Protein AF-B0ES56-F1 (afdb_monomer_lite)

Structure (mmCIF, N/CA/C/O backbone):
data_AF-B0ES56-F1
#
_entry.id   AF-B0ES56-F1
#
loop_
_atom_site.group_PDB
_atom_site.id
_atom_site.type_symbol
_atom_site.label_atom_id
_atom_site.label_alt_id
_atom_site.label_comp_id
_atom_site.label_asym_id
_atom_site.label_entity_id
_atom_site.label_seq_id
_atom_site.pdbx_PDB_ins_code
_atom_site.Cartn_x
_atom_site.Cartn_y
_atom_site.Cartn_z
_atom_site.occupancy
_atom_site.B_iso_or_equiv
_atom_site.auth_seq_id
_atom_site.auth_comp_id
_atom_site.auth_asym_id
_atom_site.auth_atom_id
_atom_site.pdbx_PDB_model_num
ATOM 1 N N . MET A 1 1 ? -18.866 -38.155 -6.550 1.00 31.25 1 MET A N 1
ATOM 2 C CA . MET A 1 1 ? -20.100 -38.170 -7.363 1.00 31.25 1 MET A CA 1
ATOM 3 C C . MET A 1 1 ? -20.345 -36.758 -7.858 1.00 31.25 1 MET A C 1
ATOM 5 O O . MET A 1 1 ? -20.584 -35.876 -7.046 1.00 31.25 1 MET A O 1
ATOM 9 N N . ASN A 1 2 ? -20.189 -36.552 -9.166 1.00 27.73 2 ASN A N 1
ATOM 10 C CA . ASN A 1 2 ? -20.429 -35.281 -9.843 1.00 27.73 2 ASN A CA 1
ATOM 11 C C . ASN A 1 2 ? -21.932 -34.999 -9.891 1.00 27.73 2 ASN A C 1
ATOM 13 O O . ASN A 1 2 ? -22.685 -35.814 -10.421 1.00 27.73 2 ASN A O 1
ATOM 17 N N . SER A 1 3 ? -22.361 -33.838 -9.403 1.00 24.39 3 SER A N 1
ATOM 18 C CA . SER A 1 3 ? -23.686 -33.298 -9.707 1.00 24.39 3 SER A CA 1
ATOM 19 C C . SER A 1 3 ? -23.543 -31.843 -10.131 1.00 24.39 3 SE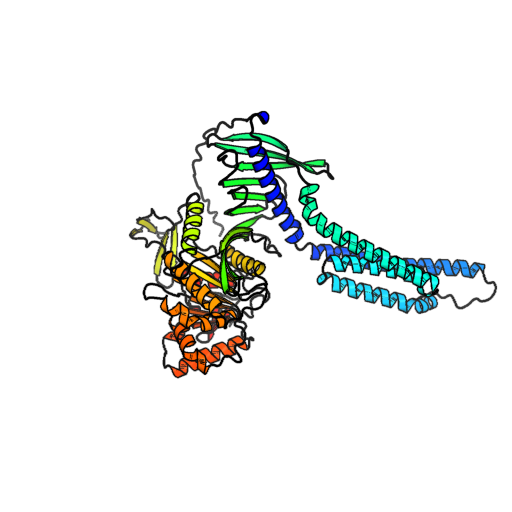R A C 1
ATOM 21 O O . SER A 1 3 ? -23.323 -30.958 -9.306 1.00 24.39 3 SER A O 1
ATOM 23 N N . ASN A 1 4 ? -23.654 -31.638 -11.442 1.00 23.59 4 ASN A N 1
ATOM 24 C CA . ASN A 1 4 ? -23.798 -30.348 -12.098 1.00 23.59 4 ASN A CA 1
ATOM 25 C C . ASN A 1 4 ? -24.984 -29.584 -11.496 1.00 23.59 4 ASN A C 1
ATOM 27 O O . ASN A 1 4 ? -26.138 -29.952 -11.713 1.00 23.59 4 ASN A O 1
ATOM 31 N N . LEU A 1 5 ? -24.700 -28.502 -10.776 1.00 22.72 5 LEU A N 1
ATOM 32 C CA . LEU A 1 5 ? -25.681 -27.472 -10.457 1.00 22.72 5 LEU A CA 1
ATOM 33 C C . LEU A 1 5 ? -25.784 -26.539 -11.667 1.00 22.72 5 LEU A C 1
ATOM 35 O O . LEU A 1 5 ? -24.967 -25.642 -11.853 1.00 22.72 5 LEU A O 1
ATOM 39 N N . LYS A 1 6 ? -26.790 -26.780 -12.514 1.00 21.67 6 LYS A N 1
ATOM 40 C CA . LYS A 1 6 ? -27.317 -25.757 -13.420 1.00 21.67 6 LYS A CA 1
ATOM 41 C C . LYS A 1 6 ? -28.049 -24.726 -12.558 1.00 21.67 6 LYS A C 1
ATOM 43 O O . LYS A 1 6 ? -29.160 -24.997 -12.111 1.00 21.67 6 LYS A O 1
ATOM 48 N N . LEU A 1 7 ? -27.439 -23.565 -12.330 1.00 22.64 7 LEU A N 1
ATOM 49 C CA . LEU A 1 7 ? -28.196 -22.361 -11.998 1.00 22.64 7 LEU A CA 1
ATOM 50 C C . LEU A 1 7 ? -28.772 -21.809 -13.304 1.00 22.64 7 LEU A C 1
ATOM 52 O O . LEU A 1 7 ? -28.050 -21.267 -14.135 1.00 22.64 7 LEU A O 1
ATOM 56 N N . SER A 1 8 ? -30.073 -21.988 -13.499 1.00 21.73 8 SER A N 1
ATOM 57 C CA . SER A 1 8 ? -30.851 -21.221 -14.465 1.00 21.73 8 SER A CA 1
ATOM 58 C C . SER A 1 8 ? -31.248 -19.897 -13.812 1.00 21.73 8 SER A C 1
ATOM 60 O O . SER A 1 8 ? -32.240 -19.841 -13.088 1.00 21.73 8 SER A O 1
ATOM 62 N N . SER A 1 9 ? -30.475 -18.838 -14.045 1.00 24.02 9 SER A N 1
ATOM 63 C CA . SER A 1 9 ? -30.959 -17.470 -13.864 1.00 24.02 9 SER A CA 1
ATOM 64 C C . SER A 1 9 ? -31.731 -17.083 -15.123 1.00 24.02 9 SER A C 1
ATOM 66 O O . SER A 1 9 ? -31.150 -16.649 -16.115 1.00 24.02 9 SER A O 1
ATOM 68 N N . SER A 1 10 ? -33.046 -17.290 -15.110 1.00 22.31 10 SER A N 1
ATOM 69 C CA . SER A 1 10 ? -33.944 -16.655 -16.072 1.00 22.31 10 SER A CA 1
ATOM 70 C C . SER A 1 10 ? -34.131 -15.195 -15.661 1.00 22.31 10 SER A C 1
ATOM 72 O O . SER A 1 10 ? -35.134 -14.831 -15.053 1.00 22.31 10 SER A O 1
ATOM 74 N N . THR A 1 11 ? -33.141 -14.359 -15.950 1.00 26.12 11 THR A N 1
ATOM 75 C CA . THR A 1 11 ? -33.414 -12.954 -16.239 1.00 26.12 11 THR A CA 1
ATOM 76 C C . THR A 1 11 ? -33.850 -12.928 -17.691 1.00 26.12 11 THR A C 1
ATOM 78 O O . THR A 1 11 ? -33.023 -13.078 -18.590 1.00 26.12 11 THR A O 1
ATOM 81 N N . THR A 1 12 ? -35.156 -12.835 -17.918 1.00 24.58 12 THR A N 1
ATOM 82 C CA . THR A 1 12 ? -35.694 -12.324 -19.176 1.00 24.58 12 THR A CA 1
ATOM 83 C C . THR A 1 12 ? -35.139 -10.912 -19.328 1.00 24.58 12 THR A C 1
ATOM 85 O O . THR A 1 12 ? -35.644 -9.968 -18.729 1.00 24.58 12 THR A O 1
ATOM 88 N N . LEU A 1 13 ? -34.005 -10.803 -20.018 1.00 28.92 13 LEU A N 1
ATOM 89 C CA . LEU A 1 13 ? -33.645 -9.579 -20.704 1.00 28.92 13 LEU A CA 1
ATOM 90 C C . LEU A 1 13 ? -34.709 -9.446 -21.784 1.00 28.92 13 LEU A C 1
ATOM 92 O O . LEU A 1 13 ? -34.751 -10.256 -22.707 1.00 28.92 13 LEU A O 1
ATOM 96 N N . ASP A 1 14 ? -35.626 -8.509 -21.582 1.00 28.27 14 ASP A N 1
ATOM 97 C CA . ASP A 1 14 ? -36.403 -7.978 -22.684 1.00 28.27 14 ASP A CA 1
ATOM 98 C C . ASP A 1 14 ? -35.385 -7.470 -23.712 1.00 28.27 14 ASP A C 1
ATOM 100 O O . ASP A 1 14 ? -34.629 -6.529 -23.450 1.00 28.27 14 ASP A O 1
ATOM 104 N N . ASP A 1 15 ? -35.308 -8.173 -24.842 1.00 31.95 15 ASP A N 1
ATOM 105 C CA . ASP A 1 15 ? -34.652 -7.727 -26.065 1.00 31.95 15 ASP A CA 1
ATOM 106 C C . ASP A 1 15 ? -35.466 -6.547 -26.627 1.00 31.95 15 ASP A C 1
ATOM 108 O O . ASP A 1 15 ? -36.140 -6.658 -27.649 1.00 31.95 15 ASP A O 1
ATOM 112 N N . ASP A 1 16 ? -35.444 -5.408 -25.933 1.00 35.34 16 ASP A N 1
ATOM 113 C CA . ASP A 1 16 ? -35.760 -4.133 -26.561 1.00 35.34 16 ASP A CA 1
ATOM 114 C C . ASP A 1 16 ? -34.568 -3.798 -27.458 1.00 35.34 16 ASP A C 1
ATOM 116 O O . ASP A 1 16 ? -33.464 -3.521 -26.976 1.00 35.34 16 ASP A O 1
ATOM 120 N N . GLU A 1 17 ? -34.787 -3.852 -28.773 1.00 39.59 17 GLU A N 1
ATOM 121 C CA . GLU A 1 17 ? -33.897 -3.294 -29.788 1.00 39.59 17 GLU A CA 1
ATOM 122 C C . GLU A 1 17 ? -33.623 -1.821 -29.445 1.00 39.59 17 GLU A C 1
ATOM 124 O O . GLU A 1 17 ? -34.347 -0.909 -29.844 1.00 39.59 17 GLU A O 1
ATOM 129 N N . SER A 1 18 ? -32.582 -1.568 -28.652 1.00 48.12 18 SER A N 1
ATOM 130 C CA . SER A 1 18 ? -32.136 -0.219 -28.348 1.00 48.12 18 SER A CA 1
ATOM 131 C C . SER A 1 18 ? -31.594 0.379 -29.641 1.00 48.12 18 SER A C 1
ATOM 133 O O . SER A 1 18 ? -30.497 0.018 -30.074 1.00 48.12 18 SER A O 1
ATOM 135 N N . SER A 1 19 ? -32.362 1.266 -30.269 1.00 51.84 19 SER A N 1
ATOM 136 C CA . SER A 1 19 ? -31.891 2.098 -31.372 1.00 51.84 19 SER A CA 1
ATOM 137 C C . SER A 1 19 ? -30.632 2.839 -30.914 1.00 51.84 19 SER A C 1
ATOM 139 O O . SER A 1 19 ? -30.680 3.629 -29.968 1.00 51.84 19 SER A O 1
ATOM 141 N N . VAL A 1 20 ? -29.495 2.514 -31.528 1.00 59.50 20 VAL A N 1
ATOM 142 C CA . VAL A 1 20 ? -28.226 3.209 -31.308 1.00 59.50 20 VAL A CA 1
ATOM 143 C C . VAL A 1 20 ? -28.116 4.279 -32.379 1.00 59.50 20 VAL A C 1
ATOM 145 O O . VAL A 1 20 ? -27.937 3.958 -33.555 1.00 59.50 20 VAL A O 1
ATOM 148 N N . ASP A 1 21 ? -28.218 5.538 -31.971 1.00 73.56 21 ASP A N 1
ATOM 149 C CA . ASP A 1 21 ? -28.043 6.662 -32.881 1.00 73.56 21 ASP A CA 1
ATOM 150 C C . ASP A 1 21 ? -26.547 6.984 -32.999 1.00 73.56 21 ASP A C 1
ATOM 152 O O . ASP A 1 21 ? -25.829 7.113 -32.002 1.00 73.56 21 ASP A O 1
ATOM 156 N N . ILE A 1 22 ? -26.054 7.077 -34.236 1.00 76.19 22 ILE A N 1
ATOM 157 C CA . ILE A 1 22 ? -24.670 7.472 -34.521 1.00 76.19 22 ILE A CA 1
ATOM 158 C C . ILE A 1 22 ? -24.630 8.997 -34.597 1.00 76.19 22 ILE A C 1
ATOM 160 O O . ILE A 1 22 ? -25.290 9.595 -35.445 1.00 76.19 22 ILE A O 1
ATOM 164 N N . ILE A 1 23 ? -23.841 9.620 -33.723 1.00 77.50 23 ILE A N 1
ATOM 165 C CA . ILE A 1 23 ? -23.675 11.074 -33.684 1.00 77.50 23 ILE A CA 1
ATOM 166 C C . ILE A 1 23 ? -22.527 11.487 -34.611 1.00 77.50 23 ILE A C 1
ATOM 168 O O . ILE A 1 23 ? -21.418 10.949 -34.528 1.00 77.50 23 ILE A O 1
ATOM 172 N N . ASP A 1 24 ? -22.766 12.505 -35.442 1.00 75.88 24 ASP A N 1
ATOM 173 C CA . ASP A 1 24 ? -21.716 13.149 -36.231 1.00 75.88 24 ASP A CA 1
ATOM 174 C C . ASP A 1 24 ? -20.684 13.826 -35.321 1.00 75.88 24 ASP A C 1
ATOM 176 O O . ASP A 1 24 ? -21.011 14.689 -34.504 1.00 75.88 24 ASP A O 1
ATOM 180 N N . ILE A 1 25 ? -19.407 13.474 -35.498 1.00 72.56 25 ILE A N 1
ATOM 181 C CA . ILE A 1 25 ? -18.285 13.945 -34.665 1.00 72.56 25 ILE A CA 1
ATOM 182 C C . ILE A 1 25 ? -18.180 15.477 -34.642 1.00 72.56 25 ILE A C 1
ATOM 184 O O . ILE A 1 25 ? -17.755 16.052 -33.641 1.00 72.56 25 ILE A O 1
ATOM 188 N N . GLU A 1 26 ? -18.590 16.144 -35.721 1.00 73.25 26 GLU A N 1
ATOM 189 C CA . GLU A 1 26 ? -18.567 17.608 -35.836 1.00 73.25 26 GLU A CA 1
ATOM 190 C C . GLU A 1 26 ? -19.565 18.319 -34.907 1.00 73.25 26 GLU A C 1
ATOM 192 O O . GLU A 1 26 ? -19.406 19.507 -34.638 1.00 73.25 26 GLU A O 1
ATOM 197 N N . SER A 1 27 ? -20.560 17.604 -34.374 1.00 75.44 27 SER A N 1
ATOM 198 C CA . SER A 1 27 ? -21.563 18.149 -33.450 1.00 75.44 27 SER A CA 1
ATOM 199 C C . SER A 1 27 ? -21.145 18.102 -31.971 1.00 75.44 27 SER A C 1
ATOM 201 O O . SER A 1 27 ? -21.843 18.632 -31.103 1.00 75.44 27 SER A O 1
ATOM 203 N N . ILE A 1 28 ? -20.004 17.474 -31.669 1.00 81.81 28 ILE A N 1
ATOM 204 C CA . ILE A 1 28 ? -19.501 17.283 -30.306 1.00 81.81 28 ILE A CA 1
ATOM 205 C C . ILE A 1 28 ? -18.852 18.576 -29.802 1.00 81.81 28 ILE A C 1
ATOM 207 O O . ILE A 1 28 ? -18.010 19.180 -30.469 1.00 81.81 28 ILE A O 1
ATOM 211 N N . THR A 1 29 ? -19.198 18.992 -28.582 1.00 83.69 29 THR A N 1
ATOM 212 C CA . THR A 1 29 ? -18.616 20.200 -27.979 1.00 83.69 29 THR A CA 1
ATOM 213 C C . THR A 1 29 ? -17.128 20.027 -27.651 1.00 83.69 29 THR A C 1
ATOM 215 O O . THR A 1 29 ? -16.668 18.951 -27.268 1.00 83.69 29 THR A O 1
ATOM 218 N N . GLN A 1 30 ? -16.355 21.113 -27.727 1.00 83.31 30 GLN A N 1
ATOM 219 C CA . GLN A 1 30 ? -14.924 21.092 -27.397 1.00 83.31 30 GLN A CA 1
ATOM 220 C C . GLN A 1 30 ? -14.653 20.620 -25.952 1.00 83.31 30 GLN A C 1
ATOM 222 O O . GLN A 1 30 ? -13.706 19.869 -25.718 1.00 83.31 30 GLN A O 1
ATOM 227 N N . ASN A 1 31 ? -15.516 20.996 -25.001 1.00 83.62 31 ASN A N 1
ATOM 228 C CA . ASN A 1 31 ? -15.420 20.579 -23.596 1.00 83.62 31 ASN A CA 1
ATOM 229 C C . ASN A 1 31 ? -15.573 19.060 -23.423 1.00 83.62 31 ASN A C 1
ATOM 231 O O . ASN A 1 31 ? -14.851 18.448 -22.634 1.00 83.62 31 ASN A O 1
ATOM 235 N N . GLU A 1 32 ? -16.473 18.443 -24.187 1.00 85.44 32 GLU A N 1
ATOM 236 C CA . GLU A 1 32 ? -16.700 16.998 -24.177 1.00 85.44 32 GLU A CA 1
ATOM 237 C C . GLU A 1 32 ? -15.479 16.256 -24.736 1.00 85.44 32 GLU A C 1
ATOM 239 O O . GLU A 1 32 ? -14.973 15.326 -24.105 1.00 85.44 32 GLU A O 1
ATOM 244 N N . ILE A 1 33 ? -14.919 16.737 -25.853 1.00 84.62 33 ILE A N 1
ATOM 245 C CA . ILE A 1 33 ? -13.684 16.196 -26.445 1.00 84.62 33 ILE A CA 1
ATOM 246 C C . ILE A 1 33 ? -12.514 16.273 -25.453 1.00 84.62 33 ILE A C 1
ATOM 248 O O . ILE A 1 33 ? -11.716 15.335 -25.350 1.00 84.62 33 ILE A O 1
ATOM 252 N N . GLU A 1 34 ? -12.377 17.389 -24.738 1.00 84.88 34 GLU A N 1
ATOM 253 C CA . GLU A 1 34 ? -11.338 17.569 -23.721 1.00 84.88 34 GLU A CA 1
ATOM 254 C C . GLU A 1 34 ? -11.543 16.637 -22.524 1.00 84.88 34 GLU A C 1
ATOM 256 O O . GLU A 1 34 ? -10.586 15.990 -22.095 1.00 84.88 34 GLU A O 1
ATOM 261 N N . SER A 1 35 ? -12.782 16.484 -22.050 1.00 85.19 35 SER A N 1
ATOM 262 C CA . SER A 1 35 ? -13.137 15.554 -20.972 1.00 85.19 35 SER A CA 1
ATOM 263 C C . SER A 1 35 ? -12.766 14.105 -21.329 1.00 85.19 35 SER A C 1
ATOM 265 O O . SER A 1 35 ? -12.031 13.447 -20.587 1.00 85.19 35 SER A O 1
ATOM 267 N N . VAL A 1 36 ? -13.142 13.638 -22.528 1.00 86.75 36 VAL A N 1
ATOM 268 C CA . VAL A 1 36 ? -12.778 12.307 -23.053 1.00 86.75 36 VAL A CA 1
ATOM 269 C C . VAL A 1 36 ? -11.256 12.112 -23.100 1.00 86.75 36 VAL A C 1
ATOM 271 O O . VAL A 1 36 ? -10.735 11.074 -22.679 1.00 86.75 36 VAL A O 1
ATOM 274 N N . LYS A 1 37 ? -10.512 13.110 -23.598 1.00 85.50 37 LYS A N 1
ATOM 275 C CA . LYS A 1 37 ? -9.043 13.058 -23.706 1.00 85.50 37 LYS A CA 1
ATOM 276 C C . LYS A 1 37 ? -8.356 13.009 -22.341 1.00 85.50 37 LYS A C 1
ATOM 278 O O . LYS A 1 37 ? -7.356 12.303 -22.190 1.00 85.50 37 LYS A O 1
ATOM 283 N N . GLU A 1 38 ? -8.863 13.739 -21.354 1.00 83.44 38 GLU A N 1
ATOM 284 C CA . GLU A 1 38 ? -8.309 13.745 -19.998 1.00 83.44 38 GLU A CA 1
ATOM 285 C C . GLU A 1 38 ? -8.574 12.432 -19.256 1.00 83.44 38 GLU A C 1
ATOM 287 O O . GLU A 1 38 ? -7.656 11.892 -18.627 1.00 83.44 38 GLU A O 1
ATOM 292 N N . ILE A 1 39 ? -9.771 11.855 -19.404 1.00 84.19 39 ILE A N 1
ATOM 293 C CA . ILE A 1 39 ? -10.090 10.519 -18.879 1.00 84.19 39 ILE A CA 1
ATOM 294 C C . ILE A 1 39 ? -9.167 9.473 -19.516 1.00 84.19 39 ILE A C 1
ATOM 296 O O . ILE A 1 39 ? -8.517 8.698 -18.808 1.00 84.19 39 ILE A O 1
ATOM 300 N N . PHE A 1 40 ? -9.012 9.508 -20.845 1.00 85.00 40 PHE A N 1
ATOM 301 C CA . PHE A 1 40 ? -8.099 8.628 -21.577 1.00 85.00 40 PHE A CA 1
ATOM 302 C C . PHE A 1 40 ? -6.656 8.716 -21.052 1.00 85.00 40 PHE A C 1
ATOM 304 O O . PHE A 1 40 ? -6.001 7.695 -20.808 1.00 85.00 40 PHE A O 1
ATOM 311 N N . LYS A 1 41 ? -6.151 9.941 -20.858 1.00 82.38 41 LYS A N 1
ATOM 312 C CA . LYS A 1 41 ? -4.805 10.203 -20.331 1.00 82.38 41 LYS A CA 1
ATOM 313 C C . LYS A 1 41 ? -4.641 9.636 -18.921 1.00 82.38 41 LYS A C 1
ATOM 315 O O . LYS A 1 41 ? -3.643 8.968 -18.651 1.00 82.38 41 LYS A O 1
ATOM 320 N N . THR A 1 42 ? -5.632 9.841 -18.057 1.00 80.44 42 THR A N 1
ATOM 321 C CA . THR A 1 42 ? -5.639 9.346 -16.673 1.00 80.44 42 THR A CA 1
ATOM 322 C C . THR A 1 42 ? -5.610 7.817 -16.623 1.00 80.44 42 THR A C 1
ATOM 324 O O . THR A 1 42 ? -4.782 7.231 -15.923 1.00 80.44 42 THR A O 1
ATOM 327 N N . MET A 1 43 ? -6.450 7.156 -17.423 1.00 79.38 43 MET A N 1
ATOM 328 C CA . MET A 1 43 ? -6.511 5.692 -17.511 1.00 79.38 43 MET A CA 1
ATOM 329 C C . MET A 1 43 ? -5.215 5.086 -18.050 1.00 79.38 43 MET A C 1
ATOM 331 O O . MET A 1 43 ? -4.669 4.126 -17.502 1.00 79.38 43 MET A O 1
ATOM 335 N N . THR A 1 44 ? -4.666 5.700 -19.094 1.00 77.88 44 THR A N 1
ATOM 336 C CA . THR A 1 44 ? -3.402 5.281 -19.696 1.00 77.88 44 THR A CA 1
ATOM 337 C C . THR A 1 44 ? -2.236 5.428 -18.716 1.00 77.88 44 THR A C 1
ATOM 339 O O . THR A 1 44 ? -1.421 4.510 -18.588 1.00 77.88 44 THR A O 1
ATOM 342 N N . GLN A 1 45 ? -2.167 6.547 -17.987 1.00 76.31 45 GLN A N 1
ATOM 343 C CA . GLN A 1 45 ? -1.144 6.780 -16.969 1.00 76.31 45 GLN A CA 1
ATOM 344 C C . GLN A 1 45 ? -1.196 5.714 -15.870 1.00 76.31 45 GLN A C 1
ATOM 346 O O . GLN A 1 45 ? -0.168 5.114 -15.567 1.00 76.31 45 GLN A O 1
ATOM 351 N N . ARG A 1 46 ? -2.381 5.421 -15.325 1.00 75.62 46 ARG A N 1
ATOM 352 C CA . ARG A 1 46 ? -2.560 4.411 -14.265 1.00 75.62 46 ARG A CA 1
ATOM 353 C C . ARG A 1 46 ? -2.118 3.020 -14.692 1.00 75.62 46 ARG A C 1
ATOM 355 O O . ARG A 1 46 ? -1.428 2.318 -13.950 1.00 75.62 46 ARG A O 1
ATOM 362 N N . ARG A 1 47 ? -2.448 2.628 -15.922 1.00 73.94 47 ARG A N 1
ATOM 363 C CA . ARG A 1 47 ? -1.984 1.358 -16.484 1.00 73.94 47 ARG A CA 1
ATOM 364 C C . ARG A 1 47 ? -0.461 1.310 -16.604 1.00 73.94 47 ARG A C 1
ATOM 366 O O . ARG A 1 47 ? 0.141 0.282 -16.294 1.00 73.94 47 ARG A O 1
ATOM 373 N N . TYR A 1 48 ? 0.173 2.391 -17.056 1.00 72.25 48 TYR A N 1
ATOM 374 C CA . TYR A 1 48 ? 1.632 2.444 -17.160 1.00 72.25 48 TYR A CA 1
ATOM 375 C C . TYR A 1 48 ? 2.317 2.451 -15.798 1.00 72.25 48 TYR A C 1
ATOM 377 O O . TYR A 1 48 ? 3.300 1.732 -15.636 1.00 72.25 48 TYR A O 1
ATOM 385 N N . GLU A 1 49 ? 1.788 3.191 -14.824 1.00 68.31 49 GLU A N 1
ATOM 386 C CA . GLU A 1 49 ? 2.271 3.161 -13.443 1.00 68.31 49 GLU A CA 1
ATOM 387 C C . GLU A 1 49 ? 2.245 1.713 -12.917 1.00 68.31 49 GLU A C 1
ATOM 389 O O . GLU A 1 49 ? 3.276 1.215 -12.477 1.00 68.31 49 GLU A O 1
ATOM 394 N N . ARG A 1 50 ? 1.152 0.958 -13.098 1.00 67.00 50 ARG A N 1
ATOM 395 C CA . ARG A 1 50 ? 1.107 -0.474 -12.730 1.00 67.00 50 ARG A CA 1
ATOM 396 C C . ARG A 1 50 ? 2.071 -1.349 -13.533 1.00 67.00 50 ARG A C 1
ATOM 398 O O . ARG A 1 50 ? 2.697 -2.243 -12.976 1.00 67.00 50 ARG A O 1
ATOM 405 N N . LYS A 1 51 ? 2.229 -1.114 -14.836 1.00 64.44 51 LYS A N 1
ATOM 406 C CA . LYS A 1 51 ? 3.105 -1.940 -15.681 1.00 64.44 51 LYS A CA 1
ATOM 407 C C . LYS A 1 51 ? 4.596 -1.718 -15.407 1.00 64.44 51 LYS A C 1
ATOM 409 O O . LYS A 1 51 ? 5.371 -2.660 -15.504 1.00 64.44 51 LYS A O 1
ATOM 414 N N . PHE A 1 52 ? 5.009 -0.486 -15.121 1.00 58.06 52 PHE A N 1
ATOM 415 C CA . PHE A 1 52 ? 6.423 -0.138 -14.942 1.00 58.06 52 PHE A CA 1
ATOM 416 C C . PHE A 1 52 ? 6.851 -0.071 -13.477 1.00 58.06 52 PHE A C 1
ATOM 418 O O . PHE A 1 52 ? 8.020 -0.306 -13.188 1.00 58.06 52 PHE A O 1
ATOM 425 N N . LEU A 1 53 ? 5.930 0.235 -12.560 1.00 54.53 53 LEU A N 1
ATOM 426 C CA . LEU A 1 53 ? 6.200 0.271 -11.121 1.00 54.53 53 LEU A CA 1
ATOM 427 C C . LEU A 1 53 ? 5.627 -0.954 -10.397 1.00 54.53 53 LEU A C 1
ATOM 429 O O . LEU A 1 53 ? 6.118 -1.281 -9.329 1.00 54.53 53 LEU A O 1
ATOM 433 N N . GLY A 1 54 ? 4.597 -1.618 -10.932 1.00 44.75 54 GLY A N 1
ATOM 434 C CA . GLY A 1 54 ? 3.825 -2.667 -10.244 1.00 44.75 54 GLY A CA 1
ATOM 435 C C . GLY A 1 54 ? 4.308 -4.106 -10.440 1.00 44.75 54 GLY A C 1
ATOM 436 O O . GLY A 1 54 ? 4.086 -4.950 -9.573 1.00 44.75 54 GLY A O 1
ATOM 437 N N . THR A 1 55 ? 4.959 -4.408 -11.565 1.00 41.91 55 THR A N 1
ATOM 438 C CA . THR A 1 55 ? 5.472 -5.755 -11.846 1.00 41.91 55 THR A CA 1
ATOM 439 C C . THR A 1 55 ? 6.952 -5.840 -11.557 1.00 41.91 55 THR A C 1
ATOM 441 O O . THR A 1 55 ? 7.709 -4.953 -11.950 1.00 41.91 55 THR A O 1
ATOM 444 N N . ASP A 1 56 ? 7.352 -6.948 -10.943 1.00 42.06 56 ASP A N 1
ATOM 445 C CA . ASP A 1 56 ? 8.728 -7.311 -10.646 1.00 42.06 56 ASP A CA 1
ATOM 446 C C . ASP A 1 56 ? 9.494 -7.627 -11.944 1.00 42.06 56 ASP A C 1
ATOM 448 O O . ASP A 1 56 ? 9.888 -8.755 -12.245 1.00 42.06 56 ASP A O 1
ATOM 452 N N . THR A 1 57 ? 9.683 -6.603 -12.782 1.00 44.00 57 THR A N 1
ATOM 453 C CA . THR A 1 57 ? 10.542 -6.681 -13.961 1.00 44.00 57 THR A CA 1
ATOM 454 C C . THR A 1 57 ? 11.964 -7.010 -13.542 1.00 44.00 57 THR A C 1
ATOM 456 O O . THR A 1 57 ? 12.701 -7.561 -14.355 1.00 44.00 57 THR A O 1
ATOM 459 N N . PHE A 1 58 ? 12.336 -6.733 -12.287 1.00 45.62 58 PHE A N 1
ATOM 460 C CA . PHE A 1 58 ? 13.663 -6.952 -11.731 1.00 45.62 58 PHE A CA 1
ATOM 461 C C . PHE A 1 58 ? 14.081 -8.415 -11.712 1.00 45.62 58 PHE A C 1
ATOM 463 O O . PHE A 1 58 ? 15.216 -8.670 -12.070 1.00 45.62 58 PHE A O 1
ATOM 470 N N . SER A 1 59 ? 13.217 -9.392 -11.418 1.00 50.34 59 SER A N 1
ATOM 471 C CA . SER A 1 59 ? 13.657 -10.802 -11.374 1.00 50.34 59 SER A CA 1
ATOM 472 C C . SER A 1 59 ? 14.001 -11.380 -12.756 1.00 50.34 59 SER A C 1
ATOM 474 O O . SER A 1 59 ? 14.906 -12.205 -12.897 1.00 50.34 59 SER A O 1
ATOM 476 N N . THR A 1 60 ? 13.311 -10.929 -13.808 1.00 53.34 60 THR A N 1
ATOM 477 C CA . THR A 1 60 ? 13.572 -11.372 -15.188 1.00 53.34 60 THR A CA 1
ATOM 478 C C . THR A 1 60 ? 14.620 -10.512 -15.890 1.00 53.34 60 THR A C 1
ATOM 480 O O . THR A 1 60 ? 15.417 -11.044 -16.664 1.00 53.34 60 THR A O 1
ATOM 483 N N . THR A 1 61 ? 14.670 -9.203 -15.615 1.00 59.84 61 THR A N 1
ATOM 484 C CA . THR A 1 61 ? 15.752 -8.335 -16.109 1.00 59.84 61 THR A CA 1
ATOM 485 C C . THR A 1 61 ? 17.064 -8.600 -15.390 1.00 59.84 61 THR A C 1
ATOM 487 O O . THR A 1 61 ? 18.072 -8.660 -16.079 1.00 59.84 61 THR A O 1
ATOM 490 N N . SER A 1 62 ? 17.082 -8.870 -14.080 1.00 63.88 62 SER A N 1
ATOM 491 C CA . SER A 1 62 ? 18.310 -9.240 -13.364 1.00 63.88 62 SER A CA 1
ATOM 492 C C . SER A 1 62 ? 18.905 -10.517 -13.937 1.00 63.88 62 SER A C 1
ATOM 494 O O . SER A 1 62 ? 20.084 -10.527 -14.249 1.00 63.88 62 SER A O 1
ATOM 496 N N . ARG A 1 63 ? 18.097 -11.550 -14.223 1.00 68.19 63 ARG A N 1
ATOM 497 C CA . ARG A 1 63 ? 18.575 -12.771 -14.900 1.00 68.19 63 ARG A CA 1
ATOM 498 C C . ARG A 1 63 ? 19.172 -12.488 -16.282 1.00 68.19 63 ARG A C 1
ATOM 500 O O . ARG A 1 63 ? 20.241 -13.003 -16.597 1.00 68.19 63 ARG A O 1
ATOM 507 N N . LYS A 1 64 ? 18.508 -11.662 -17.101 1.00 74.06 64 LYS A N 1
ATOM 508 C CA . LYS A 1 64 ? 19.013 -11.276 -18.435 1.00 74.06 64 LYS A CA 1
ATOM 509 C C . LYS A 1 64 ? 20.300 -10.448 -18.350 1.00 74.06 64 LYS A C 1
ATOM 511 O O . LYS A 1 64 ? 21.204 -10.649 -19.152 1.00 74.06 64 LYS A O 1
ATOM 516 N N . ILE A 1 65 ? 20.388 -9.546 -17.376 1.00 76.56 65 ILE A N 1
ATOM 517 C CA . ILE A 1 65 ? 21.552 -8.688 -17.139 1.00 76.56 65 ILE A CA 1
ATOM 518 C C . ILE A 1 65 ? 22.718 -9.511 -16.572 1.00 76.56 65 ILE A C 1
ATOM 520 O O . ILE A 1 65 ? 23.834 -9.388 -17.065 1.00 76.56 65 ILE A O 1
ATOM 524 N N . SER A 1 66 ? 22.475 -10.423 -15.628 1.00 78.44 66 SER A N 1
ATOM 525 C CA . SER A 1 66 ? 23.481 -11.372 -15.134 1.00 78.44 66 SER A CA 1
ATOM 526 C C . SER A 1 66 ? 24.058 -12.219 -16.268 1.00 78.44 66 SER A C 1
ATOM 528 O O . SER A 1 66 ? 25.268 -12.415 -16.333 1.00 78.44 66 SER A O 1
ATOM 530 N N . PHE A 1 67 ? 23.217 -12.667 -17.208 1.00 83.38 67 PHE A N 1
ATOM 531 C CA . PHE A 1 67 ? 23.685 -13.389 -18.392 1.00 83.38 67 PHE A CA 1
ATOM 532 C C . PHE A 1 67 ? 24.584 -12.523 -19.291 1.00 83.38 67 PHE A C 1
ATOM 534 O O . PHE A 1 67 ? 25.590 -13.017 -19.793 1.00 83.38 67 PHE A O 1
ATOM 541 N N . LEU A 1 68 ? 24.279 -11.228 -19.451 1.00 84.81 68 LEU A N 1
ATOM 542 C CA . LEU A 1 68 ? 25.143 -10.291 -20.181 1.00 84.81 68 LEU A CA 1
ATOM 543 C C . LEU A 1 68 ? 26.519 -10.136 -19.521 1.00 84.81 68 LEU A C 1
ATOM 545 O O . LEU A 1 68 ? 27.519 -10.130 -20.234 1.00 84.81 68 LEU A O 1
ATOM 549 N N . PHE A 1 69 ? 26.598 -10.056 -18.189 1.00 85.19 69 PHE A N 1
ATOM 550 C CA . PHE A 1 69 ? 27.882 -10.004 -17.477 1.00 85.19 69 PHE A CA 1
ATOM 551 C C . PHE A 1 69 ? 28.701 -11.286 -17.672 1.00 85.19 69 PHE A C 1
ATOM 553 O O . PHE A 1 69 ? 29.889 -11.212 -17.971 1.00 85.19 69 PHE A O 1
ATOM 560 N N . ILE A 1 70 ? 28.063 -12.459 -17.600 1.00 87.31 70 ILE A N 1
ATOM 561 C CA . ILE A 1 70 ? 28.725 -13.749 -17.859 1.00 87.31 70 ILE A CA 1
ATOM 562 C C . ILE A 1 70 ? 29.226 -13.831 -19.309 1.00 87.31 70 ILE A C 1
ATOM 564 O O . ILE A 1 70 ? 30.352 -14.261 -19.553 1.00 87.31 70 ILE A O 1
ATOM 568 N N . LEU A 1 71 ? 28.421 -13.386 -20.277 1.00 90.75 71 LEU A N 1
ATOM 569 C CA . LEU A 1 71 ? 28.816 -13.355 -21.686 1.00 90.75 71 LEU A CA 1
ATOM 570 C C . LEU A 1 71 ? 29.973 -12.374 -21.931 1.00 90.75 71 LEU A C 1
ATOM 572 O O . LEU A 1 71 ? 30.874 -12.671 -22.709 1.00 90.75 71 LEU A O 1
ATOM 576 N N . SER A 1 72 ? 29.984 -11.243 -21.223 1.00 89.62 72 SER A N 1
ATOM 577 C CA . SER A 1 72 ? 31.067 -10.253 -21.273 1.00 89.62 72 SER A CA 1
ATOM 578 C C . SER A 1 72 ? 32.369 -10.804 -20.677 1.00 89.62 72 SER A C 1
ATOM 580 O O . SER A 1 72 ? 33.428 -10.616 -21.271 1.00 89.62 72 SER A O 1
ATOM 582 N N . LEU A 1 73 ? 32.297 -11.564 -19.574 1.00 91.12 73 LEU A N 1
ATOM 583 C CA . LEU A 1 73 ? 33.441 -12.308 -19.030 1.00 91.12 73 LEU A CA 1
ATOM 584 C C . LEU A 1 73 ? 33.979 -13.324 -20.048 1.00 91.12 73 LEU A C 1
ATOM 586 O O . LEU A 1 73 ? 35.185 -13.401 -20.264 1.00 91.12 73 LEU A O 1
ATOM 590 N N . GLY A 1 74 ? 33.090 -14.073 -20.709 1.00 90.31 74 GLY A N 1
ATOM 591 C CA . GLY A 1 74 ? 33.465 -14.989 -21.789 1.00 90.31 74 GLY A CA 1
ATOM 592 C C . GLY A 1 74 ? 34.158 -14.272 -22.953 1.00 90.31 74 GLY A C 1
ATOM 593 O O . GLY A 1 74 ? 35.174 -14.750 -23.453 1.00 90.31 74 GLY A O 1
ATOM 594 N N . GLY A 1 75 ? 33.658 -13.093 -23.334 1.00 91.12 75 GLY A N 1
ATOM 595 C CA . GLY A 1 75 ? 34.286 -12.223 -24.329 1.00 91.12 75 GLY A CA 1
ATOM 596 C C . GLY A 1 75 ? 35.678 -11.736 -23.914 1.00 91.12 75 GLY A C 1
ATOM 597 O O . GLY A 1 75 ? 36.594 -11.771 -24.731 1.00 91.12 75 GLY A O 1
ATOM 598 N N . TYR A 1 76 ? 35.867 -11.352 -22.648 1.00 91.81 76 TYR A N 1
ATOM 599 C CA . TYR A 1 76 ? 37.179 -10.980 -22.104 1.00 91.81 76 TYR A CA 1
ATOM 600 C C . TYR A 1 76 ? 38.172 -12.151 -22.154 1.00 91.81 76 TYR A C 1
ATOM 602 O O . TYR A 1 76 ? 39.278 -11.992 -22.669 1.00 91.81 76 TYR A O 1
ATOM 610 N N . LEU A 1 77 ? 37.763 -13.345 -21.709 1.00 91.19 77 LEU A N 1
ATOM 611 C CA . LEU A 1 77 ? 38.600 -14.550 -21.776 1.00 91.19 77 LEU A CA 1
ATOM 612 C C . LEU A 1 77 ? 38.975 -14.903 -23.222 1.00 91.19 77 LEU A C 1
ATOM 614 O O . LEU A 1 77 ? 40.120 -15.255 -23.496 1.00 91.19 77 LEU A O 1
ATOM 618 N N . PHE A 1 78 ? 38.038 -14.763 -24.161 1.00 91.94 78 PHE A N 1
ATOM 619 C CA . PHE A 1 78 ? 38.320 -14.938 -25.584 1.00 91.94 78 PHE A CA 1
ATOM 620 C C . PHE A 1 78 ? 39.297 -13.877 -26.117 1.00 91.94 78 PHE A C 1
ATOM 622 O O . PHE A 1 78 ? 40.207 -14.203 -26.877 1.00 91.94 78 PHE A O 1
ATOM 629 N N . GLY A 1 79 ? 39.171 -12.627 -25.667 1.00 89.44 79 GLY A N 1
ATOM 630 C CA . GLY A 1 79 ? 40.120 -11.554 -25.962 1.00 89.44 79 GLY A CA 1
ATOM 631 C C . GLY A 1 79 ? 41.543 -11.868 -25.488 1.00 89.44 79 GLY A C 1
ATOM 632 O O . GLY A 1 79 ? 42.488 -11.649 -26.242 1.00 89.44 79 GLY A O 1
ATOM 633 N N . LEU A 1 80 ? 41.706 -12.460 -24.298 1.00 89.25 80 LEU A N 1
ATOM 634 C CA . LEU A 1 80 ? 43.014 -12.925 -23.811 1.00 89.25 80 LEU A CA 1
ATOM 635 C C . LEU A 1 80 ? 43.609 -14.033 -24.691 1.00 89.25 80 LEU A C 1
ATOM 637 O O . LEU A 1 80 ? 44.817 -14.050 -24.913 1.00 89.25 80 LEU A O 1
ATOM 641 N N . ILE A 1 81 ? 42.776 -14.933 -25.224 1.00 88.44 81 ILE A N 1
ATOM 642 C CA . ILE A 1 81 ? 43.223 -15.970 -26.165 1.00 88.44 81 ILE A CA 1
ATOM 643 C C . ILE A 1 81 ? 43.724 -15.330 -27.464 1.00 88.44 81 ILE A C 1
ATOM 645 O O . ILE A 1 81 ? 44.800 -15.685 -27.938 1.00 88.44 81 ILE A O 1
ATOM 649 N N . ILE A 1 82 ? 42.988 -14.363 -28.025 1.00 89.94 82 ILE A N 1
ATOM 650 C CA . ILE A 1 82 ? 43.439 -13.622 -29.215 1.00 89.94 82 ILE A CA 1
ATOM 651 C C . ILE A 1 82 ? 44.773 -12.928 -28.927 1.00 89.94 82 ILE A C 1
ATOM 653 O O . ILE A 1 82 ? 45.707 -13.063 -29.713 1.00 89.94 82 ILE A O 1
ATOM 657 N N . LYS A 1 83 ? 44.872 -12.245 -27.782 1.00 87.56 83 LYS A N 1
ATOM 658 C CA . LYS A 1 83 ? 46.077 -11.533 -27.343 1.00 87.56 83 LYS A CA 1
ATOM 659 C C . LYS A 1 83 ? 47.291 -12.458 -27.206 1.00 87.56 83 LYS A C 1
ATOM 661 O O . LYS A 1 83 ? 48.401 -12.092 -27.577 1.00 87.56 83 LYS A O 1
ATOM 666 N N . TYR A 1 84 ? 47.087 -13.678 -26.713 1.00 87.38 84 TYR A N 1
ATOM 667 C CA . TYR A 1 84 ? 48.138 -14.692 -26.671 1.00 87.38 84 TYR A CA 1
ATOM 668 C C . TYR A 1 84 ? 48.665 -15.018 -28.075 1.00 87.38 84 TYR A C 1
ATOM 670 O O . TYR A 1 84 ? 49.874 -14.999 -28.299 1.00 87.38 84 TYR A O 1
ATOM 678 N N . PHE A 1 85 ? 47.768 -15.264 -29.035 1.00 85.75 85 PHE A N 1
ATOM 679 C CA . PHE A 1 85 ? 48.166 -15.568 -30.410 1.00 85.75 85 PHE A CA 1
ATOM 680 C C . PHE A 1 85 ? 48.841 -14.386 -31.109 1.00 85.75 85 PHE A C 1
ATOM 682 O O . PHE A 1 85 ? 49.807 -14.600 -31.836 1.00 85.75 85 PHE A O 1
ATOM 689 N N . THR A 1 86 ? 48.392 -13.148 -30.878 1.00 85.25 86 THR A N 1
ATOM 690 C CA . THR A 1 86 ? 49.068 -11.966 -31.435 1.00 85.25 86 THR A CA 1
ATOM 691 C C . THR A 1 86 ? 50.473 -11.808 -30.869 1.00 85.25 86 THR A C 1
ATOM 693 O O . THR A 1 86 ? 51.400 -11.588 -31.641 1.00 85.25 86 THR A O 1
ATOM 696 N N . ASN A 1 87 ? 50.653 -12.014 -29.560 1.00 83.75 87 ASN A N 1
ATOM 697 C CA . ASN A 1 87 ? 51.968 -11.931 -28.924 1.00 83.75 87 ASN A CA 1
ATOM 698 C C . ASN A 1 87 ? 52.927 -13.022 -29.426 1.00 83.75 87 ASN A C 1
ATOM 700 O O . ASN A 1 87 ? 54.121 -12.768 -29.545 1.00 83.75 87 ASN A O 1
ATOM 704 N N . ILE A 1 88 ? 52.433 -14.228 -29.738 1.00 82.25 88 ILE A N 1
ATOM 705 C CA . ILE A 1 88 ? 53.258 -15.267 -30.378 1.00 82.25 88 ILE A CA 1
ATOM 706 C C . ILE A 1 88 ? 53.722 -14.806 -31.760 1.00 82.25 88 ILE A C 1
ATOM 708 O O . ILE A 1 88 ? 54.913 -14.852 -32.040 1.00 82.25 88 ILE A O 1
ATOM 712 N N . ILE A 1 89 ? 52.796 -14.332 -32.600 1.00 81.75 89 ILE A N 1
ATOM 713 C CA . ILE A 1 89 ? 53.106 -13.909 -33.975 1.00 81.75 89 ILE A C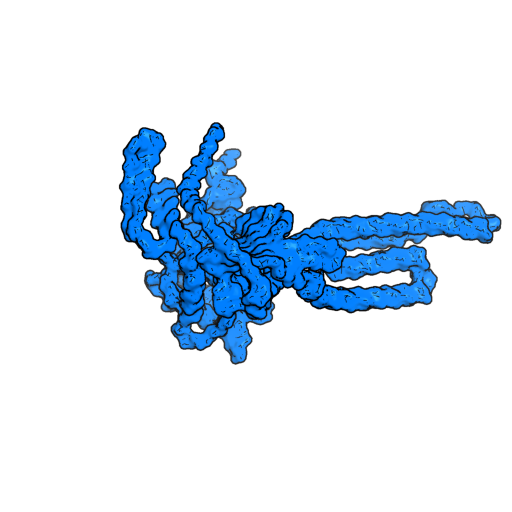A 1
ATOM 714 C C . ILE A 1 89 ? 54.115 -12.753 -33.986 1.00 81.75 89 ILE A C 1
ATOM 716 O O . ILE A 1 89 ? 54.995 -12.715 -34.842 1.00 81.75 89 ILE A O 1
ATOM 720 N N . GLU A 1 90 ? 53.990 -11.808 -33.054 1.00 80.12 90 GLU A N 1
ATOM 721 C CA . GLU A 1 90 ? 54.882 -10.651 -32.951 1.00 80.12 90 GLU A CA 1
ATOM 722 C C . GLU A 1 90 ? 56.280 -11.047 -32.447 1.00 80.12 90 GLU A C 1
ATOM 724 O O . GLU A 1 90 ? 57.285 -10.618 -33.015 1.00 80.12 90 GLU A O 1
ATOM 729 N N . ASN A 1 91 ? 56.357 -11.953 -31.465 1.00 74.12 91 ASN A N 1
ATOM 730 C CA . ASN A 1 91 ? 57.627 -12.493 -30.975 1.00 74.12 91 ASN A CA 1
ATOM 731 C C . ASN A 1 91 ? 58.349 -13.349 -32.031 1.00 74.12 91 ASN A C 1
ATOM 733 O O . ASN A 1 91 ? 59.567 -13.234 -32.171 1.00 74.12 91 ASN A O 1
ATOM 737 N N . ASP A 1 92 ? 57.616 -14.137 -32.829 1.00 71.12 92 ASP A N 1
ATOM 738 C CA . ASP A 1 92 ? 58.177 -14.929 -33.937 1.00 71.12 92 ASP A CA 1
ATOM 739 C C . ASP A 1 92 ? 58.816 -14.042 -35.028 1.00 71.12 92 ASP A C 1
ATOM 741 O O . ASP A 1 92 ? 59.695 -14.489 -35.765 1.00 71.12 92 ASP A O 1
ATOM 745 N N . GLN A 1 93 ? 58.412 -12.769 -35.132 1.00 69.50 93 GLN A N 1
ATOM 746 C CA . GLN A 1 93 ? 59.021 -11.798 -36.048 1.00 69.50 93 GLN A CA 1
ATOM 747 C C . GLN A 1 93 ? 60.278 -11.117 -35.477 1.00 69.50 93 GLN A C 1
ATOM 749 O O . GLN A 1 93 ? 61.030 -10.516 -36.247 1.00 69.50 93 GLN A O 1
ATOM 754 N N . GLN A 1 94 ? 60.522 -11.192 -34.163 1.00 62.56 94 GLN A N 1
ATOM 755 C CA . GLN A 1 94 ? 61.564 -10.416 -33.476 1.00 62.56 94 GLN A CA 1
ATOM 756 C C . GLN A 1 94 ? 62.759 -11.223 -32.947 1.00 62.56 94 GLN A C 1
ATOM 758 O O . GLN A 1 94 ? 63.789 -10.606 -32.668 1.00 62.56 94 GLN A O 1
ATOM 763 N N . SER A 1 95 ? 62.718 -12.559 -32.881 1.00 53.72 95 SER A N 1
ATOM 764 C CA . SER A 1 95 ? 63.896 -13.339 -32.467 1.00 53.72 95 SER A CA 1
ATOM 765 C C . SER A 1 95 ? 64.084 -14.674 -33.197 1.00 53.72 95 SER A C 1
ATOM 767 O O . SER A 1 95 ? 63.375 -15.655 -33.007 1.00 53.72 95 SER A O 1
ATOM 769 N N . SER A 1 96 ? 65.180 -14.750 -33.953 1.00 52.66 96 SER A N 1
ATOM 770 C CA . SER A 1 96 ? 66.016 -15.948 -33.981 1.00 52.66 96 SER A CA 1
ATOM 771 C C . SER A 1 96 ? 66.753 -16.038 -32.639 1.00 52.66 96 SER A C 1
ATOM 773 O O . SER A 1 96 ? 67.457 -15.088 -32.301 1.00 52.66 96 SER A O 1
ATOM 775 N N . ILE A 1 97 ? 66.673 -17.184 -31.954 1.00 53.19 97 ILE A N 1
ATOM 776 C CA . ILE A 1 97 ? 67.423 -17.541 -30.728 1.00 53.19 97 ILE A CA 1
ATOM 777 C C . ILE A 1 97 ? 66.755 -17.055 -29.425 1.00 53.19 97 ILE A C 1
ATOM 779 O O . ILE A 1 97 ? 67.176 -16.073 -28.833 1.00 53.19 97 ILE A O 1
ATOM 783 N N . ASP A 1 98 ? 65.692 -17.745 -29.001 1.00 50.66 98 ASP A N 1
ATOM 784 C CA . ASP A 1 98 ? 65.468 -18.181 -27.607 1.00 50.66 98 ASP A CA 1
ATOM 785 C C . ASP A 1 98 ? 64.201 -19.060 -27.573 1.00 50.66 98 ASP A C 1
ATOM 787 O O . ASP A 1 98 ? 63.116 -18.685 -27.127 1.00 50.66 98 ASP A O 1
ATOM 791 N N . GLU A 1 99 ? 64.330 -20.275 -28.110 1.00 55.44 99 GLU A N 1
ATOM 792 C CA . GLU A 1 99 ? 63.335 -21.330 -27.936 1.00 55.44 99 GLU A CA 1
ATOM 793 C C . GLU A 1 99 ? 63.395 -21.792 -26.475 1.00 55.44 99 GLU A C 1
ATOM 795 O O . GLU A 1 99 ? 64.371 -22.443 -26.116 1.00 55.44 99 GLU A O 1
ATOM 800 N N . THR A 1 100 ? 62.415 -21.458 -25.618 1.00 54.59 100 THR A N 1
ATOM 801 C CA . THR A 1 100 ? 61.856 -22.402 -24.604 1.00 54.59 100 THR A CA 1
ATOM 802 C C . THR A 1 100 ? 60.813 -21.867 -23.604 1.00 54.59 100 THR A C 1
ATOM 804 O O . THR A 1 100 ? 60.298 -22.681 -22.841 1.00 54.59 100 THR A O 1
ATOM 807 N N . THR A 1 101 ? 60.391 -20.595 -23.566 1.00 56.31 101 THR A N 1
ATOM 808 C CA . THR A 1 101 ? 59.528 -20.133 -22.438 1.00 56.31 101 THR A CA 1
ATOM 809 C C . THR A 1 101 ? 58.103 -19.664 -22.768 1.00 56.31 101 THR A C 1
ATOM 811 O O . THR A 1 101 ? 57.314 -19.474 -21.841 1.00 56.31 101 THR A O 1
ATOM 814 N N . ASN A 1 102 ? 57.684 -19.609 -24.038 1.00 62.50 102 ASN A N 1
ATOM 815 C CA . ASN A 1 102 ? 56.338 -19.144 -24.438 1.00 62.50 102 ASN A CA 1
ATOM 816 C C . ASN A 1 102 ? 55.226 -20.212 -24.327 1.00 62.50 102 ASN A C 1
ATOM 818 O O . ASN A 1 102 ? 54.367 -20.349 -25.202 1.00 62.50 102 ASN A O 1
ATOM 822 N N . SER A 1 103 ? 55.202 -20.985 -23.239 1.00 79.44 103 SER A N 1
ATOM 823 C CA . SER A 1 103 ? 54.063 -21.874 -22.984 1.00 79.44 103 SER A CA 1
ATOM 824 C C . SER A 1 103 ? 52.827 -21.060 -22.574 1.00 79.44 103 SER A C 1
ATOM 826 O O . SER A 1 103 ? 52.918 -20.132 -21.769 1.00 79.44 103 SER A O 1
ATOM 828 N N . PHE A 1 104 ? 51.650 -21.433 -23.086 1.00 79.62 104 PHE A N 1
ATOM 829 C CA . PHE A 1 104 ? 50.364 -20.817 -22.725 1.00 79.62 104 PHE A CA 1
ATOM 830 C C . PHE A 1 104 ? 50.143 -20.747 -21.202 1.00 79.62 104 PHE A C 1
ATOM 832 O O . PHE A 1 104 ? 49.560 -19.792 -20.695 1.00 79.62 104 PHE A O 1
ATOM 839 N N . GLY A 1 105 ? 50.674 -21.721 -20.452 1.00 80.12 105 GLY A N 1
ATOM 840 C CA . GLY A 1 105 ? 50.613 -21.739 -18.991 1.00 80.12 105 GLY A CA 1
ATOM 841 C C . GLY A 1 105 ? 51.328 -20.558 -18.326 1.00 80.12 105 GLY A C 1
ATOM 842 O O . GLY A 1 105 ? 50.798 -19.995 -17.374 1.00 80.12 105 GLY A O 1
ATOM 843 N N . VAL A 1 106 ? 52.485 -20.130 -18.841 1.00 81.81 106 VAL A N 1
ATOM 844 C CA . VAL A 1 106 ? 53.225 -18.974 -18.296 1.00 81.81 106 VAL A CA 1
ATOM 845 C C . VAL A 1 106 ? 52.477 -17.668 -18.578 1.00 81.81 106 VAL A C 1
ATOM 847 O O . VAL A 1 106 ? 52.358 -16.832 -17.684 1.00 81.81 106 VAL A O 1
ATOM 850 N N . PHE A 1 107 ? 51.888 -17.530 -19.770 1.00 85.25 107 PHE A N 1
ATOM 851 C CA . PHE A 1 107 ? 51.021 -16.396 -20.112 1.00 85.25 107 PHE A CA 1
ATOM 852 C C . PHE A 1 107 ? 49.791 -16.321 -19.192 1.00 85.25 107 PHE A C 1
ATOM 854 O O . PHE A 1 107 ? 49.469 -15.257 -18.665 1.00 85.25 107 PHE A O 1
ATOM 861 N N . LEU A 1 108 ? 49.137 -17.456 -18.923 1.00 82.69 108 LEU A N 1
ATOM 862 C CA . LEU A 1 108 ? 48.012 -17.503 -17.986 1.00 82.69 108 LEU A CA 1
ATOM 863 C C . LEU A 1 108 ? 48.416 -17.151 -16.551 1.00 82.69 108 LEU A C 1
ATOM 865 O O . LEU A 1 108 ? 47.645 -16.495 -15.859 1.00 82.69 108 LEU A O 1
ATOM 869 N N . ILE A 1 109 ? 49.609 -17.553 -16.100 1.00 84.06 109 ILE A N 1
ATOM 870 C CA . ILE A 1 109 ? 50.121 -17.184 -14.771 1.00 84.06 109 ILE A CA 1
ATOM 871 C C . ILE A 1 109 ? 50.350 -15.670 -14.681 1.00 84.06 109 ILE A C 1
ATOM 873 O O . ILE A 1 109 ? 50.003 -15.066 -13.667 1.00 84.06 109 ILE A O 1
ATOM 877 N N . GLN A 1 110 ? 50.869 -15.042 -15.740 1.00 84.00 110 GLN A N 1
ATOM 878 C CA . GLN A 1 110 ? 51.041 -13.585 -15.797 1.00 84.00 110 GLN A CA 1
ATOM 879 C C . GLN A 1 110 ? 49.696 -12.841 -15.740 1.00 84.00 110 GLN A C 1
ATOM 881 O O . GLN A 1 110 ? 49.599 -11.810 -15.081 1.00 84.00 110 GLN A O 1
ATOM 886 N N . GLN A 1 111 ? 48.652 -13.395 -16.363 1.00 88.62 111 GLN A N 1
ATOM 887 C CA . GLN A 1 111 ? 47.307 -12.806 -16.419 1.00 88.62 111 GLN A CA 1
ATOM 888 C C . GLN A 1 111 ? 46.368 -13.268 -15.287 1.00 88.62 111 GLN A C 1
ATOM 890 O O . GLN A 1 111 ? 45.212 -12.847 -15.210 1.00 88.62 111 GLN A O 1
ATOM 895 N N . LEU A 1 112 ? 46.848 -14.119 -14.372 1.00 87.94 112 LEU A N 1
ATOM 896 C CA . LEU A 1 112 ? 46.036 -14.758 -13.331 1.00 87.94 112 LEU A CA 1
ATOM 897 C C . LEU A 1 112 ? 45.317 -13.734 -12.442 1.00 87.94 112 LEU A C 1
ATOM 899 O O . LEU A 1 112 ? 44.144 -13.912 -12.112 1.00 87.94 112 LEU A O 1
ATOM 903 N N . ASN A 1 113 ? 46.013 -12.658 -12.067 1.00 83.81 113 ASN A N 1
ATOM 904 C CA . ASN A 1 113 ? 45.456 -11.618 -11.206 1.00 83.81 113 ASN A CA 1
ATOM 905 C C . ASN A 1 113 ? 44.303 -10.873 -11.890 1.00 83.81 113 ASN A C 1
ATOM 907 O O . ASN A 1 113 ? 43.288 -10.614 -11.246 1.00 83.81 113 ASN A O 1
ATOM 911 N N . GLU A 1 114 ? 44.417 -10.582 -13.189 1.00 89.69 114 GLU A N 1
ATOM 912 C CA . GLU A 1 114 ? 43.343 -9.933 -13.947 1.00 89.69 114 GLU A CA 1
ATOM 913 C C . GLU A 1 114 ? 42.118 -10.844 -14.059 1.00 89.69 114 GLU A C 1
ATOM 915 O O . GLU A 1 114 ? 40.994 -10.428 -13.771 1.00 89.69 114 GLU A O 1
ATOM 920 N N . ILE A 1 115 ? 42.344 -12.121 -14.388 1.00 88.88 115 ILE A N 1
ATOM 921 C CA . ILE A 1 115 ? 41.290 -13.136 -14.484 1.00 88.88 115 ILE A CA 1
ATOM 922 C C . ILE A 1 115 ? 40.561 -13.275 -13.141 1.00 88.88 115 ILE A C 1
ATOM 924 O O . ILE A 1 115 ? 39.328 -13.284 -13.106 1.00 88.88 115 ILE A O 1
ATOM 928 N N . LEU A 1 116 ? 41.298 -13.337 -12.027 1.00 88.25 116 LEU A N 1
ATOM 929 C CA . LEU A 1 116 ? 40.717 -13.453 -10.691 1.00 88.25 116 LEU A CA 1
ATOM 930 C C . LEU A 1 116 ? 39.874 -12.222 -10.331 1.00 88.25 116 LEU A C 1
ATOM 932 O O . LEU A 1 116 ? 38.745 -12.379 -9.863 1.00 88.25 116 LEU A O 1
ATOM 936 N N . ILE A 1 117 ? 40.384 -11.011 -10.583 1.00 87.94 117 ILE A N 1
ATOM 937 C CA . ILE A 1 117 ? 39.650 -9.759 -10.343 1.00 87.94 117 ILE A CA 1
ATOM 938 C C . ILE A 1 117 ? 38.352 -9.744 -11.156 1.00 87.94 117 ILE A C 1
ATOM 940 O O . ILE A 1 117 ? 37.286 -9.461 -10.605 1.00 87.94 117 ILE A O 1
ATOM 944 N N . MET A 1 118 ? 38.410 -10.112 -12.437 1.00 91.06 118 MET A N 1
ATOM 945 C CA . MET A 1 118 ? 37.236 -10.147 -13.309 1.00 91.06 118 MET A CA 1
ATOM 946 C C . MET A 1 118 ? 36.200 -11.183 -12.858 1.00 91.06 118 MET A C 1
ATOM 948 O O . MET A 1 118 ? 35.001 -10.887 -12.856 1.00 91.06 118 MET A O 1
ATOM 952 N N . ILE A 1 119 ? 36.624 -12.368 -12.410 1.00 89.56 119 ILE A N 1
ATOM 953 C CA . ILE A 1 119 ? 35.721 -13.392 -11.860 1.00 89.56 119 ILE A CA 1
ATOM 954 C C . ILE A 1 119 ? 35.056 -12.892 -10.573 1.00 89.56 119 ILE A C 1
ATOM 956 O O . ILE A 1 119 ? 33.829 -12.945 -10.459 1.00 89.56 119 ILE A O 1
ATOM 960 N N . VAL A 1 120 ? 35.835 -12.361 -9.625 1.00 88.50 120 VAL A N 1
ATOM 961 C CA . VAL A 1 120 ? 35.317 -11.855 -8.342 1.00 88.50 120 VAL A CA 1
ATOM 962 C C . VAL A 1 120 ? 34.344 -10.700 -8.563 1.00 88.50 120 VAL A C 1
ATOM 964 O O . VAL A 1 120 ? 33.265 -10.691 -7.969 1.00 88.50 120 VAL A O 1
ATOM 967 N N . MET A 1 121 ? 34.663 -9.762 -9.458 1.00 87.00 121 MET A N 1
ATOM 968 C CA . MET A 1 121 ? 33.746 -8.681 -9.821 1.00 87.00 121 MET A CA 1
ATOM 969 C C . MET A 1 121 ? 32.458 -9.207 -10.455 1.00 87.00 121 MET A C 1
ATOM 971 O O . MET A 1 121 ? 31.377 -8.754 -10.092 1.00 87.00 121 MET A O 1
ATOM 975 N N . THR A 1 122 ? 32.542 -10.199 -11.345 1.00 89.19 122 THR A N 1
ATOM 976 C CA . THR A 1 122 ? 31.356 -10.802 -11.975 1.00 89.19 122 THR A CA 1
ATOM 977 C C . THR A 1 122 ? 30.450 -11.463 -10.931 1.00 89.19 122 THR A C 1
ATOM 979 O O . THR A 1 122 ? 29.237 -11.249 -10.940 1.00 89.19 122 THR A O 1
ATOM 982 N N . ILE A 1 123 ? 31.019 -12.217 -9.985 1.00 86.12 123 ILE A N 1
ATOM 983 C CA . ILE A 1 123 ? 30.265 -12.844 -8.886 1.00 86.12 123 ILE A CA 1
ATOM 984 C C . ILE A 1 123 ? 29.647 -11.773 -7.976 1.00 86.12 123 ILE A C 1
ATOM 986 O O . ILE A 1 123 ? 28.458 -11.826 -7.671 1.00 86.12 123 ILE A O 1
ATOM 990 N N . SER A 1 124 ? 30.425 -10.763 -7.586 1.00 81.31 124 SER A N 1
ATOM 991 C CA . SER A 1 124 ? 29.957 -9.674 -6.723 1.00 81.31 124 SER A CA 1
ATOM 992 C C . SER A 1 124 ? 28.801 -8.895 -7.356 1.00 81.31 124 SER A C 1
ATOM 994 O O . SER A 1 124 ? 27.771 -8.673 -6.715 1.00 81.31 124 SER A O 1
ATOM 996 N N . ILE A 1 125 ? 28.918 -8.544 -8.641 1.00 84.31 125 ILE A N 1
ATOM 997 C CA . ILE A 1 125 ? 27.868 -7.838 -9.379 1.00 84.31 125 ILE A CA 1
ATOM 998 C C . ILE A 1 125 ? 26.633 -8.727 -9.503 1.00 84.31 125 ILE A C 1
ATOM 1000 O O . ILE A 1 125 ? 25.548 -8.291 -9.134 1.00 84.31 125 ILE A O 1
ATOM 1004 N N . THR A 1 126 ? 26.773 -9.980 -9.948 1.00 81.00 126 THR A N 1
ATOM 1005 C CA . THR A 1 126 ? 25.622 -10.886 -10.131 1.00 81.00 126 THR A CA 1
ATOM 1006 C C . THR A 1 126 ? 24.840 -11.137 -8.840 1.00 81.00 126 THR A C 1
ATOM 1008 O O . THR A 1 126 ? 23.610 -11.172 -8.888 1.00 81.00 126 THR A O 1
ATOM 1011 N N . LEU A 1 127 ? 25.513 -11.224 -7.689 1.00 77.31 127 LEU A N 1
ATOM 1012 C CA . LEU A 1 127 ? 24.860 -11.298 -6.377 1.00 77.31 127 LEU A CA 1
ATOM 1013 C C . LEU A 1 127 ? 24.193 -9.969 -5.988 1.00 77.31 127 LEU A C 1
ATOM 1015 O O . LEU A 1 127 ? 23.068 -9.955 -5.488 1.00 77.31 127 LEU A O 1
ATOM 1019 N N . SER A 1 128 ? 24.852 -8.843 -6.265 1.00 73.06 128 SER A N 1
ATOM 1020 C CA . SER A 1 128 ? 24.357 -7.509 -5.906 1.00 73.06 128 SER A CA 1
ATOM 1021 C C . SER A 1 128 ? 23.176 -7.042 -6.769 1.00 73.06 128 SER A C 1
ATOM 1023 O O . SER A 1 128 ? 22.353 -6.252 -6.307 1.00 73.06 128 SER A O 1
ATOM 1025 N N . LEU A 1 129 ? 23.027 -7.551 -7.999 1.00 70.88 129 LEU A N 1
ATOM 1026 C CA . LEU A 1 129 ? 21.929 -7.202 -8.917 1.00 70.88 129 LEU A CA 1
ATOM 1027 C C . LEU A 1 129 ? 20.531 -7.489 -8.347 1.00 70.88 129 LEU A C 1
ATOM 1029 O O . LEU A 1 129 ? 19.563 -6.873 -8.787 1.00 70.88 129 LEU A O 1
ATOM 1033 N N . HIS A 1 130 ? 20.412 -8.397 -7.375 1.00 61.81 130 HIS A N 1
ATOM 1034 C CA . HIS A 1 130 ? 19.142 -8.681 -6.703 1.00 61.81 130 HIS A CA 1
ATOM 1035 C C . HIS A 1 130 ? 18.735 -7.625 -5.669 1.00 61.81 130 HIS A C 1
ATOM 1037 O O . HIS A 1 130 ? 17.561 -7.539 -5.323 1.00 61.81 130 HIS A O 1
ATOM 1043 N N . ILE A 1 131 ? 19.687 -6.828 -5.184 1.00 59.88 131 ILE A N 1
ATOM 1044 C CA . ILE A 1 131 ? 19.491 -5.885 -4.074 1.00 59.88 131 ILE A CA 1
ATOM 1045 C C . ILE A 1 131 ? 19.526 -4.433 -4.578 1.00 59.88 131 ILE A C 1
ATOM 1047 O O . ILE A 1 131 ? 18.898 -3.541 -4.006 1.00 59.88 131 ILE A O 1
ATOM 1051 N N . LEU A 1 132 ? 20.267 -4.173 -5.656 1.00 62.94 132 LEU A N 1
ATOM 1052 C CA . LEU A 1 132 ? 20.575 -2.822 -6.112 1.00 62.94 132 LEU A CA 1
ATOM 1053 C C . LEU A 1 132 ? 19.468 -2.191 -6.971 1.00 62.94 132 LEU A C 1
ATOM 1055 O O . LEU A 1 132 ? 18.834 -2.825 -7.811 1.00 62.94 132 LEU A O 1
ATOM 1059 N N . ARG A 1 133 ? 19.285 -0.874 -6.804 1.00 62.97 133 ARG A N 1
ATOM 1060 C CA . ARG A 1 133 ? 18.384 -0.054 -7.635 1.00 62.97 133 ARG A CA 1
ATOM 1061 C C . ARG A 1 133 ? 18.866 -0.012 -9.100 1.00 62.97 133 ARG A C 1
ATOM 1063 O O . ARG A 1 133 ? 20.078 -0.001 -9.317 1.00 62.97 133 ARG A O 1
ATOM 1070 N N . PRO A 1 134 ? 17.971 0.150 -10.102 1.00 63.72 134 PRO A N 1
ATOM 1071 C CA . PRO A 1 134 ? 18.334 0.109 -11.528 1.00 63.72 134 PRO A CA 1
ATOM 1072 C C . PRO A 1 134 ? 19.455 1.066 -11.928 1.00 63.72 134 PRO A C 1
ATOM 1074 O O . PRO A 1 134 ? 20.271 0.750 -12.784 1.00 63.72 134 PRO A O 1
ATOM 1077 N N . PHE A 1 135 ? 19.506 2.241 -11.304 1.00 66.69 135 PHE A N 1
ATOM 1078 C CA . PHE A 1 135 ? 20.552 3.218 -11.576 1.00 66.69 135 PHE A CA 1
ATOM 1079 C C . PHE A 1 135 ? 21.949 2.692 -11.217 1.00 66.69 135 PHE A C 1
ATOM 1081 O O . PHE A 1 135 ? 22.891 2.841 -11.988 1.00 66.69 135 PHE A O 1
ATOM 1088 N N . ILE A 1 136 ? 22.064 2.023 -10.068 1.00 71.00 136 ILE A N 1
ATOM 1089 C CA . ILE A 1 136 ? 23.328 1.441 -9.615 1.00 71.00 136 ILE A CA 1
ATOM 1090 C C . ILE A 1 136 ? 23.724 0.292 -10.549 1.00 71.00 136 ILE A C 1
ATOM 1092 O O . ILE A 1 136 ? 24.898 0.138 -10.858 1.00 71.00 136 ILE A O 1
ATOM 1096 N N . VAL A 1 137 ? 22.749 -0.461 -11.065 1.00 73.19 137 VAL A N 1
ATOM 1097 C CA . VAL A 1 137 ? 22.986 -1.531 -12.047 1.00 73.19 137 VAL A CA 1
ATOM 1098 C C . VAL A 1 137 ? 23.629 -1.003 -13.334 1.00 73.19 137 VAL A C 1
ATOM 1100 O O . VAL A 1 137 ? 24.586 -1.604 -13.814 1.00 73.19 137 VAL A O 1
ATOM 1103 N N . VAL A 1 138 ? 23.151 0.123 -13.876 1.00 77.38 138 VAL A N 1
ATOM 1104 C CA . VAL A 1 138 ? 23.741 0.740 -15.082 1.00 77.38 138 VAL A CA 1
ATOM 1105 C C . VAL A 1 138 ? 25.175 1.203 -14.816 1.00 77.38 138 VAL A C 1
ATOM 1107 O O . VAL A 1 138 ? 26.072 0.901 -15.596 1.00 77.38 138 VAL A O 1
ATOM 1110 N N . LEU A 1 139 ? 25.413 1.855 -13.676 1.00 79.75 139 LEU A N 1
ATOM 1111 C CA . LEU A 1 139 ? 26.748 2.329 -13.303 1.00 79.75 139 LEU A CA 1
ATOM 1112 C C . LEU A 1 139 ? 27.734 1.167 -13.078 1.00 79.75 139 LEU A C 1
ATOM 1114 O O . LEU A 1 139 ? 28.886 1.238 -13.501 1.00 79.75 139 LEU A O 1
ATOM 1118 N N . MET A 1 140 ? 27.276 0.067 -12.473 1.00 81.94 140 MET A N 1
ATOM 1119 C CA . MET A 1 140 ? 28.061 -1.167 -12.348 1.00 81.94 140 MET A CA 1
ATOM 1120 C C . MET A 1 140 ? 28.381 -1.781 -13.716 1.00 81.94 140 MET A C 1
ATOM 1122 O O . MET A 1 140 ? 29.489 -2.268 -13.917 1.00 81.94 140 MET A O 1
ATOM 1126 N N . PHE A 1 141 ? 27.441 -1.743 -14.666 1.00 84.00 141 PHE A N 1
ATOM 1127 C CA . PHE A 1 141 ? 27.664 -2.237 -16.027 1.00 84.00 141 PHE A CA 1
ATOM 1128 C C . PHE A 1 141 ? 28.739 -1.430 -16.764 1.00 84.00 141 PHE A C 1
ATOM 1130 O O . PHE A 1 141 ? 29.633 -2.014 -17.372 1.00 84.00 141 PHE A O 1
ATOM 1137 N N . GLU A 1 142 ? 28.700 -0.104 -16.665 1.00 82.50 142 GLU A N 1
ATOM 1138 C CA . GLU A 1 142 ? 29.695 0.776 -17.289 1.00 82.50 142 GLU A CA 1
ATOM 1139 C C . GLU A 1 142 ? 31.087 0.601 -16.690 1.00 82.50 142 GLU A C 1
ATOM 1141 O O . GLU A 1 142 ? 32.056 0.453 -17.434 1.00 82.50 142 GLU A O 1
ATOM 1146 N N . LEU A 1 143 ? 31.184 0.546 -15.357 1.00 85.62 143 LEU A N 1
ATOM 1147 C CA . LEU A 1 143 ? 32.447 0.268 -14.673 1.00 85.62 143 LEU A CA 1
ATOM 1148 C C . LEU A 1 143 ? 33.019 -1.088 -15.085 1.00 85.62 143 LEU A C 1
ATOM 1150 O O . LEU A 1 143 ? 34.215 -1.200 -15.332 1.00 85.62 143 LEU A O 1
ATOM 1154 N N . TYR A 1 144 ? 32.169 -2.106 -15.208 1.00 89.19 144 TYR A N 1
ATOM 1155 C CA . TYR A 1 144 ? 32.592 -3.447 -15.590 1.00 89.19 144 TYR A CA 1
ATOM 1156 C C . TYR A 1 144 ? 33.141 -3.509 -17.025 1.00 89.19 144 TYR A C 1
ATOM 1158 O O . TYR A 1 144 ? 34.210 -4.072 -17.266 1.00 89.19 144 TYR A O 1
ATOM 1166 N N . TRP A 1 145 ? 32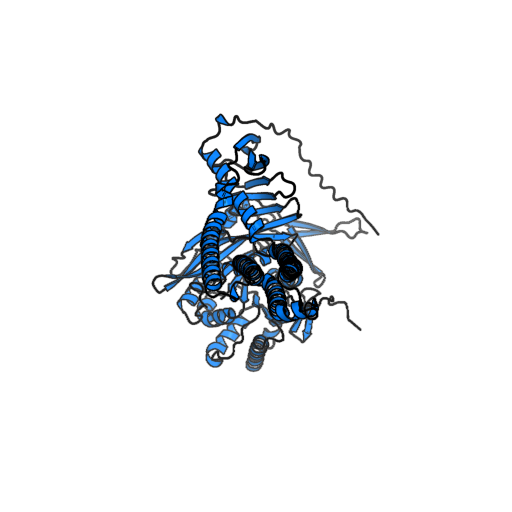.461 -2.882 -17.988 1.00 87.12 145 TRP A N 1
ATOM 1167 C CA . TRP A 1 145 ? 32.961 -2.797 -19.364 1.00 87.12 145 TRP A CA 1
ATOM 1168 C C . TRP A 1 145 ? 34.223 -1.946 -19.475 1.00 87.12 145 TRP A C 1
ATOM 1170 O O . TRP A 1 145 ? 35.138 -2.297 -20.221 1.00 87.12 145 TRP A O 1
ATOM 1180 N N . PHE A 1 146 ? 34.307 -0.870 -18.691 1.00 88.19 146 PHE A N 1
ATOM 1181 C CA . PHE A 1 146 ? 35.531 -0.096 -18.571 1.00 88.19 146 PHE A CA 1
ATOM 1182 C C . PHE A 1 146 ? 36.689 -0.964 -18.069 1.00 88.19 146 PHE A C 1
ATOM 1184 O O . PHE A 1 146 ? 37.752 -0.943 -18.679 1.00 88.19 146 PHE A O 1
ATOM 1191 N N . THR A 1 147 ? 36.488 -1.778 -17.026 1.00 86.75 147 THR A N 1
ATOM 1192 C CA . THR A 1 147 ? 37.550 -2.663 -16.519 1.00 86.75 147 THR A CA 1
ATOM 1193 C C . THR A 1 147 ? 37.991 -3.717 -17.530 1.00 86.75 147 THR A C 1
ATOM 1195 O O . THR A 1 147 ? 39.185 -3.979 -17.633 1.00 86.75 147 THR A O 1
ATOM 1198 N N . ILE A 1 148 ? 37.068 -4.256 -18.338 1.00 87.94 148 ILE A N 1
ATOM 1199 C CA . ILE A 1 148 ? 37.412 -5.176 -19.435 1.00 87.94 148 ILE A CA 1
ATOM 1200 C C . ILE A 1 148 ? 38.353 -4.493 -20.431 1.00 87.94 148 ILE A C 1
ATOM 1202 O O . ILE A 1 148 ? 39.398 -5.043 -20.774 1.00 87.94 148 ILE A O 1
ATOM 1206 N N . LEU A 1 149 ? 37.997 -3.289 -20.887 1.00 86.75 149 LEU A N 1
ATOM 1207 C CA . LEU A 1 149 ? 38.807 -2.535 -21.846 1.00 86.75 149 LEU A CA 1
ATOM 1208 C C . LEU A 1 149 ? 40.145 -2.092 -21.244 1.00 86.75 149 LEU A C 1
ATOM 1210 O O . LEU A 1 149 ? 41.168 -2.162 -21.919 1.00 86.75 149 LEU A O 1
ATOM 1214 N N . PHE A 1 150 ? 40.144 -1.676 -19.977 1.00 87.69 150 PHE A N 1
ATOM 1215 C CA . PHE A 1 150 ? 41.332 -1.234 -19.251 1.00 87.69 150 PHE A CA 1
ATOM 1216 C C . PHE A 1 150 ? 42.395 -2.338 -19.155 1.00 87.69 150 PHE A C 1
ATOM 1218 O O . PHE A 1 150 ? 43.573 -2.070 -19.399 1.00 87.69 150 PHE A O 1
ATOM 1225 N N . PHE A 1 151 ? 41.977 -3.573 -18.858 1.00 87.81 151 PHE A N 1
ATOM 1226 C CA . PHE A 1 151 ? 42.867 -4.735 -18.812 1.00 87.81 151 PHE A CA 1
ATOM 1227 C C . PHE A 1 151 ? 43.282 -5.218 -20.208 1.00 87.81 151 PHE A C 1
ATOM 1229 O O . PHE A 1 151 ? 44.467 -5.439 -20.453 1.00 87.81 151 PHE A O 1
ATOM 1236 N N . LEU A 1 152 ? 42.352 -5.298 -21.171 1.00 85.75 152 LEU A N 1
ATOM 1237 C CA . LEU A 1 152 ? 42.688 -5.721 -22.540 1.00 85.75 152 LEU A CA 1
ATOM 1238 C C . LEU A 1 152 ? 43.732 -4.813 -23.202 1.00 85.75 152 LEU A C 1
ATOM 1240 O O . LEU A 1 152 ? 44.629 -5.320 -23.875 1.00 85.75 152 LEU A O 1
ATOM 1244 N N . LEU A 1 153 ? 43.634 -3.499 -22.987 1.00 85.94 153 LEU A N 1
ATOM 1245 C CA . LEU A 1 153 ? 44.555 -2.501 -23.540 1.00 85.94 153 LEU A CA 1
ATOM 1246 C C . LEU A 1 153 ? 45.833 -2.309 -22.711 1.00 85.94 153 LEU A C 1
ATOM 1248 O O . LEU A 1 153 ? 46.641 -1.452 -23.060 1.00 85.94 153 LEU A O 1
ATOM 1252 N N . GLU A 1 154 ? 46.000 -3.046 -21.607 1.00 85.50 154 GLU A N 1
ATOM 1253 C CA . GLU A 1 154 ? 47.117 -2.884 -20.664 1.00 85.50 154 GLU A CA 1
ATOM 1254 C C . GLU A 1 154 ? 47.342 -1.428 -20.239 1.00 85.50 154 GLU A C 1
ATOM 1256 O O . GLU A 1 154 ? 48.471 -0.966 -20.053 1.00 85.50 154 GLU A O 1
ATOM 1261 N N . ALA A 1 155 ? 46.261 -0.662 -20.082 1.00 83.38 155 ALA A N 1
ATOM 1262 C CA . ALA A 1 155 ? 46.364 0.773 -19.842 1.00 83.38 155 ALA A CA 1
ATOM 1263 C C . ALA A 1 155 ? 47.119 1.100 -18.538 1.00 83.38 155 ALA A C 1
ATOM 1265 O O . ALA A 1 155 ? 47.683 2.189 -18.420 1.00 83.38 155 ALA A O 1
ATOM 1266 N N . TYR A 1 156 ? 47.186 0.146 -17.600 1.00 83.69 156 TYR A N 1
ATOM 1267 C CA . TYR A 1 156 ? 47.945 0.223 -16.349 1.00 83.69 156 TYR A CA 1
ATOM 1268 C C . TYR A 1 156 ? 49.474 0.203 -16.532 1.00 83.69 156 TYR A C 1
ATOM 1270 O O . TYR A 1 156 ? 50.191 0.641 -15.634 1.00 83.69 156 TYR A O 1
ATOM 1278 N N . ASN A 1 157 ? 49.987 -0.257 -17.680 1.00 84.12 157 ASN A N 1
ATOM 1279 C CA . ASN A 1 157 ? 51.428 -0.315 -17.953 1.00 84.12 157 ASN A CA 1
ATOM 1280 C C . ASN A 1 157 ? 52.032 1.058 -18.283 1.00 84.12 157 ASN A C 1
ATOM 1282 O O . ASN A 1 157 ? 53.244 1.238 -18.177 1.00 84.12 157 ASN A O 1
ATOM 1286 N N . SER A 1 158 ? 51.213 2.052 -18.649 1.00 88.38 158 SER A N 1
ATOM 1287 C CA . SER A 1 158 ? 51.696 3.419 -18.856 1.00 88.38 158 SER A CA 1
ATOM 1288 C C . SER A 1 158 ? 50.859 4.442 -18.099 1.00 88.38 158 SER A C 1
ATOM 1290 O O . SER A 1 158 ? 49.628 4.453 -18.151 1.00 88.38 158 SER A O 1
ATOM 1292 N N . PHE A 1 159 ? 51.549 5.366 -17.434 1.00 81.38 159 PHE A N 1
ATOM 1293 C CA . PHE A 1 159 ? 50.916 6.457 -16.698 1.00 81.38 159 PHE A CA 1
ATOM 1294 C C . PHE A 1 159 ? 49.997 7.301 -17.599 1.00 81.38 159 PHE A C 1
ATOM 1296 O O . PHE A 1 159 ? 48.889 7.661 -17.204 1.00 81.38 159 PHE A O 1
ATOM 1303 N N . SER A 1 160 ? 50.421 7.547 -18.842 1.00 83.50 160 SER A N 1
ATOM 1304 C CA . SER A 1 160 ? 49.673 8.311 -19.843 1.00 83.50 160 SER A CA 1
ATOM 1305 C C . SER A 1 160 ? 48.347 7.640 -20.221 1.00 83.50 160 SER A C 1
ATOM 1307 O O . SER A 1 160 ? 47.305 8.298 -20.207 1.00 83.50 160 SER A O 1
ATOM 1309 N N . LEU A 1 161 ? 48.360 6.331 -20.518 1.00 81.00 161 LEU A N 1
ATOM 1310 C CA . LEU A 1 161 ? 47.137 5.578 -20.831 1.00 81.00 161 LEU A CA 1
ATOM 1311 C C . LEU A 1 161 ? 46.252 5.406 -19.595 1.00 81.00 161 LEU A C 1
ATOM 1313 O O . LEU A 1 161 ? 45.029 5.447 -19.724 1.00 81.00 161 LEU A O 1
ATOM 1317 N N . THR A 1 162 ? 46.841 5.284 -18.402 1.00 81.50 162 THR A N 1
ATOM 1318 C CA . THR A 1 162 ? 46.088 5.211 -17.143 1.00 81.50 162 THR A CA 1
ATOM 1319 C C . THR A 1 162 ? 45.300 6.500 -16.903 1.00 81.50 162 THR A C 1
ATOM 1321 O O . THR A 1 162 ? 44.089 6.443 -16.691 1.00 81.50 162 THR A O 1
ATOM 1324 N N . ILE A 1 163 ? 45.945 7.671 -17.005 1.00 83.75 163 ILE A N 1
ATOM 1325 C CA . ILE A 1 163 ? 45.268 8.970 -16.850 1.00 83.75 163 ILE A CA 1
ATOM 1326 C C . ILE A 1 163 ? 44.184 9.157 -17.913 1.00 83.75 163 ILE A C 1
ATOM 1328 O O . ILE A 1 163 ? 43.070 9.561 -17.577 1.00 83.75 163 ILE A O 1
ATOM 1332 N N . LEU A 1 164 ? 44.483 8.844 -19.178 1.00 85.44 164 LEU A N 1
ATOM 1333 C CA . LEU A 1 164 ? 43.514 8.964 -20.269 1.00 85.44 164 LEU A CA 1
ATOM 1334 C C . LEU A 1 164 ? 42.288 8.070 -20.032 1.00 85.44 164 LEU A C 1
ATOM 1336 O O . LEU A 1 164 ? 41.156 8.517 -20.203 1.00 85.44 164 LEU A O 1
ATOM 1340 N N . SER A 1 165 ? 42.504 6.834 -19.583 1.00 80.62 165 SER A N 1
ATOM 1341 C CA . SER A 1 165 ? 41.428 5.884 -19.285 1.00 80.62 165 SER A CA 1
ATOM 1342 C C . SER A 1 165 ? 40.565 6.359 -18.115 1.00 80.62 165 SER A C 1
ATOM 1344 O O . SER A 1 165 ? 39.340 6.335 -18.210 1.00 80.62 165 SER A O 1
ATOM 1346 N N . ILE A 1 166 ? 41.178 6.862 -17.038 1.00 83.94 166 ILE A N 1
ATOM 1347 C CA . ILE A 1 166 ? 40.442 7.427 -15.897 1.00 83.94 166 ILE A CA 1
ATOM 1348 C C . ILE A 1 166 ? 39.610 8.639 -16.336 1.00 83.94 166 ILE A C 1
ATOM 1350 O O . ILE A 1 166 ? 38.447 8.752 -15.952 1.00 83.94 166 ILE A O 1
ATOM 1354 N N . LEU A 1 167 ? 40.161 9.523 -17.175 1.00 85.94 167 LEU A N 1
ATOM 1355 C CA . LEU A 1 167 ? 39.430 10.677 -17.702 1.00 85.94 167 LEU A CA 1
ATOM 1356 C C . LEU A 1 167 ? 38.214 10.243 -18.537 1.00 85.94 167 LEU A C 1
ATOM 1358 O O . LEU A 1 167 ? 37.124 10.787 -18.356 1.00 85.94 167 LEU A O 1
ATOM 1362 N N . ILE A 1 168 ? 38.378 9.239 -19.406 1.00 84.38 168 ILE A N 1
ATOM 1363 C CA . ILE A 1 168 ? 37.281 8.663 -20.199 1.00 84.38 168 ILE A CA 1
ATOM 1364 C C . ILE A 1 168 ? 36.205 8.071 -19.282 1.00 84.38 168 ILE A C 1
ATOM 1366 O O . ILE A 1 168 ? 35.024 8.339 -19.495 1.00 84.38 168 ILE A O 1
ATOM 1370 N N . LEU A 1 169 ? 36.589 7.333 -18.235 1.00 84.56 169 LEU A N 1
ATOM 1371 C CA . LEU A 1 169 ? 35.637 6.786 -17.267 1.00 84.56 169 LEU A CA 1
ATOM 1372 C C . LEU A 1 169 ? 34.838 7.894 -16.572 1.00 84.56 169 LEU A C 1
ATOM 1374 O O . LEU A 1 169 ? 33.618 7.799 -16.483 1.00 84.56 169 LEU A O 1
ATOM 1378 N N . VAL A 1 170 ? 35.505 8.953 -16.104 1.00 84.50 170 VAL A N 1
ATOM 1379 C CA . VAL A 1 170 ? 34.838 10.088 -15.445 1.00 84.50 170 VAL A CA 1
ATOM 1380 C C . VAL A 1 170 ? 33.840 10.757 -16.391 1.00 84.50 170 VAL A C 1
ATOM 1382 O O . VAL A 1 170 ? 32.721 11.060 -15.978 1.00 84.50 170 VAL A O 1
ATOM 1385 N N . ILE A 1 171 ? 34.204 10.943 -17.664 1.00 85.94 171 ILE A N 1
ATOM 1386 C CA . ILE A 1 171 ? 33.307 11.506 -18.681 1.00 85.94 171 ILE A CA 1
ATOM 1387 C C . ILE A 1 171 ? 32.099 10.592 -18.907 1.00 85.94 171 ILE A C 1
ATOM 1389 O O . ILE A 1 171 ? 30.973 11.086 -18.912 1.00 85.94 171 ILE A O 1
ATOM 1393 N N . ILE A 1 172 ? 32.308 9.280 -19.050 1.00 83.38 172 ILE A N 1
ATOM 1394 C CA . ILE A 1 172 ? 31.219 8.308 -19.223 1.00 83.38 172 ILE A CA 1
ATOM 1395 C C . ILE A 1 172 ? 30.280 8.359 -18.016 1.00 83.38 172 ILE A C 1
ATOM 1397 O O . ILE A 1 172 ? 29.094 8.600 -18.198 1.00 83.38 172 ILE A O 1
ATOM 1401 N N . VAL A 1 173 ? 30.802 8.262 -16.790 1.00 83.00 173 VAL A N 1
ATOM 1402 C CA . VAL A 1 173 ? 29.990 8.301 -15.562 1.00 83.00 173 VAL A CA 1
ATOM 1403 C C . VAL A 1 173 ? 29.202 9.611 -15.444 1.00 83.00 173 VAL A C 1
ATOM 1405 O O . VAL A 1 173 ? 28.031 9.591 -15.064 1.00 83.00 173 VAL A O 1
ATOM 1408 N N . LEU A 1 174 ? 29.801 10.757 -15.793 1.00 82.50 174 LEU A N 1
ATOM 1409 C CA . LEU A 1 174 ? 29.108 12.051 -15.811 1.00 82.50 174 LEU A CA 1
ATOM 1410 C C . LEU A 1 174 ? 27.998 12.097 -16.865 1.00 82.50 174 LEU A C 1
ATOM 1412 O O . LEU A 1 174 ? 26.899 12.571 -16.569 1.00 82.50 174 LEU A O 1
ATOM 1416 N N . ILE A 1 175 ? 28.251 11.584 -18.072 1.00 82.38 175 ILE A N 1
ATOM 1417 C CA . ILE A 1 175 ? 27.238 11.473 -19.128 1.00 82.38 175 ILE A CA 1
ATOM 1418 C C . ILE A 1 175 ? 26.099 10.570 -18.662 1.00 82.38 175 ILE A C 1
ATOM 1420 O O . ILE A 1 175 ? 24.940 10.929 -18.838 1.00 82.38 175 ILE A O 1
ATOM 1424 N N . THR A 1 176 ? 26.393 9.452 -18.007 1.00 80.25 176 THR A N 1
ATOM 1425 C CA . THR A 1 176 ? 25.387 8.526 -17.480 1.00 80.25 176 THR A CA 1
ATOM 1426 C C . THR A 1 176 ? 24.586 9.140 -16.347 1.00 80.25 176 THR A C 1
ATOM 1428 O O . THR A 1 176 ? 23.372 8.960 -16.289 1.00 80.25 176 THR A O 1
ATOM 1431 N N . LEU A 1 177 ? 25.216 9.916 -15.462 1.00 77.06 177 LEU A N 1
ATOM 1432 C CA . LEU A 1 177 ? 24.521 10.680 -14.425 1.00 77.06 177 LEU A CA 1
ATOM 1433 C C . LEU A 1 177 ? 23.569 11.712 -15.039 1.00 77.06 177 LEU A C 1
ATOM 1435 O O . LEU A 1 177 ? 22.398 11.781 -14.653 1.00 77.06 177 LEU A O 1
ATOM 1439 N N . LEU A 1 178 ? 24.035 12.474 -16.029 1.00 78.25 178 LEU A N 1
ATOM 1440 C CA . LEU A 1 178 ? 23.216 13.449 -16.751 1.00 78.25 178 LEU A CA 1
ATOM 1441 C C . LEU A 1 178 ? 22.085 12.767 -17.524 1.00 78.25 178 LEU A C 1
ATOM 1443 O O . LEU A 1 178 ? 20.936 13.184 -17.429 1.00 78.25 178 LEU A O 1
ATOM 1447 N N . PHE A 1 179 ? 22.374 11.678 -18.233 1.00 75.94 179 PHE A N 1
ATOM 1448 C CA . PHE A 1 179 ? 21.380 10.950 -19.009 1.00 75.94 179 PHE A CA 1
ATOM 1449 C C . PHE A 1 179 ? 20.382 10.234 -18.103 1.00 75.94 179 PHE A C 1
ATOM 1451 O O . PHE A 1 179 ? 19.201 10.240 -18.401 1.00 75.94 179 PHE A O 1
ATOM 1458 N N . SER A 1 180 ? 20.799 9.682 -16.965 1.00 66.81 180 SER A N 1
ATOM 1459 C CA . SER A 1 180 ? 19.911 9.047 -15.986 1.00 66.81 180 SER A CA 1
ATOM 1460 C C . SER A 1 180 ? 18.988 10.056 -15.308 1.00 66.81 180 SER A C 1
ATOM 1462 O O . SER A 1 180 ? 17.789 9.815 -15.186 1.00 66.81 180 SER A O 1
ATOM 1464 N N . THR A 1 181 ? 19.509 11.213 -14.895 1.00 68.06 181 THR A N 1
ATOM 1465 C CA . THR A 1 181 ? 18.685 12.279 -14.302 1.00 68.06 181 THR A CA 1
ATOM 1466 C C . THR A 1 181 ? 17.714 12.860 -15.328 1.00 68.06 181 THR A C 1
ATOM 1468 O O . THR A 1 181 ? 16.520 12.995 -15.042 1.00 68.06 181 THR A O 1
ATOM 1471 N N . PHE A 1 182 ? 18.183 13.099 -16.553 1.00 70.38 182 PHE A N 1
ATOM 1472 C CA . PHE A 1 182 ? 17.364 13.516 -17.687 1.00 70.38 182 PHE A CA 1
ATOM 1473 C C . PHE A 1 182 ? 16.300 12.468 -18.030 1.00 70.38 182 PHE A C 1
ATOM 1475 O O . PHE A 1 182 ? 15.119 12.793 -18.095 1.00 70.38 182 PHE A O 1
ATOM 1482 N N . PHE A 1 183 ? 16.677 11.196 -18.157 1.00 63.69 183 PHE A N 1
ATOM 1483 C CA . PHE A 1 183 ? 15.795 10.088 -18.516 1.00 63.69 183 PHE A CA 1
ATOM 1484 C C . PHE A 1 183 ? 14.830 9.727 -17.391 1.00 63.69 183 PHE A C 1
ATOM 1486 O O . PHE A 1 183 ? 13.704 9.378 -17.687 1.00 63.69 183 PHE A O 1
ATOM 1493 N N . SER A 1 184 ? 15.190 9.864 -16.114 1.00 59.94 184 SER A N 1
ATOM 1494 C CA . SER A 1 184 ? 14.268 9.702 -14.977 1.00 59.94 184 SER A CA 1
ATOM 1495 C C . SER A 1 184 ? 13.214 10.810 -14.951 1.00 59.94 184 SER A C 1
ATOM 1497 O O . SER A 1 184 ? 12.024 10.549 -14.754 1.00 59.94 184 SER A O 1
ATOM 1499 N N . THR A 1 185 ? 13.632 12.049 -15.221 1.00 63.16 185 THR A N 1
ATOM 1500 C CA . THR A 1 185 ? 12.722 13.195 -15.334 1.00 63.16 185 THR A CA 1
ATOM 1501 C C . THR A 1 185 ? 11.812 13.032 -16.548 1.00 63.16 185 THR A C 1
ATOM 1503 O O . THR A 1 185 ? 10.602 13.207 -16.455 1.00 63.16 185 THR A O 1
ATOM 1506 N N . ILE A 1 186 ? 12.372 12.608 -17.679 1.00 61.50 186 ILE A N 1
ATOM 1507 C CA . ILE A 1 186 ? 11.647 12.487 -18.936 1.00 61.50 186 ILE A CA 1
ATOM 1508 C C . ILE A 1 186 ? 10.798 11.225 -18.987 1.00 61.50 186 ILE A C 1
ATOM 1510 O O . ILE A 1 186 ? 9.664 11.340 -19.408 1.00 61.50 186 ILE A O 1
ATOM 1514 N N . LEU A 1 187 ? 11.226 10.060 -18.494 1.00 57.84 187 LEU A N 1
ATOM 1515 C CA . LEU A 1 187 ? 10.415 8.831 -18.419 1.00 57.84 187 LEU A CA 1
ATOM 1516 C C . LEU A 1 187 ? 9.128 9.020 -17.632 1.00 57.84 187 LEU A C 1
ATOM 1518 O O . LEU A 1 187 ? 8.108 8.454 -18.015 1.00 57.84 187 LEU A O 1
ATOM 1522 N N . LYS A 1 188 ? 9.147 9.827 -16.565 1.00 55.09 188 LYS A N 1
ATOM 1523 C CA . LYS A 1 188 ? 7.919 10.192 -15.843 1.00 55.09 188 LYS A CA 1
ATOM 1524 C C . LYS A 1 188 ? 6.914 10.910 -16.748 1.00 55.09 188 LYS A C 1
ATOM 1526 O O . LYS A 1 188 ? 5.712 10.828 -16.517 1.00 55.09 188 LYS A O 1
ATOM 1531 N N . HIS A 1 189 ? 7.398 11.569 -17.797 1.00 55.22 189 HIS A N 1
ATOM 1532 C CA . HIS A 1 189 ? 6.602 12.333 -18.748 1.00 55.22 189 HIS A CA 1
ATOM 1533 C C . HIS A 1 189 ? 6.548 11.717 -20.168 1.00 55.22 189 HIS A C 1
ATOM 1535 O O . HIS A 1 189 ? 5.698 12.106 -20.959 1.00 55.22 189 HIS A O 1
ATOM 1541 N N . ILE A 1 190 ? 7.363 10.713 -20.512 1.00 57.44 190 ILE A N 1
ATOM 1542 C CA . ILE A 1 190 ? 7.396 10.042 -21.827 1.00 57.44 190 ILE A CA 1
ATOM 1543 C C . ILE A 1 190 ? 6.041 9.427 -22.183 1.00 57.44 190 ILE A C 1
ATOM 1545 O O . ILE A 1 190 ? 5.608 9.614 -23.321 1.00 57.44 190 ILE A O 1
ATOM 1549 N N . PRO A 1 191 ? 5.335 8.732 -21.266 1.00 53.53 191 PRO A N 1
ATOM 1550 C CA . PRO A 1 191 ? 4.008 8.211 -21.561 1.00 53.53 191 PRO A CA 1
ATOM 1551 C C . PRO A 1 191 ? 3.024 9.313 -21.967 1.00 53.53 191 PRO A C 1
ATOM 1553 O O . PRO A 1 191 ? 2.121 9.042 -22.747 1.00 53.53 191 PRO A O 1
ATOM 1556 N N . LEU A 1 192 ? 3.229 10.547 -21.486 1.00 55.59 192 LEU A N 1
ATOM 1557 C CA . LEU A 1 192 ? 2.407 11.716 -21.807 1.00 55.59 192 LEU A CA 1
ATOM 1558 C C . LEU A 1 192 ? 2.795 12.376 -23.137 1.00 55.59 192 LEU A C 1
ATOM 1560 O O . LEU A 1 192 ? 1.924 12.915 -23.815 1.00 55.59 192 LEU A O 1
ATOM 1564 N N . PHE A 1 193 ? 4.078 12.346 -23.511 1.00 53.69 193 PHE A N 1
ATOM 1565 C CA . PHE A 1 193 ? 4.581 13.006 -24.723 1.00 53.69 193 PHE A CA 1
ATOM 1566 C C . PHE A 1 193 ? 4.601 12.105 -25.965 1.00 53.69 193 PHE A C 1
ATOM 1568 O O . PHE A 1 193 ? 4.373 12.592 -27.070 1.00 53.69 193 PHE A O 1
ATOM 1575 N N . ILE A 1 194 ? 4.879 10.807 -25.810 1.00 51.81 194 ILE A N 1
ATOM 1576 C CA . ILE A 1 194 ? 5.169 9.897 -26.935 1.00 51.81 194 ILE A CA 1
ATOM 1577 C C . ILE A 1 194 ? 3.968 9.011 -27.287 1.00 51.81 194 ILE A C 1
ATOM 1579 O O . ILE A 1 194 ? 3.834 8.559 -28.426 1.00 51.81 194 ILE A O 1
ATOM 1583 N N . PHE A 1 195 ? 3.065 8.764 -26.337 1.00 52.41 195 PHE A N 1
ATOM 1584 C CA . PHE A 1 195 ? 2.009 7.780 -26.510 1.00 52.41 195 PHE A CA 1
ATOM 1585 C C . PHE A 1 195 ? 0.622 8.403 -26.354 1.00 52.41 195 PHE A C 1
ATOM 1587 O O . PHE A 1 195 ? 0.162 8.667 -25.253 1.00 52.41 195 PHE A O 1
ATOM 1594 N N . LEU A 1 196 ? -0.072 8.454 -27.500 1.00 59.12 196 LEU A N 1
ATOM 1595 C CA . LEU A 1 196 ? -1.530 8.419 -27.631 1.00 59.12 196 LEU A CA 1
ATOM 1596 C C . LEU A 1 196 ? -2.202 9.797 -27.463 1.00 59.12 196 LEU A C 1
ATOM 1598 O O . LEU A 1 196 ? -2.802 10.096 -26.437 1.00 59.12 196 LEU A O 1
ATOM 1602 N N . ARG A 1 197 ? -2.185 10.620 -28.523 1.00 67.19 197 ARG A N 1
ATOM 1603 C CA . ARG A 1 197 ? -3.316 11.534 -28.753 1.00 67.19 197 ARG A CA 1
ATOM 1604 C C . ARG A 1 197 ? -4.471 10.663 -29.253 1.00 67.19 197 ARG A C 1
ATOM 1606 O O . ARG A 1 197 ? -4.346 10.141 -30.363 1.00 67.19 197 ARG A O 1
ATOM 1613 N N . PRO A 1 198 ? -5.531 10.429 -28.464 1.00 79.50 198 PRO A N 1
ATOM 1614 C CA . PRO A 1 198 ? -6.659 9.660 -28.954 1.00 79.50 198 PRO A CA 1
ATOM 1615 C C . PRO A 1 198 ? -7.403 10.486 -30.003 1.00 79.50 198 PRO A C 1
ATOM 1617 O O . PRO A 1 198 ? -7.629 11.687 -29.829 1.00 79.50 198 PRO A O 1
ATOM 1620 N N . THR A 1 199 ? -7.768 9.833 -31.098 1.00 82.44 199 THR A N 1
ATOM 1621 C CA . THR A 1 199 ? -8.722 10.348 -32.078 1.00 82.44 199 THR A CA 1
ATOM 1622 C C . THR A 1 199 ? -10.056 9.658 -31.842 1.00 82.44 199 THR A C 1
ATOM 1624 O O . THR A 1 199 ? -10.101 8.428 -31.765 1.00 82.44 199 THR A O 1
ATOM 1627 N N . ILE A 1 200 ? -11.126 10.438 -31.711 1.00 84.19 200 ILE A N 1
ATOM 1628 C CA . ILE A 1 200 ? -12.493 9.915 -31.626 1.00 84.19 200 ILE A CA 1
ATOM 1629 C C . ILE A 1 200 ? -12.879 9.447 -33.033 1.00 84.19 200 ILE A C 1
ATOM 1631 O O . ILE A 1 200 ? -12.791 10.227 -33.976 1.00 84.19 200 ILE A O 1
ATOM 1635 N N . VAL A 1 201 ? -13.216 8.165 -33.179 1.00 84.81 201 VAL A N 1
ATOM 1636 C CA . VAL A 1 201 ? -13.555 7.532 -34.468 1.00 84.81 201 VAL A CA 1
ATOM 1637 C C . VAL A 1 201 ? -15.059 7.479 -34.685 1.00 84.81 201 VAL A C 1
ATOM 1639 O O . VAL A 1 201 ? -15.513 7.634 -35.813 1.00 84.81 201 VAL A O 1
ATOM 1642 N N . SER A 1 202 ? -15.822 7.256 -33.620 1.00 85.88 202 SER A N 1
ATOM 1643 C CA . SER A 1 202 ? -17.281 7.290 -33.641 1.00 85.88 202 SER A CA 1
ATOM 1644 C C . SER A 1 202 ? -17.826 7.563 -32.243 1.00 85.88 202 SER A C 1
ATOM 1646 O O . SER A 1 202 ? -17.151 7.292 -31.239 1.00 85.88 202 SER A O 1
ATOM 1648 N N . VAL A 1 203 ? -19.046 8.098 -32.203 1.00 85.31 203 VAL A N 1
ATOM 1649 C CA . VAL A 1 203 ? -19.840 8.261 -30.987 1.00 85.31 203 VAL A CA 1
ATOM 1650 C C . VAL A 1 203 ? -21.214 7.652 -31.222 1.00 85.31 203 VAL A C 1
ATOM 1652 O O . VAL A 1 203 ? -21.888 7.970 -32.197 1.00 85.31 203 VAL A O 1
ATOM 1655 N N . GLU A 1 204 ? -21.588 6.746 -30.332 1.00 84.75 204 GLU A N 1
ATOM 1656 C CA . GLU A 1 204 ? -22.872 6.052 -30.306 1.00 84.75 204 GLU A CA 1
ATOM 1657 C C . GLU A 1 204 ? -23.649 6.537 -29.080 1.00 84.75 204 GLU A C 1
ATOM 1659 O O . GLU A 1 204 ? -23.094 6.580 -27.980 1.00 84.75 204 GLU A O 1
ATOM 1664 N N . GLU A 1 205 ? -24.917 6.905 -29.239 1.00 82.50 205 GLU A N 1
ATOM 1665 C CA . GLU A 1 205 ? -25.790 7.282 -28.125 1.00 82.50 205 GLU A CA 1
ATOM 1666 C C . GLU A 1 205 ? -26.869 6.221 -27.918 1.00 82.50 205 GLU A C 1
ATOM 1668 O O . GLU A 1 205 ? -27.517 5.755 -28.854 1.00 82.50 205 GLU A O 1
ATOM 1673 N N . SER A 1 206 ? -27.022 5.798 -26.666 1.00 75.88 206 SER A N 1
ATOM 1674 C CA . SER A 1 206 ? -28.095 4.895 -26.259 1.00 75.88 206 SER A CA 1
ATOM 1675 C C . SER A 1 206 ? -29.359 5.681 -25.925 1.00 75.88 206 SER A C 1
ATOM 1677 O O . SER A 1 206 ? -29.297 6.809 -25.430 1.00 75.88 206 SER A O 1
ATOM 1679 N N . SER A 1 207 ? -30.513 5.026 -26.047 1.00 59.94 207 SER A N 1
ATOM 1680 C CA . SER A 1 207 ? -31.823 5.564 -25.650 1.00 59.94 207 SER A CA 1
ATOM 1681 C C . SER A 1 207 ? -31.907 6.034 -24.186 1.00 59.94 207 SER A C 1
ATOM 1683 O O . SER A 1 207 ? -32.799 6.801 -23.831 1.00 59.94 207 SER A O 1
ATOM 1685 N N . LYS A 1 208 ? -30.966 5.616 -23.326 1.00 67.00 208 LYS A N 1
ATOM 1686 C CA . LYS A 1 208 ? -30.866 6.014 -21.910 1.00 67.00 208 LYS A CA 1
ATOM 1687 C C . LYS A 1 208 ? -29.946 7.225 -21.670 1.00 67.00 208 LYS A C 1
ATOM 1689 O O . LYS A 1 208 ? -29.675 7.555 -20.515 1.00 67.00 208 LYS A O 1
ATOM 1694 N N . GLY A 1 209 ? -29.452 7.879 -22.726 1.00 71.31 209 GLY A N 1
ATOM 1695 C CA . GLY A 1 209 ? -28.577 9.056 -22.635 1.00 71.31 209 GLY A CA 1
ATOM 1696 C C . GLY A 1 209 ? -27.127 8.744 -22.245 1.00 71.31 209 GLY A C 1
ATOM 1697 O O . GLY A 1 209 ? -26.397 9.634 -21.806 1.00 71.31 209 GLY A O 1
ATOM 1698 N N . PHE A 1 210 ? -26.701 7.482 -22.367 1.00 79.38 210 PHE A N 1
ATOM 1699 C CA . PHE A 1 210 ? -25.284 7.116 -22.296 1.00 79.38 210 PHE A CA 1
ATOM 1700 C C . PHE A 1 210 ? -24.652 7.257 -23.672 1.00 79.38 210 PHE A C 1
ATOM 1702 O O . PHE A 1 210 ? -25.203 6.753 -24.653 1.00 79.38 210 PHE A O 1
ATOM 1709 N N . ARG A 1 211 ? -23.476 7.887 -23.718 1.00 85.12 211 ARG A N 1
ATOM 1710 C CA . ARG A 1 211 ? -22.658 8.016 -24.923 1.00 85.12 211 ARG A CA 1
ATOM 1711 C C . ARG A 1 211 ? -21.474 7.070 -24.857 1.00 85.12 211 ARG A C 1
ATOM 1713 O O . ARG A 1 211 ? -20.755 7.040 -23.857 1.00 85.12 211 ARG A O 1
ATOM 1720 N N . ARG A 1 212 ? -21.249 6.341 -25.944 1.00 85.12 212 ARG A N 1
ATOM 1721 C CA . ARG A 1 212 ? -20.116 5.447 -26.162 1.00 85.12 212 ARG A CA 1
ATOM 1722 C C . ARG A 1 212 ? -19.190 6.043 -27.219 1.00 85.12 212 ARG A C 1
ATOM 1724 O O . ARG A 1 212 ? -19.560 6.196 -28.375 1.00 85.12 212 ARG A O 1
ATOM 1731 N N . TYR A 1 213 ? -17.959 6.330 -26.825 1.00 87.50 213 TYR A N 1
ATOM 1732 C CA . TYR A 1 213 ? -16.891 6.863 -27.661 1.00 87.50 213 TYR A CA 1
ATOM 1733 C C . TYR A 1 213 ? -15.933 5.738 -28.033 1.00 87.50 213 TYR A C 1
ATOM 1735 O O . TYR A 1 213 ? -15.347 5.086 -27.162 1.00 87.50 213 TYR A O 1
ATOM 1743 N N . ILE A 1 214 ? -15.715 5.550 -29.331 1.00 86.94 214 ILE A N 1
ATOM 1744 C CA . ILE A 1 214 ? -14.683 4.648 -29.837 1.00 86.94 214 ILE A CA 1
ATOM 1745 C C . ILE A 1 214 ? -13.438 5.478 -30.133 1.00 86.94 214 ILE A C 1
ATOM 1747 O O . ILE A 1 214 ? -13.416 6.306 -31.044 1.00 86.94 214 ILE A O 1
ATOM 1751 N N . LEU A 1 215 ? -12.385 5.262 -29.349 1.00 87.56 215 LEU A N 1
ATOM 1752 C CA . LEU A 1 215 ? -11.115 5.967 -29.476 1.00 87.56 215 LEU A CA 1
ATOM 1753 C C . LEU A 1 215 ? -10.106 5.090 -30.204 1.00 87.56 215 LEU A C 1
ATOM 1755 O O . LEU A 1 215 ? -9.882 3.933 -29.844 1.00 87.56 215 LEU A O 1
ATOM 1759 N N . GLU A 1 216 ? -9.435 5.661 -31.195 1.00 86.00 216 GLU A N 1
ATOM 1760 C CA . GLU A 1 216 ? -8.286 5.037 -31.833 1.00 86.00 216 GLU A CA 1
ATOM 1761 C C . GLU A 1 216 ? -7.023 5.818 -31.506 1.00 86.00 216 GLU A C 1
ATOM 1763 O O . GLU A 1 216 ? -7.003 7.040 -31.366 1.00 86.00 216 GLU A O 1
ATOM 1768 N N . THR A 1 217 ? -5.938 5.079 -31.357 1.00 83.44 217 THR A N 1
ATOM 1769 C CA . THR A 1 217 ? -4.621 5.657 -31.169 1.00 83.44 217 THR A CA 1
ATOM 1770 C C . THR A 1 217 ? -3.625 4.928 -32.047 1.00 83.44 217 THR A C 1
ATOM 1772 O O . THR A 1 217 ? -3.718 3.718 -32.275 1.00 83.44 217 THR A O 1
ATOM 1775 N N . THR A 1 218 ? -2.631 5.664 -32.517 1.00 76.06 218 THR A N 1
ATOM 1776 C CA . THR A 1 218 ? -1.530 5.113 -33.296 1.00 76.06 218 THR A CA 1
ATOM 1777 C C . THR A 1 218 ? -0.269 5.153 -32.458 1.00 76.06 218 THR A C 1
ATOM 1779 O O . THR A 1 218 ? 0.169 6.217 -32.018 1.00 76.06 218 THR A O 1
ATOM 1782 N N . ASN A 1 219 ? 0.340 3.993 -32.234 1.00 68.12 219 ASN A N 1
ATOM 1783 C CA . ASN A 1 219 ? 1.661 3.944 -31.628 1.00 68.12 219 ASN A CA 1
ATOM 1784 C C . ASN A 1 219 ? 2.687 4.528 -32.613 1.00 68.12 219 ASN A C 1
ATOM 1786 O O . ASN A 1 219 ? 2.832 4.002 -33.715 1.00 68.12 219 ASN A O 1
ATOM 1790 N N . PHE A 1 220 ? 3.408 5.579 -32.214 1.00 66.44 220 PHE A N 1
ATOM 1791 C CA . PHE A 1 220 ? 4.379 6.250 -33.082 1.00 66.44 220 PHE A CA 1
ATOM 1792 C C . PHE A 1 220 ? 5.504 5.311 -33.559 1.00 66.44 220 PHE A C 1
ATOM 1794 O O . PHE A 1 220 ? 5.859 5.332 -34.734 1.00 66.44 220 PHE A O 1
ATOM 1801 N N . LEU A 1 221 ? 6.013 4.433 -32.683 1.00 63.53 221 LEU A N 1
ATOM 1802 C CA . LEU A 1 221 ? 7.091 3.492 -33.019 1.00 63.53 221 LEU A CA 1
ATOM 1803 C C . LEU A 1 221 ? 6.611 2.304 -33.858 1.00 63.53 221 LEU A C 1
ATOM 1805 O O . LEU A 1 221 ? 7.246 1.939 -34.839 1.00 63.53 221 LEU A O 1
ATOM 1809 N N . THR A 1 222 ? 5.520 1.652 -33.450 1.00 69.00 222 THR A N 1
ATOM 1810 C CA . THR A 1 222 ? 5.098 0.387 -34.087 1.00 69.00 222 THR A CA 1
ATOM 1811 C C . THR A 1 222 ? 4.086 0.582 -35.210 1.00 69.00 222 THR A C 1
ATOM 1813 O O . THR A 1 222 ? 3.747 -0.388 -35.884 1.00 69.00 222 THR A O 1
ATOM 1816 N N . ARG A 1 223 ? 3.552 1.802 -35.375 1.00 72.44 223 ARG A N 1
ATOM 1817 C CA . ARG A 1 223 ? 2.427 2.156 -36.262 1.00 72.44 223 ARG A CA 1
ATOM 1818 C C . ARG A 1 223 ? 1.162 1.311 -36.065 1.00 72.44 223 ARG A C 1
ATOM 1820 O O . ARG A 1 223 ? 0.203 1.450 -36.818 1.00 72.44 223 ARG A O 1
ATOM 1827 N N . LYS A 1 224 ? 1.118 0.454 -35.039 1.00 76.62 224 LYS A N 1
ATOM 1828 C CA . LYS A 1 224 ? -0.050 -0.364 -34.722 1.00 76.62 224 LYS A CA 1
ATOM 1829 C C . LYS A 1 224 ? -1.149 0.528 -34.157 1.00 76.62 224 LYS A C 1
ATOM 1831 O O . LYS A 1 224 ? -0.924 1.268 -33.194 1.00 76.62 224 LYS A O 1
ATOM 1836 N N . LYS A 1 225 ? -2.326 0.423 -34.769 1.00 80.31 225 LYS A N 1
ATOM 1837 C CA . LYS A 1 225 ? -3.569 1.029 -34.302 1.00 80.31 225 LYS A CA 1
ATOM 1838 C C . LYS A 1 225 ? -4.102 0.255 -33.101 1.00 80.31 225 LYS A C 1
ATOM 1840 O O . LYS A 1 225 ? -4.072 -0.976 -33.084 1.00 80.31 225 LYS A O 1
ATOM 1845 N N . LYS A 1 226 ? -4.552 0.982 -32.087 1.00 82.00 226 LYS A N 1
ATOM 1846 C CA . LYS A 1 226 ? -5.132 0.444 -30.855 1.00 82.00 226 LYS A CA 1
ATOM 1847 C C . LYS A 1 226 ? -6.478 1.108 -30.625 1.00 82.00 226 LYS A C 1
ATOM 1849 O O . LYS A 1 226 ? -6.546 2.337 -30.646 1.00 82.00 226 LYS A O 1
ATOM 1854 N N . LYS A 1 227 ? -7.507 0.287 -30.415 1.00 84.62 227 LYS A N 1
ATOM 1855 C CA . LYS A 1 227 ? -8.884 0.723 -30.184 1.00 84.62 227 LYS A CA 1
ATOM 1856 C C . LYS A 1 227 ? -9.237 0.633 -28.707 1.00 84.62 227 LYS A C 1
ATOM 1858 O O . LYS A 1 227 ? -8.881 -0.344 -28.048 1.00 84.62 227 LYS A O 1
ATOM 1863 N N . TYR A 1 228 ? -9.980 1.621 -28.244 1.00 87.06 228 TYR A N 1
ATOM 1864 C CA . TYR A 1 228 ? -10.495 1.726 -26.891 1.00 87.06 228 TYR A CA 1
ATOM 1865 C C . TYR A 1 228 ? -11.953 2.160 -26.938 1.00 87.06 228 TYR A C 1
ATOM 1867 O O . TYR A 1 228 ? -12.352 2.876 -27.857 1.00 87.06 228 TYR A O 1
ATOM 1875 N N . THR A 1 229 ? -12.718 1.757 -25.937 1.00 86.56 229 THR A N 1
ATOM 1876 C CA . THR A 1 229 ? -14.119 2.137 -25.785 1.00 86.56 229 THR A CA 1
ATOM 1877 C C . THR A 1 229 ? -14.279 2.871 -24.461 1.00 86.56 229 THR A C 1
ATOM 1879 O O . THR A 1 229 ? -13.797 2.401 -23.433 1.00 86.56 229 THR A O 1
ATOM 1882 N N . LEU A 1 230 ? -14.927 4.030 -24.484 1.00 87.50 230 LEU A N 1
ATOM 1883 C CA . LEU A 1 230 ? -15.300 4.797 -23.299 1.00 87.50 230 LEU A CA 1
ATOM 1884 C C . LEU A 1 230 ? -16.812 4.989 -23.329 1.00 87.50 230 LEU A C 1
ATOM 1886 O O . LEU A 1 230 ? -17.326 5.464 -24.329 1.00 87.50 230 LEU A O 1
ATOM 1890 N N . GLU A 1 231 ? -17.523 4.645 -22.271 1.00 86.00 231 GLU A N 1
ATOM 1891 C CA . GLU A 1 231 ? -18.975 4.789 -22.185 1.00 86.00 231 GLU A CA 1
ATOM 1892 C C . GLU A 1 231 ? -19.341 5.498 -20.886 1.00 86.00 231 GLU A C 1
ATOM 1894 O O . GLU A 1 231 ? -18.802 5.166 -19.835 1.00 86.00 231 GLU A O 1
ATOM 1899 N N . GLY A 1 232 ? -20.222 6.492 -20.942 1.00 85.94 232 GLY A N 1
ATOM 1900 C CA . GLY A 1 232 ? -20.629 7.237 -19.755 1.00 85.94 232 GLY A CA 1
ATOM 1901 C C . GLY A 1 232 ? -21.756 8.223 -20.029 1.00 85.94 232 GLY A C 1
ATOM 1902 O O . GLY A 1 232 ? -22.118 8.483 -21.180 1.00 85.94 232 GLY A O 1
ATOM 1903 N N . LYS A 1 233 ? -22.318 8.772 -18.953 1.00 84.25 233 LYS A N 1
ATOM 1904 C CA . LYS A 1 233 ? -23.367 9.789 -19.028 1.00 84.25 233 LYS A CA 1
ATOM 1905 C C . LYS A 1 233 ? -22.751 11.179 -19.190 1.00 84.25 233 LYS A C 1
ATOM 1907 O O . LYS A 1 233 ? -21.751 11.509 -18.551 1.00 84.25 233 LYS A O 1
ATOM 1912 N N . LEU A 1 234 ? -23.353 11.998 -20.047 1.00 81.19 234 LEU A N 1
ATOM 1913 C CA . LEU A 1 234 ? -22.942 13.385 -20.233 1.00 81.19 234 LEU A CA 1
ATOM 1914 C C . LEU A 1 234 ? -23.714 14.287 -19.257 1.00 81.19 234 LEU A C 1
ATOM 1916 O O . LEU A 1 234 ? -24.930 14.423 -19.371 1.00 81.19 234 LEU A O 1
ATOM 1920 N N . ASN A 1 235 ? -23.009 14.932 -18.328 1.00 78.75 235 ASN A N 1
ATOM 1921 C CA . ASN A 1 235 ? -23.556 15.971 -17.457 1.00 78.75 235 ASN A CA 1
ATOM 1922 C C . ASN A 1 235 ? -22.884 17.303 -17.805 1.00 78.75 235 ASN A C 1
ATOM 1924 O O . ASN A 1 235 ? -21.664 17.424 -17.737 1.00 78.75 235 ASN A O 1
ATOM 1928 N N . ASN A 1 236 ? -23.664 18.322 -18.179 1.00 76.62 236 ASN A N 1
ATOM 1929 C CA . ASN A 1 236 ? -23.157 19.674 -18.454 1.00 76.62 236 ASN A CA 1
ATOM 1930 C C . ASN A 1 236 ? -21.924 19.708 -19.385 1.00 76.62 236 ASN A C 1
ATOM 1932 O O . ASN A 1 236 ? -20.947 20.394 -19.091 1.00 76.62 236 ASN A O 1
ATOM 1936 N N . SER A 1 237 ? -21.946 18.972 -20.505 1.00 76.81 237 SER A N 1
ATOM 1937 C CA . SER A 1 237 ? -20.832 18.847 -21.477 1.00 76.81 237 SER A CA 1
ATOM 1938 C C . SER A 1 237 ? -19.549 18.163 -20.970 1.00 76.81 237 SER A C 1
ATOM 1940 O O . SER A 1 237 ? -18.531 18.181 -21.658 1.00 76.81 237 SER A O 1
ATOM 1942 N N . SER A 1 238 ? -19.583 17.519 -19.801 1.00 81.62 238 SER A N 1
ATOM 1943 C CA . SER A 1 238 ? -18.505 16.664 -19.296 1.00 81.62 238 SER A CA 1
ATOM 1944 C C . SER A 1 238 ? -19.013 15.247 -19.040 1.00 81.62 238 SER A C 1
ATOM 1946 O O . SER A 1 238 ? -20.159 15.039 -18.648 1.00 81.62 238 SER A O 1
ATOM 1948 N N . LEU A 1 239 ? -18.147 14.257 -19.248 1.00 81.12 239 LEU A N 1
ATOM 1949 C CA . LEU A 1 239 ? -18.398 12.886 -18.816 1.00 81.12 239 LEU A CA 1
ATOM 1950 C C . LEU A 1 239 ? -18.221 12.785 -17.302 1.00 81.12 239 LEU A C 1
ATOM 1952 O O . LEU A 1 239 ? -17.121 12.994 -16.786 1.00 81.12 239 LEU A O 1
ATOM 1956 N N . GLU A 1 240 ? -19.307 12.469 -16.605 1.00 81.88 240 GLU A N 1
ATOM 1957 C CA . GLU A 1 240 ? -19.345 12.323 -15.149 1.00 81.88 240 GLU A CA 1
ATOM 1958 C C . GLU A 1 240 ? -20.287 11.185 -14.737 1.00 81.88 240 GLU A C 1
ATOM 1960 O O . GLU A 1 240 ? -21.100 10.703 -15.526 1.00 81.88 240 GLU A O 1
ATOM 1965 N N . GLY A 1 241 ? -20.182 10.754 -13.482 1.00 77.81 241 GLY A N 1
ATOM 1966 C CA . GLY A 1 241 ? -20.924 9.613 -12.958 1.00 77.81 241 GLY A CA 1
ATOM 1967 C C . GLY A 1 241 ? -20.262 8.291 -13.337 1.00 77.81 241 GLY A C 1
ATOM 1968 O O . GLY A 1 241 ? -19.036 8.196 -13.414 1.00 77.81 241 GLY A O 1
ATOM 1969 N N . THR A 1 242 ? -21.058 7.246 -13.538 1.00 81.69 242 THR A N 1
ATOM 1970 C CA . THR A 1 242 ? -20.543 5.915 -13.874 1.00 81.69 242 THR A CA 1
ATOM 1971 C C . THR A 1 242 ? -19.999 5.893 -15.299 1.00 81.69 242 THR A C 1
ATOM 1973 O O . THR A 1 242 ? -20.730 6.129 -16.261 1.00 81.69 242 THR A O 1
ATOM 1976 N N . ILE A 1 243 ? -18.710 5.583 -15.425 1.00 84.44 243 ILE A N 1
ATOM 1977 C CA . ILE A 1 243 ? -18.017 5.455 -16.705 1.00 84.44 243 ILE A CA 1
ATOM 1978 C C . ILE A 1 243 ? -17.431 4.051 -16.816 1.00 84.44 243 ILE A C 1
ATOM 1980 O O . ILE A 1 243 ? -16.804 3.547 -15.879 1.00 84.44 243 ILE A O 1
ATOM 1984 N N . VAL A 1 244 ? -17.600 3.454 -17.992 1.00 84.69 244 VAL A N 1
ATOM 1985 C CA . VAL A 1 244 ? -16.985 2.195 -18.401 1.00 84.69 244 VAL A CA 1
ATOM 1986 C C . VAL A 1 244 ? -15.873 2.495 -19.402 1.00 84.69 244 VAL A C 1
ATOM 1988 O O . VAL A 1 244 ? -16.071 3.154 -20.418 1.00 84.69 244 VAL A O 1
ATOM 1991 N N . TRP A 1 245 ? -14.680 2.002 -19.121 1.00 85.38 245 TRP A N 1
ATOM 1992 C CA . TRP A 1 245 ? -13.504 2.093 -19.969 1.00 85.38 245 TRP A CA 1
ATOM 1993 C C . TRP A 1 245 ? -13.065 0.694 -20.374 1.00 85.38 245 TRP A C 1
ATOM 1995 O O . TRP A 1 245 ? -12.843 -0.145 -19.510 1.00 85.38 245 TRP A O 1
ATOM 2005 N N . VAL A 1 246 ? -12.862 0.449 -21.665 1.00 84.44 246 VAL A N 1
ATOM 2006 C CA . VAL A 1 246 ? -12.409 -0.846 -22.178 1.00 84.44 246 VAL A CA 1
ATOM 2007 C C . VAL A 1 246 ? -11.232 -0.653 -23.126 1.00 84.44 246 VAL A C 1
ATOM 2009 O O . VAL A 1 246 ? -11.341 -0.024 -24.178 1.00 84.44 246 VAL A O 1
ATOM 2012 N N . ASP A 1 247 ? -10.085 -1.235 -22.778 1.00 82.44 247 ASP A N 1
ATOM 2013 C CA . ASP A 1 247 ? -9.000 -1.470 -23.729 1.00 82.44 247 ASP A CA 1
ATOM 2014 C C . ASP A 1 247 ? -9.205 -2.822 -24.416 1.00 82.44 247 ASP A C 1
ATOM 2016 O O . ASP A 1 247 ? -9.010 -3.873 -23.809 1.00 82.44 247 ASP A O 1
ATOM 2020 N N . ASN A 1 248 ? -9.524 -2.794 -25.709 1.00 75.25 248 ASN A N 1
ATOM 2021 C CA . ASN A 1 248 ? -9.871 -3.976 -26.506 1.00 75.25 248 ASN A CA 1
ATOM 2022 C C . ASN A 1 248 ? -8.653 -4.847 -26.903 1.00 75.25 248 ASN A C 1
ATOM 2024 O O . ASN A 1 248 ? -8.702 -5.615 -27.863 1.00 75.25 248 ASN A O 1
ATOM 2028 N N . GLN A 1 249 ? -7.520 -4.717 -26.211 1.00 73.38 249 GLN A N 1
ATOM 2029 C CA . GLN A 1 249 ? -6.309 -5.516 -26.435 1.00 73.38 249 GLN A CA 1
ATOM 2030 C C . GLN A 1 249 ? -6.334 -6.842 -25.654 1.00 73.38 249 GLN A C 1
ATOM 2032 O O . GLN A 1 249 ? -6.935 -6.937 -24.591 1.00 73.38 249 GLN A O 1
ATOM 2037 N N . MET A 1 250 ? -5.573 -7.852 -26.110 1.00 62.38 250 MET A N 1
ATOM 2038 C CA . MET A 1 250 ? -5.445 -9.153 -25.412 1.00 62.38 250 MET A CA 1
ATOM 2039 C C . MET A 1 250 ? -4.950 -9.051 -23.955 1.00 62.38 250 MET A C 1
ATOM 2041 O O . MET A 1 250 ? -5.263 -9.906 -23.136 1.00 62.38 250 MET A O 1
ATOM 2045 N N . LEU A 1 251 ? -4.172 -8.015 -23.627 1.00 66.38 251 LEU A N 1
ATOM 2046 C CA . LEU A 1 251 ? -3.740 -7.679 -22.259 1.00 66.38 251 LEU A CA 1
ATOM 2047 C C . LEU A 1 251 ? -4.339 -6.332 -21.821 1.00 66.38 251 LEU A C 1
ATOM 2049 O O . LEU A 1 251 ? -3.667 -5.504 -21.194 1.00 66.38 251 LEU A O 1
ATOM 2053 N N . GLY A 1 252 ? -5.553 -6.064 -22.292 1.00 71.06 252 GLY A N 1
ATOM 2054 C CA . GLY A 1 252 ? -6.327 -4.877 -21.985 1.00 71.06 252 GLY A CA 1
ATOM 2055 C C . GLY A 1 252 ? -6.923 -4.914 -20.584 1.00 71.06 252 GLY A C 1
ATOM 2056 O O . GLY A 1 252 ? -6.740 -5.860 -19.814 1.00 71.06 252 GLY A O 1
ATOM 2057 N N . GLU A 1 253 ? -7.623 -3.843 -20.263 1.00 79.31 253 GLU A N 1
ATOM 2058 C CA . GLU A 1 253 ? -8.260 -3.599 -18.981 1.00 79.31 253 GLU A CA 1
ATOM 2059 C C . GLU A 1 253 ? -9.661 -3.071 -19.252 1.00 79.31 253 GLU A C 1
ATOM 2061 O O . GLU A 1 253 ? -9.826 -2.165 -20.072 1.00 79.31 253 GLU A O 1
ATOM 2066 N N . SER A 1 254 ? -10.640 -3.646 -18.566 1.00 82.31 254 SER A N 1
ATOM 2067 C CA . SER A 1 254 ? -11.989 -3.105 -18.473 1.00 82.31 254 SER A CA 1
ATOM 2068 C C . SER A 1 254 ? -12.142 -2.487 -17.094 1.00 82.31 254 SER A C 1
ATOM 2070 O O . SER A 1 254 ? -11.953 -3.201 -16.118 1.00 82.31 254 SER A O 1
ATOM 2072 N N . LEU A 1 255 ? -12.458 -1.200 -16.990 1.00 83.75 255 LEU A N 1
ATOM 2073 C CA . LEU A 1 255 ? -12.705 -0.510 -15.728 1.00 83.75 255 LEU A CA 1
ATOM 2074 C C . LEU A 1 255 ? -14.108 0.079 -15.732 1.00 83.75 255 LEU A C 1
ATOM 2076 O O . LEU A 1 255 ? -14.468 0.784 -16.665 1.00 83.75 255 LEU A O 1
ATOM 2080 N N . THR A 1 256 ? -14.841 -0.130 -14.650 1.00 82.56 256 THR A N 1
ATOM 2081 C CA . THR A 1 256 ? -16.133 0.503 -14.395 1.00 82.56 256 THR A CA 1
ATOM 2082 C C . THR A 1 256 ? -16.052 1.241 -13.072 1.00 82.56 256 THR A C 1
ATOM 2084 O O . THR A 1 256 ? -15.644 0.647 -12.078 1.00 82.56 256 THR A O 1
ATOM 2087 N N . GLY A 1 257 ? -16.420 2.518 -13.026 1.00 80.00 257 GLY A N 1
ATOM 2088 C CA . GLY A 1 257 ? -16.452 3.254 -11.761 1.00 80.00 257 GLY A CA 1
ATOM 2089 C C . GLY A 1 257 ? -16.981 4.672 -11.880 1.00 80.00 257 GLY A C 1
ATOM 2090 O O . GLY A 1 257 ? -17.257 5.145 -12.980 1.00 80.00 257 GLY A O 1
ATOM 2091 N N . GLU A 1 258 ? -17.115 5.347 -10.740 1.00 80.56 258 GLU A N 1
ATOM 2092 C CA . GLU A 1 258 ? -17.644 6.710 -10.686 1.00 80.56 258 GLU A CA 1
ATOM 2093 C C . GLU A 1 258 ? -16.566 7.784 -10.856 1.00 80.56 258 GLU A C 1
ATOM 2095 O O . GLU A 1 258 ? -15.532 7.786 -10.175 1.00 80.56 258 GLU A O 1
ATOM 2100 N N . TRP A 1 259 ? -16.845 8.734 -11.745 1.00 79.75 259 TRP A N 1
ATOM 2101 C CA . TRP A 1 259 ? -16.002 9.877 -12.051 1.00 79.75 259 TRP A CA 1
ATOM 2102 C C . TRP A 1 259 ? -16.688 11.184 -11.670 1.00 79.75 259 TRP A C 1
ATOM 2104 O O . TRP A 1 259 ? -17.839 11.427 -12.026 1.00 79.75 259 TRP A O 1
ATOM 2114 N N . ARG A 1 260 ? -15.948 12.066 -10.999 1.00 74.62 260 ARG A N 1
ATOM 2115 C CA . ARG A 1 260 ? -16.367 13.450 -10.730 1.00 74.62 260 ARG A CA 1
ATOM 2116 C C . ARG A 1 260 ? -15.208 14.374 -11.030 1.00 74.62 260 ARG A C 1
ATOM 2118 O O . ARG A 1 260 ? -14.068 14.043 -10.696 1.00 74.62 260 ARG A O 1
ATOM 2125 N N . ASN A 1 261 ? -15.473 15.517 -11.663 1.00 73.62 261 ASN A N 1
ATOM 2126 C CA . ASN A 1 261 ? -14.420 16.456 -12.059 1.00 73.62 261 ASN A CA 1
ATOM 2127 C C . ASN A 1 261 ? -13.275 15.760 -12.820 1.00 73.62 261 ASN A C 1
ATOM 2129 O O . ASN A 1 261 ? -12.101 16.066 -12.607 1.00 73.62 261 ASN A O 1
ATOM 2133 N N . LYS A 1 262 ? -13.616 14.785 -13.678 1.00 72.81 262 LYS A N 1
ATOM 2134 C CA . LYS A 1 262 ? -12.664 14.031 -14.514 1.00 72.81 262 LYS A CA 1
ATOM 2135 C C . LYS A 1 262 ? -11.647 13.179 -13.735 1.00 72.81 262 LYS A C 1
ATOM 2137 O O . LYS A 1 262 ? -10.678 12.690 -14.314 1.00 72.81 262 LYS A O 1
ATOM 2142 N N . MET A 1 263 ? -11.867 12.962 -12.440 1.00 72.62 263 MET A N 1
ATOM 2143 C CA . MET A 1 263 ? -11.096 12.039 -11.608 1.00 72.62 263 MET A CA 1
ATOM 2144 C C . MET A 1 263 ? -11.954 10.838 -11.233 1.00 72.62 263 MET A C 1
ATOM 2146 O O . MET A 1 263 ? -13.150 10.981 -10.994 1.00 72.62 263 MET A O 1
ATOM 2150 N N . LEU A 1 264 ? -11.337 9.660 -11.143 1.00 73.50 264 LEU A N 1
ATOM 2151 C CA . LEU A 1 264 ? -12.016 8.477 -10.629 1.00 73.50 264 LEU A CA 1
ATOM 2152 C C . LEU A 1 264 ? -12.116 8.586 -9.104 1.00 73.50 264 LEU A C 1
ATOM 2154 O O . LEU A 1 264 ? -11.099 8.543 -8.412 1.00 73.50 264 LEU A O 1
ATOM 2158 N N . VAL A 1 265 ? -13.338 8.748 -8.603 1.00 67.19 265 VAL A N 1
ATOM 2159 C CA . VAL A 1 265 ? -13.640 8.975 -7.181 1.00 67.19 265 VAL A CA 1
ATOM 2160 C C . VAL A 1 265 ? -13.996 7.668 -6.459 1.00 67.19 265 VAL A C 1
ATOM 2162 O O . VAL A 1 265 ? -13.826 7.568 -5.247 1.00 67.19 265 VAL A O 1
ATOM 2165 N N . GLY A 1 266 ? -14.360 6.622 -7.207 1.00 61.38 266 GLY A N 1
ATOM 2166 C CA . GLY A 1 266 ? -14.690 5.295 -6.672 1.00 61.38 266 GLY A CA 1
ATOM 2167 C C . GLY A 1 266 ? -16.155 5.172 -6.210 1.00 61.38 266 GLY A C 1
ATOM 2168 O O . GLY A 1 266 ? -16.851 6.182 -6.192 1.00 61.38 266 GLY A O 1
ATOM 2169 N N . PRO A 1 267 ? -16.628 3.964 -5.831 1.00 62.41 267 PRO A N 1
ATOM 2170 C CA . PRO A 1 267 ? -15.959 2.674 -5.993 1.00 62.41 267 PRO A CA 1
ATOM 2171 C C . PRO A 1 267 ? -15.837 2.286 -7.476 1.00 62.41 267 PRO A C 1
ATOM 2173 O O . PRO A 1 267 ? -16.662 2.659 -8.308 1.00 62.41 267 PRO A O 1
ATOM 2176 N N . PHE A 1 268 ? -14.770 1.574 -7.827 1.00 72.00 268 PHE A N 1
ATOM 2177 C CA . PHE A 1 268 ? -14.554 1.073 -9.177 1.00 72.00 268 PHE A CA 1
ATOM 2178 C C . PHE A 1 268 ? -14.062 -0.367 -9.162 1.00 72.00 268 PHE A C 1
ATOM 2180 O O . PHE A 1 268 ? -13.399 -0.802 -8.218 1.00 72.00 268 PHE A O 1
ATOM 2187 N N . GLU A 1 269 ? -14.343 -1.077 -10.244 1.00 74.81 269 GLU A N 1
ATOM 2188 C CA . GLU A 1 269 ? -13.848 -2.415 -10.519 1.00 74.81 269 GLU A CA 1
ATOM 2189 C C . GLU A 1 269 ? -13.067 -2.407 -11.834 1.00 74.81 269 GLU A C 1
ATOM 2191 O O . GLU A 1 269 ? -13.490 -1.804 -12.817 1.00 74.81 269 GLU A O 1
ATOM 2196 N N . SER A 1 270 ? -11.903 -3.049 -11.851 1.00 77.00 270 SER A N 1
ATOM 2197 C CA . SER A 1 270 ? -11.050 -3.192 -13.024 1.00 77.00 270 SER A CA 1
ATOM 2198 C C . SER A 1 270 ? -10.697 -4.658 -13.251 1.00 77.00 270 SER A C 1
ATOM 2200 O O . SER A 1 270 ? -10.071 -5.287 -12.399 1.00 77.00 270 SER A O 1
ATOM 2202 N N . ILE A 1 271 ? -10.987 -5.162 -14.445 1.00 76.56 271 ILE A N 1
ATOM 2203 C CA . ILE A 1 271 ? -10.694 -6.520 -14.898 1.00 76.56 271 ILE A CA 1
ATOM 2204 C C . ILE A 1 271 ? -9.550 -6.482 -15.910 1.00 76.56 271 ILE A C 1
ATOM 2206 O O . ILE A 1 271 ? -9.680 -5.907 -16.993 1.00 76.56 271 ILE A O 1
ATOM 2210 N N . ILE A 1 272 ? -8.433 -7.140 -15.597 1.00 73.12 272 ILE A N 1
ATOM 2211 C CA . ILE A 1 272 ? -7.319 -7.304 -16.542 1.00 73.12 272 ILE A CA 1
ATOM 2212 C C . ILE A 1 272 ? -7.572 -8.559 -17.386 1.00 73.12 272 ILE A C 1
ATOM 2214 O O . ILE A 1 272 ? -7.375 -9.683 -16.918 1.00 73.12 272 ILE A O 1
ATOM 2218 N N . ILE A 1 273 ? -7.968 -8.368 -18.649 1.00 65.19 273 ILE A N 1
ATOM 2219 C CA . ILE A 1 273 ? -8.513 -9.403 -19.553 1.00 65.19 273 ILE A CA 1
ATOM 2220 C C . ILE A 1 273 ? -7.565 -10.612 -19.712 1.00 65.19 273 ILE A C 1
ATOM 2222 O O . ILE A 1 273 ? -8.019 -11.749 -19.818 1.00 65.19 273 ILE A O 1
ATOM 2226 N N . GLY A 1 274 ? -6.246 -10.395 -19.655 1.00 60.31 274 GLY A N 1
ATOM 2227 C CA . GLY A 1 274 ? -5.243 -11.459 -19.802 1.00 60.31 274 GLY A CA 1
ATOM 2228 C C . GLY A 1 274 ? -4.766 -12.134 -18.511 1.00 60.31 274 GLY A C 1
ATOM 2229 O O . GLY A 1 274 ? -4.220 -13.230 -18.575 1.00 60.31 274 GLY A O 1
ATOM 2230 N N . GLN A 1 275 ? -4.943 -11.499 -17.349 1.00 62.16 275 GLN A N 1
ATOM 2231 C CA . GLN A 1 275 ? -4.489 -12.034 -16.052 1.00 62.16 275 GLN A CA 1
ATOM 2232 C C . GLN A 1 275 ? -5.648 -12.510 -15.171 1.00 62.16 275 GLN A C 1
ATOM 2234 O O . GLN A 1 275 ? -5.409 -13.175 -14.168 1.00 62.16 275 GLN A O 1
ATOM 2239 N N . ARG A 1 276 ? -6.897 -12.179 -15.544 1.00 64.31 276 ARG A N 1
ATOM 2240 C CA . ARG A 1 276 ? -8.104 -12.362 -14.718 1.00 64.31 276 ARG A CA 1
ATOM 2241 C C . ARG A 1 276 ? -7.955 -11.770 -13.314 1.00 64.31 276 ARG A C 1
ATOM 2243 O O . ARG A 1 276 ? -8.626 -12.206 -12.385 1.00 64.31 276 ARG A O 1
ATOM 2250 N N . SER A 1 277 ? -7.073 -10.782 -13.171 1.00 68.38 277 SER A N 1
ATOM 2251 C CA . SER A 1 277 ? -6.918 -10.052 -11.925 1.00 68.38 277 SER A CA 1
ATOM 2252 C C . SER A 1 277 ? -8.028 -9.025 -11.822 1.00 68.38 277 SER A C 1
ATOM 2254 O O . SER A 1 277 ? -8.267 -8.269 -12.772 1.00 68.38 277 SER A O 1
ATOM 2256 N N . LEU A 1 278 ? -8.691 -9.029 -10.674 1.00 72.44 278 LEU A N 1
ATOM 2257 C CA . LEU A 1 278 ? -9.795 -8.141 -10.368 1.00 72.44 278 LEU A CA 1
ATOM 2258 C C . LEU A 1 278 ? -9.315 -7.136 -9.331 1.00 72.44 278 LEU A C 1
ATOM 2260 O O . LEU A 1 278 ? -8.814 -7.492 -8.260 1.00 72.44 278 LEU A O 1
ATOM 2264 N N . ILE A 1 279 ? -9.410 -5.869 -9.703 1.00 76.06 279 ILE A N 1
ATOM 2265 C CA . ILE A 1 279 ? -8.940 -4.740 -8.917 1.00 76.06 279 ILE A CA 1
ATOM 2266 C C . ILE A 1 279 ? -10.162 -3.957 -8.476 1.00 76.06 279 ILE A C 1
ATOM 2268 O O . ILE A 1 279 ? -10.999 -3.613 -9.302 1.00 76.06 279 ILE A O 1
ATOM 2272 N N . HIS A 1 280 ? -10.243 -3.655 -7.191 1.00 77.75 280 HIS A N 1
ATOM 2273 C CA . HIS A 1 280 ? -11.314 -2.868 -6.606 1.00 77.75 280 HIS A CA 1
ATOM 2274 C C . HIS A 1 280 ? -10.726 -1.667 -5.869 1.00 77.75 280 HIS A C 1
ATOM 2276 O O . HIS A 1 280 ? -9.698 -1.808 -5.207 1.00 77.75 280 HIS A O 1
ATOM 2282 N N . SER A 1 281 ? -11.342 -0.488 -5.963 1.00 79.50 281 SER A N 1
ATOM 2283 C CA . SER A 1 281 ? -10.956 0.618 -5.078 1.00 79.50 281 SER A CA 1
ATOM 2284 C C . SER A 1 281 ? -11.616 0.512 -3.724 1.00 79.50 281 SER A C 1
ATOM 2286 O O . SER A 1 281 ? -12.841 0.542 -3.631 1.00 79.50 281 SER A O 1
ATOM 2288 N N . VAL A 1 282 ? -10.801 0.552 -2.683 1.00 79.38 282 VAL A N 1
ATOM 2289 C CA . VAL A 1 282 ? -11.276 0.763 -1.325 1.00 79.38 282 VAL A CA 1
ATOM 2290 C C . VAL A 1 282 ? -11.148 2.237 -0.979 1.00 79.38 282 VAL A C 1
ATOM 2292 O O . VAL A 1 282 ? -10.066 2.824 -1.061 1.00 79.38 282 VAL A O 1
ATOM 2295 N N . THR A 1 283 ? -12.266 2.825 -0.570 1.00 80.81 283 THR A N 1
ATOM 2296 C CA . THR A 1 283 ? -12.314 4.193 -0.058 1.00 80.81 283 THR A CA 1
ATOM 2297 C C . THR A 1 283 ? -12.060 4.189 1.449 1.00 80.81 283 THR A C 1
ATOM 2299 O O . THR A 1 283 ? -12.677 3.426 2.189 1.00 80.81 283 THR A O 1
ATOM 2302 N N . LEU A 1 284 ? -11.151 5.051 1.900 1.00 84.31 284 LEU A N 1
ATOM 2303 C CA . LEU A 1 284 ? -10.682 5.158 3.280 1.00 84.31 284 LEU A CA 1
ATOM 2304 C C . LEU A 1 284 ? -10.693 6.612 3.747 1.00 84.31 284 LEU A C 1
ATOM 2306 O O . LEU A 1 284 ? -10.326 7.518 2.994 1.00 84.31 284 LEU A O 1
ATOM 2310 N N . MET A 1 285 ? -11.004 6.834 5.023 1.00 87.44 285 MET A N 1
ATOM 2311 C CA . MET A 1 285 ? -10.751 8.127 5.659 1.00 87.44 285 MET A CA 1
ATOM 2312 C C . MET A 1 285 ? -9.360 8.143 6.270 1.00 87.44 285 MET A C 1
ATOM 2314 O O . MET A 1 285 ? -9.083 7.398 7.204 1.00 87.44 285 MET A O 1
ATOM 2318 N N . ALA A 1 286 ? -8.487 9.008 5.764 1.00 88.44 286 ALA A N 1
ATOM 2319 C CA . ALA A 1 286 ? -7.136 9.172 6.274 1.00 88.44 286 ALA A CA 1
ATOM 2320 C C . ALA A 1 286 ? -6.995 10.474 7.065 1.00 88.44 286 ALA A C 1
ATOM 2322 O O . ALA A 1 286 ? -7.178 11.564 6.518 1.00 88.44 286 ALA A O 1
ATOM 2323 N N . PHE A 1 287 ? -6.608 10.350 8.333 1.00 87.38 287 PHE A N 1
ATOM 2324 C CA . PHE A 1 287 ? -6.241 11.448 9.221 1.00 87.38 287 PHE A CA 1
ATOM 2325 C C . PHE A 1 287 ? -4.725 11.502 9.334 1.00 87.38 287 PHE A C 1
ATOM 2327 O O . PHE A 1 287 ? -4.085 10.548 9.762 1.00 87.38 287 PHE A O 1
ATOM 2334 N N . ASN A 1 288 ? -4.141 12.619 8.922 1.00 86.69 288 ASN A N 1
ATOM 2335 C CA . ASN A 1 288 ? -2.704 12.837 8.938 1.00 86.69 288 ASN A CA 1
ATOM 2336 C C . ASN A 1 288 ? -2.366 13.930 9.940 1.00 86.69 288 ASN A C 1
ATOM 2338 O O . ASN A 1 288 ? -2.830 15.064 9.780 1.00 86.69 288 ASN A O 1
ATOM 2342 N N . SER A 1 289 ? -1.540 13.616 10.940 1.00 82.81 289 SER A N 1
ATOM 2343 C CA . SER A 1 289 ? -0.986 14.650 11.809 1.00 82.81 289 SER A CA 1
ATOM 2344 C C . SER A 1 289 ? -0.089 15.574 10.977 1.00 82.81 289 SER A C 1
ATOM 2346 O O . SER A 1 289 ? 0.781 15.135 10.210 1.00 82.81 289 SER A O 1
ATOM 2348 N N . LYS A 1 290 ? -0.348 16.879 11.068 1.00 81.88 290 LYS A N 1
ATOM 2349 C CA . LYS A 1 290 ? 0.521 17.916 10.511 1.00 81.88 290 LYS A CA 1
ATOM 2350 C C . LYS A 1 290 ? 0.780 18.974 11.564 1.00 81.88 290 LYS A C 1
ATOM 2352 O O . LYS A 1 290 ? -0.143 19.444 12.230 1.00 81.88 290 LYS A O 1
ATOM 2357 N N . PHE A 1 291 ? 2.044 19.360 11.657 1.00 74.56 291 PHE A N 1
ATOM 2358 C CA . PHE A 1 291 ? 2.472 20.486 12.463 1.00 74.56 291 PHE A CA 1
ATOM 2359 C C . PHE A 1 291 ? 2.259 21.769 11.660 1.00 74.56 291 PHE A C 1
ATOM 2361 O O . PHE A 1 291 ? 2.842 21.934 10.586 1.00 74.56 291 PHE A O 1
ATOM 2368 N N . TYR A 1 292 ? 1.399 22.665 12.140 1.00 64.75 292 TYR A N 1
ATOM 2369 C CA . TYR A 1 292 ? 1.141 23.942 11.480 1.00 64.75 292 TYR A CA 1
ATOM 2370 C C . TYR A 1 292 ? 1.149 25.066 12.509 1.00 64.75 292 TYR A C 1
ATOM 2372 O O . TYR A 1 292 ? 0.362 25.046 13.449 1.00 64.75 292 TYR A O 1
ATOM 2380 N N . GLN A 1 293 ? 2.025 26.058 12.320 1.00 63.84 293 GLN A N 1
ATOM 2381 C CA . GLN A 1 293 ? 2.120 27.242 13.190 1.00 63.84 293 GLN A CA 1
ATOM 2382 C C . GLN A 1 293 ? 2.269 26.915 14.691 1.00 63.84 293 GLN A C 1
ATOM 2384 O O . GLN A 1 293 ? 1.711 27.607 15.534 1.00 63.84 293 GLN A O 1
ATOM 2389 N N . GLY A 1 294 ? 3.010 25.860 15.041 1.00 64.00 294 GLY A N 1
ATOM 2390 C CA . GLY A 1 294 ? 3.231 25.492 16.444 1.00 64.00 294 GLY A CA 1
ATOM 2391 C C . GLY A 1 294 ? 2.181 24.553 17.046 1.00 64.00 294 GLY A C 1
ATOM 2392 O O . GLY A 1 294 ? 2.339 24.152 18.192 1.00 64.00 294 GLY A O 1
ATOM 2393 N N . ILE A 1 295 ? 1.125 24.203 16.301 1.00 71.31 295 ILE A N 1
ATOM 2394 C CA . ILE A 1 295 ? 0.016 23.369 16.781 1.00 71.31 295 ILE A CA 1
ATOM 2395 C C . ILE A 1 295 ? -0.124 22.139 15.881 1.00 71.31 295 ILE A C 1
ATOM 2397 O O . ILE A 1 295 ? -0.163 22.245 14.648 1.00 71.31 295 ILE A O 1
ATOM 2401 N N . ILE A 1 296 ? -0.232 20.960 16.492 1.00 75.38 296 ILE A N 1
ATOM 2402 C CA . ILE A 1 296 ? -0.562 19.728 15.771 1.00 75.38 296 ILE A CA 1
ATOM 2403 C C . ILE A 1 296 ? -2.066 19.673 15.541 1.00 75.38 296 ILE A C 1
ATOM 2405 O O . ILE A 1 296 ? -2.865 19.829 16.460 1.00 75.38 296 ILE A O 1
ATOM 2409 N N . SER A 1 297 ? -2.451 19.411 14.296 1.00 77.06 297 SER A N 1
ATOM 2410 C CA . SER A 1 297 ? -3.842 19.164 13.922 1.00 77.06 297 SER A CA 1
ATOM 2411 C C . SER A 1 297 ? -3.934 17.993 12.952 1.00 77.06 297 SER A C 1
ATOM 2413 O O . SER A 1 297 ? -2.990 17.714 12.203 1.00 77.06 297 SER A O 1
ATOM 2415 N N . PHE A 1 298 ? -5.079 17.308 12.944 1.00 81.19 298 PHE A N 1
ATOM 2416 C CA . PHE A 1 298 ? -5.354 16.316 11.915 1.00 81.19 298 PHE A CA 1
ATOM 2417 C C . PHE A 1 298 ? -5.885 16.981 10.647 1.00 81.19 298 PHE A C 1
ATOM 2419 O O . PHE A 1 298 ? -6.929 17.638 10.632 1.00 81.19 298 PHE A O 1
ATOM 2426 N N . HIS A 1 299 ? -5.163 16.762 9.554 1.00 83.00 299 HIS A N 1
ATOM 2427 C CA . HIS A 1 299 ? -5.690 16.949 8.214 1.00 83.00 299 HIS A CA 1
ATOM 2428 C C . HIS A 1 299 ? -6.395 15.672 7.805 1.00 83.00 299 HIS A C 1
ATOM 2430 O O . HIS A 1 299 ? -5.770 14.613 7.747 1.00 83.00 299 HIS A O 1
ATOM 2436 N N . TYR A 1 300 ? -7.679 15.783 7.506 1.00 84.31 300 TYR A N 1
ATOM 2437 C CA . TYR A 1 300 ? -8.444 14.653 7.030 1.00 84.31 300 TYR A CA 1
ATOM 2438 C C . TYR A 1 300 ? -8.505 14.662 5.509 1.00 84.31 300 TYR A C 1
ATOM 2440 O O . TYR A 1 300 ? -8.450 15.697 4.830 1.00 84.31 300 TYR A O 1
ATOM 2448 N N . SER A 1 301 ? -8.573 13.463 4.967 1.00 83.62 301 SER A N 1
ATOM 2449 C CA . SER A 1 301 ? -8.595 13.233 3.541 1.00 83.62 301 SER A CA 1
ATOM 2450 C C . SER A 1 301 ? -9.405 11.997 3.234 1.00 83.62 301 SER A C 1
ATOM 2452 O O . SER A 1 301 ? -9.291 10.992 3.933 1.00 83.62 301 SER A O 1
ATOM 2454 N N . LEU A 1 302 ? -10.209 12.085 2.182 1.00 83.56 302 LEU A N 1
ATOM 2455 C CA . LEU A 1 302 ? -10.813 10.911 1.588 1.00 83.56 302 LEU A CA 1
ATOM 2456 C C . LEU A 1 302 ? -9.831 10.379 0.555 1.00 83.56 302 LEU A C 1
ATOM 2458 O O . LEU A 1 302 ? -9.455 11.106 -0.371 1.00 83.56 302 LEU A O 1
ATOM 2462 N N . ILE A 1 303 ? -9.386 9.143 0.740 1.00 84.19 303 ILE A N 1
ATOM 2463 C CA . ILE A 1 303 ? -8.467 8.488 -0.183 1.00 84.19 303 ILE A CA 1
ATOM 2464 C C . ILE A 1 303 ? -9.149 7.270 -0.800 1.00 84.19 303 ILE A C 1
ATOM 2466 O O . ILE A 1 303 ? -9.890 6.557 -0.132 1.00 84.19 303 ILE A O 1
ATOM 2470 N N . SER A 1 304 ? -8.886 7.034 -2.077 1.00 83.19 304 SER A N 1
ATOM 2471 C CA . SER A 1 304 ? -9.217 5.798 -2.773 1.00 83.19 304 SER A CA 1
ATOM 2472 C C . SER A 1 304 ? -7.918 5.079 -3.088 1.00 83.19 304 SER A C 1
ATOM 2474 O O . SER A 1 304 ? -6.965 5.666 -3.614 1.00 83.19 304 SER A O 1
ATOM 2476 N N . VAL A 1 305 ? -7.864 3.810 -2.718 1.00 81.31 305 VAL A N 1
ATOM 2477 C CA . VAL A 1 305 ? -6.708 2.955 -2.936 1.00 81.31 305 VAL A CA 1
ATOM 2478 C C . VAL A 1 305 ? -7.156 1.787 -3.786 1.00 81.31 305 VAL A C 1
ATOM 2480 O O . VAL A 1 305 ? -8.092 1.080 -3.425 1.00 81.31 305 VAL A O 1
ATOM 2483 N N . GLU A 1 306 ? -6.498 1.572 -4.921 1.00 80.06 306 GLU A N 1
ATOM 2484 C CA . GLU A 1 306 ? -6.774 0.376 -5.712 1.00 80.06 306 GLU A CA 1
ATOM 2485 C C . GLU A 1 306 ? -6.202 -0.854 -4.988 1.00 80.06 306 GLU A C 1
ATOM 2487 O O . GLU A 1 306 ? -5.132 -0.818 -4.385 1.00 80.06 306 GLU A O 1
ATOM 2492 N N . CYS A 1 307 ? -6.929 -1.956 -4.989 1.00 78.06 307 CYS A N 1
ATOM 2493 C CA . CYS A 1 307 ? -6.546 -3.175 -4.290 1.00 78.06 307 CYS A CA 1
ATOM 2494 C C . CYS A 1 307 ? -6.835 -4.365 -5.189 1.00 78.06 307 CYS A C 1
ATOM 2496 O O . CYS A 1 307 ? -7.852 -4.396 -5.878 1.00 78.06 307 CYS A O 1
ATOM 2498 N N . CYS A 1 308 ? -5.941 -5.347 -5.203 1.00 75.19 308 CYS A N 1
ATOM 2499 C CA . CYS A 1 308 ? -6.155 -6.568 -5.971 1.00 75.19 308 CYS A CA 1
ATOM 2500 C C . CYS A 1 308 ? -6.939 -7.544 -5.093 1.00 75.19 308 CYS A C 1
ATOM 2502 O O . CYS A 1 308 ? -6.406 -8.001 -4.086 1.00 75.19 308 CYS A O 1
ATOM 2504 N N . TYR A 1 309 ? -8.193 -7.846 -5.429 1.00 72.12 309 TYR A N 1
ATOM 2505 C CA . TYR A 1 309 ? -8.998 -8.774 -4.625 1.00 72.12 309 TYR A CA 1
ATOM 2506 C C . TYR A 1 309 ? -8.930 -10.218 -5.148 1.00 72.12 309 TYR A C 1
ATOM 2508 O O . TYR A 1 309 ? -9.239 -11.156 -4.416 1.00 72.12 309 TYR A O 1
ATOM 2516 N N . SER A 1 310 ? -8.535 -10.414 -6.410 1.00 69.12 310 SER A N 1
ATOM 2517 C CA . SER A 1 310 ? -8.398 -11.732 -7.038 1.00 69.12 310 SER A CA 1
ATOM 2518 C C . SER A 1 310 ? -7.326 -11.711 -8.129 1.00 69.12 310 SER A C 1
ATOM 2520 O O . SER A 1 310 ? -7.157 -10.695 -8.800 1.00 69.12 310 SER A O 1
ATOM 2522 N N . GLY A 1 311 ? -6.629 -12.834 -8.335 1.00 64.44 311 GLY A N 1
ATOM 2523 C CA . GLY A 1 311 ? -5.617 -13.011 -9.383 1.00 64.44 311 GLY A CA 1
ATOM 2524 C C . GLY A 1 311 ? -4.174 -12.919 -8.883 1.00 64.44 311 GLY A C 1
ATOM 2525 O O . GLY A 1 311 ? -3.879 -13.196 -7.722 1.00 64.44 311 GLY A O 1
ATOM 2526 N N . THR A 1 312 ? -3.242 -12.574 -9.778 1.00 59.22 312 THR A N 1
ATOM 2527 C CA . THR A 1 312 ? -1.822 -12.453 -9.417 1.00 59.22 312 THR A CA 1
ATOM 2528 C C . THR A 1 312 ? -1.601 -11.231 -8.534 1.00 59.22 312 THR A C 1
ATOM 2530 O O . THR A 1 312 ? -1.921 -10.107 -8.933 1.00 59.22 312 THR A O 1
ATOM 2533 N N . ILE A 1 313 ? -1.011 -11.456 -7.363 1.00 55.25 313 ILE A N 1
ATOM 2534 C CA . ILE A 1 313 ? -0.644 -10.415 -6.405 1.00 55.25 313 ILE A CA 1
ATOM 2535 C C . ILE A 1 313 ? 0.270 -9.389 -7.084 1.00 55.25 313 ILE A C 1
ATOM 2537 O O . ILE A 1 313 ? 1.281 -9.740 -7.695 1.00 55.25 313 ILE A O 1
ATOM 2541 N N . LEU A 1 314 ? -0.087 -8.111 -6.969 1.00 55.56 314 LEU A N 1
ATOM 2542 C CA . LEU A 1 314 ? 0.775 -7.014 -7.394 1.00 55.56 314 LEU A CA 1
ATOM 2543 C C . LEU A 1 314 ? 1.804 -6.764 -6.284 1.00 55.56 314 LEU A C 1
ATOM 2545 O O . LEU A 1 314 ? 1.428 -6.392 -5.177 1.00 55.56 314 LEU A O 1
ATOM 2549 N N . TYR A 1 315 ? 3.094 -6.975 -6.573 1.00 50.69 315 TYR A N 1
ATOM 2550 C CA . TYR A 1 315 ? 4.181 -6.780 -5.599 1.00 50.69 315 TYR A CA 1
ATOM 2551 C C . TYR A 1 315 ? 4.275 -5.335 -5.098 1.00 50.69 315 TYR A C 1
ATOM 2553 O O . TYR A 1 315 ? 4.615 -5.109 -3.940 1.00 50.69 315 TYR A O 1
ATOM 2561 N N . ASN A 1 316 ? 3.928 -4.360 -5.943 1.00 54.50 316 ASN A N 1
ATOM 2562 C CA . ASN A 1 316 ? 3.725 -2.983 -5.516 1.00 54.50 316 ASN A CA 1
ATOM 2563 C C . ASN A 1 316 ? 2.235 -2.662 -5.523 1.00 54.50 316 ASN A C 1
ATOM 2565 O O . ASN A 1 316 ? 1.586 -2.633 -6.573 1.00 54.50 316 ASN A O 1
ATOM 2569 N N . LEU A 1 317 ? 1.716 -2.394 -4.326 1.00 58.88 317 LEU A N 1
ATOM 2570 C CA . LEU A 1 317 ? 0.350 -1.947 -4.131 1.00 58.88 317 LEU A CA 1
ATOM 2571 C C . LEU A 1 317 ? 0.138 -0.624 -4.902 1.00 58.88 317 LEU A C 1
ATOM 2573 O O . LEU A 1 317 ? 1.003 0.269 -4.860 1.00 58.88 317 LEU A O 1
ATOM 2577 N N . PRO A 1 318 ? -0.969 -0.497 -5.646 1.00 61.44 318 PRO A N 1
ATOM 2578 C CA . PRO A 1 318 ? -1.190 0.612 -6.566 1.00 61.44 318 PRO A CA 1
ATOM 2579 C C . PRO A 1 318 ? -1.408 1.939 -5.818 1.00 61.44 318 PRO A C 1
ATOM 2581 O O . PRO A 1 318 ? -1.337 2.028 -4.591 1.00 61.44 318 PRO A O 1
ATOM 2584 N N . LYS A 1 319 ? -1.524 3.026 -6.580 1.00 67.12 319 LYS A N 1
ATOM 2585 C CA . LYS A 1 319 ? -1.403 4.401 -6.084 1.00 67.12 319 LYS A CA 1
ATOM 2586 C C . LYS A 1 319 ? -2.544 4.775 -5.136 1.00 67.12 319 LYS A C 1
ATOM 2588 O O . LYS A 1 319 ? -3.705 4.491 -5.412 1.00 67.12 319 LYS A O 1
ATOM 2593 N N . VAL A 1 320 ? -2.203 5.475 -4.054 1.00 73.12 320 VAL A N 1
ATOM 2594 C CA . VAL A 1 320 ? -3.193 6.148 -3.211 1.00 73.12 320 VAL A CA 1
ATOM 2595 C C . VAL A 1 320 ? -3.638 7.410 -3.940 1.00 73.12 320 VAL A C 1
ATOM 2597 O O . VAL A 1 320 ? -2.831 8.301 -4.209 1.00 73.12 320 VAL A O 1
ATOM 2600 N N . THR A 1 321 ? -4.916 7.478 -4.289 1.00 76.44 321 THR A N 1
ATOM 2601 C CA . THR A 1 321 ? -5.525 8.664 -4.892 1.00 76.44 321 THR A CA 1
ATOM 2602 C C . THR A 1 321 ? -6.240 9.460 -3.819 1.00 76.44 321 THR A C 1
ATOM 2604 O O . THR A 1 321 ? -7.155 8.971 -3.163 1.00 76.44 321 THR A O 1
ATOM 2607 N N . GLN A 1 322 ? -5.804 10.697 -3.607 1.00 78.81 322 GLN A N 1
ATOM 2608 C CA . GLN A 1 322 ? -6.480 11.598 -2.691 1.00 78.81 322 GLN A CA 1
ATOM 2609 C C . GLN A 1 322 ? -7.646 12.265 -3.422 1.00 78.81 322 GLN A C 1
ATOM 2611 O O . GLN A 1 322 ? -7.433 13.117 -4.279 1.00 78.81 322 GLN A O 1
ATOM 2616 N N . ILE A 1 323 ? -8.868 11.865 -3.079 1.00 74.06 323 ILE A N 1
ATOM 2617 C CA . ILE A 1 323 ? -10.105 12.415 -3.648 1.00 74.06 323 ILE A CA 1
ATOM 2618 C C . ILE A 1 323 ? -10.337 13.819 -3.097 1.00 74.06 323 ILE A C 1
ATOM 2620 O O . ILE A 1 323 ? -10.720 14.738 -3.817 1.00 74.06 323 ILE A O 1
ATOM 2624 N N . TYR A 1 324 ? -10.099 13.980 -1.796 1.00 74.81 324 TYR A N 1
ATOM 2625 C CA . TYR A 1 324 ? -10.421 15.199 -1.077 1.00 74.81 324 TYR A CA 1
ATOM 2626 C C . TYR A 1 324 ? -9.459 15.432 0.084 1.00 74.81 324 TYR A C 1
ATOM 2628 O O . TYR A 1 324 ? -8.986 14.493 0.727 1.00 74.81 324 TYR A O 1
ATOM 2636 N N . SER A 1 325 ? -9.173 16.701 0.371 1.00 79.50 325 SER A N 1
ATOM 2637 C CA . SER A 1 325 ? -8.429 17.122 1.555 1.00 79.50 325 SER A CA 1
ATOM 2638 C C . SER A 1 325 ? -9.082 18.343 2.160 1.00 79.50 325 SER A C 1
ATOM 2640 O O . SER A 1 325 ? -9.265 19.343 1.467 1.00 79.50 325 SER A O 1
ATOM 2642 N N . LYS A 1 326 ? -9.316 18.315 3.468 1.00 77.38 326 LYS A N 1
ATOM 2643 C CA . LYS A 1 326 ? -9.591 19.533 4.226 1.00 77.38 326 LYS A CA 1
ATOM 2644 C C . LYS A 1 326 ? -8.854 19.506 5.559 1.00 77.38 326 LYS A C 1
ATOM 2646 O O . LYS A 1 326 ? -8.456 18.463 6.080 1.00 77.38 326 LYS A O 1
ATOM 2651 N N . LYS A 1 327 ? -8.613 20.702 6.087 1.00 74.81 327 LYS A N 1
ATOM 2652 C CA . LYS A 1 327 ? -8.109 20.879 7.445 1.00 74.81 327 LYS A CA 1
ATOM 2653 C C . LYS A 1 327 ? -9.308 20.865 8.386 1.00 74.81 327 LYS A C 1
ATOM 2655 O O . LYS A 1 327 ? -10.268 21.591 8.136 1.00 74.81 327 LYS A O 1
ATOM 2660 N N . CYS A 1 328 ? -9.240 20.088 9.464 1.00 70.06 328 CYS A N 1
ATOM 2661 C CA . CYS A 1 328 ? -10.199 20.249 10.547 1.00 70.06 328 CYS A CA 1
ATOM 2662 C C . CYS A 1 328 ? -9.920 21.576 11.255 1.00 70.06 328 CYS A C 1
ATOM 2664 O O . CYS A 1 328 ? -8.821 21.789 11.765 1.00 70.06 328 CYS A O 1
ATOM 2666 N N . GLN A 1 329 ? -10.896 22.482 11.223 1.00 68.56 329 GLN A N 1
ATOM 2667 C CA . GLN A 1 329 ? -10.843 23.767 11.926 1.00 68.56 329 GLN A CA 1
ATOM 2668 C C . GLN A 1 329 ? -11.729 23.773 13.179 1.00 68.56 329 GLN A C 1
ATOM 2670 O O . GLN A 1 329 ? -11.873 24.812 13.815 1.00 68.56 329 GLN A O 1
ATOM 2675 N N . CYS A 1 330 ? -12.327 22.632 13.536 1.00 67.38 330 CYS A N 1
ATOM 2676 C CA . CYS A 1 330 ? -13.195 22.532 14.701 1.00 67.38 330 CYS A CA 1
ATOM 2677 C C . CYS A 1 330 ? -12.395 22.746 15.992 1.00 67.38 330 CYS A C 1
ATOM 2679 O O . CYS A 1 330 ? -11.340 22.142 16.197 1.00 67.38 330 CYS A O 1
ATOM 2681 N N . ILE A 1 331 ? -12.934 23.591 16.867 1.00 63.12 331 ILE A N 1
ATOM 2682 C CA . ILE A 1 331 ? -12.482 23.783 18.244 1.00 63.12 331 ILE A CA 1
ATOM 2683 C C . ILE A 1 331 ? -13.664 23.344 19.118 1.00 63.12 331 ILE A C 1
ATOM 2685 O O . ILE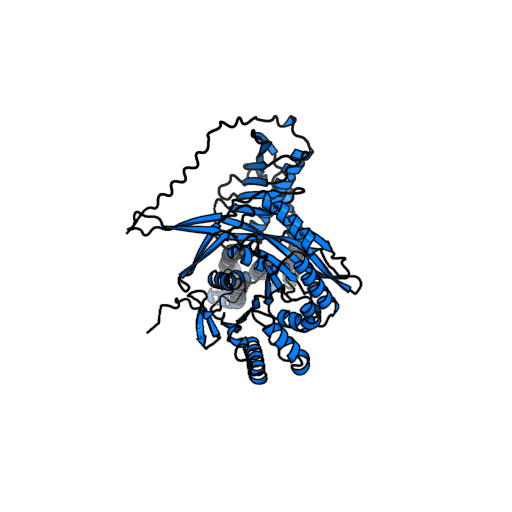 A 1 331 ? -14.649 24.070 19.205 1.00 63.12 331 ILE A O 1
ATOM 2689 N N . GLY A 1 332 ? -13.599 22.142 19.699 1.00 65.94 332 GLY A N 1
ATOM 2690 C CA . GLY A 1 332 ? -14.725 21.515 20.409 1.00 65.94 332 GLY A CA 1
ATOM 2691 C C . GLY A 1 332 ? -15.487 20.520 19.530 1.00 65.94 332 GLY A C 1
ATOM 2692 O O . GLY A 1 332 ? -14.850 19.755 18.807 1.00 65.94 332 GLY A O 1
ATOM 2693 N N . ASP A 1 333 ? -16.825 20.557 19.584 1.00 66.50 333 ASP A N 1
ATOM 2694 C CA . ASP A 1 333 ? -17.739 19.614 18.920 1.00 66.50 333 ASP A CA 1
ATOM 2695 C C . ASP A 1 333 ? -17.479 19.505 17.412 1.00 66.50 333 ASP A C 1
ATOM 2697 O O . ASP A 1 333 ? -17.942 20.299 16.592 1.00 66.50 333 ASP A O 1
ATOM 2701 N N . CYS A 1 334 ? -16.674 18.512 17.044 1.00 70.81 334 CYS A N 1
ATOM 2702 C CA . CYS A 1 334 ? -16.212 18.310 15.683 1.00 70.81 334 CYS A CA 1
ATOM 2703 C C . CYS A 1 334 ? -17.232 17.487 14.887 1.00 70.81 334 CYS A C 1
ATOM 2705 O O . CYS A 1 334 ? -17.596 16.395 15.308 1.00 70.81 334 CYS A O 1
ATOM 2707 N N . THR A 1 335 ? -17.648 17.978 13.716 1.00 76.56 335 THR A N 1
ATOM 2708 C CA . THR A 1 335 ? -18.546 17.262 12.785 1.00 76.56 335 THR A CA 1
ATOM 2709 C C . THR A 1 335 ? -17.882 16.931 11.447 1.00 76.56 335 THR A C 1
ATOM 2711 O O . THR A 1 335 ? -18.525 16.396 10.551 1.00 76.56 335 THR A O 1
ATOM 2714 N N . CYS A 1 336 ? -16.580 17.194 11.290 1.00 72.44 336 CYS A N 1
ATOM 2715 C CA . CYS A 1 336 ? -15.885 17.057 10.004 1.00 72.44 336 CYS A CA 1
ATOM 2716 C C . CYS A 1 336 ? -15.948 15.640 9.399 1.00 72.44 336 CYS A C 1
ATOM 2718 O O . CYS A 1 336 ? -15.911 15.499 8.182 1.00 72.44 336 CYS A O 1
ATOM 2720 N N . CYS A 1 337 ? -16.016 14.584 10.218 1.00 71.00 337 CYS A N 1
ATOM 2721 C CA . CYS A 1 337 ? -16.184 13.209 9.724 1.00 71.00 337 CYS A CA 1
ATOM 2722 C C . CYS A 1 337 ? -17.599 12.968 9.205 1.00 71.00 337 CYS A C 1
ATOM 2724 O O . CYS A 1 337 ? -17.766 12.217 8.249 1.00 71.00 337 CYS A O 1
ATOM 2726 N N . ARG A 1 338 ? -18.605 13.581 9.839 1.00 74.06 338 ARG A N 1
ATOM 2727 C CA . ARG A 1 338 ? -20.013 13.406 9.492 1.00 74.06 338 ARG A CA 1
ATOM 2728 C C . ARG A 1 338 ? -20.295 13.890 8.083 1.00 74.06 338 ARG A C 1
ATOM 2730 O O . ARG A 1 338 ? -20.803 13.107 7.290 1.00 74.06 338 ARG A O 1
ATOM 2737 N N . ASP A 1 339 ? -19.861 15.106 7.768 1.00 70.25 339 ASP A N 1
ATOM 2738 C CA . ASP A 1 339 ? -20.059 15.713 6.450 1.00 70.25 339 ASP A CA 1
ATOM 2739 C C . ASP A 1 339 ? -19.486 14.817 5.334 1.00 70.25 339 ASP A C 1
ATOM 2741 O O . ASP A 1 339 ? -20.115 14.593 4.308 1.00 70.25 339 ASP A O 1
ATOM 2745 N N . ILE A 1 340 ? -18.315 14.212 5.565 1.00 69.69 340 ILE A N 1
ATOM 2746 C CA . ILE A 1 340 ? -17.669 13.322 4.587 1.00 69.69 340 ILE A CA 1
ATOM 2747 C C . ILE A 1 340 ? -18.375 11.967 4.499 1.00 69.69 340 ILE A C 1
ATOM 2749 O O . ILE A 1 340 ? -18.489 11.407 3.412 1.00 69.69 340 ILE A O 1
ATOM 2753 N N . ILE A 1 341 ? -18.799 11.399 5.633 1.00 69.00 341 ILE A N 1
ATOM 2754 C CA . ILE A 1 341 ? -19.532 10.127 5.654 1.00 69.00 341 ILE A CA 1
ATOM 2755 C C . ILE A 1 341 ? -20.848 10.281 4.879 1.00 69.00 341 ILE A C 1
ATOM 2757 O O . ILE A 1 341 ? -21.169 9.422 4.059 1.00 69.00 341 ILE A O 1
ATOM 2761 N N . GLU A 1 342 ? -21.571 11.381 5.093 1.00 67.00 342 GLU A N 1
ATOM 2762 C CA . GLU A 1 342 ? -22.803 11.707 4.366 1.00 67.00 342 GLU A CA 1
ATOM 2763 C C . GLU A 1 342 ? -22.529 11.913 2.862 1.00 67.00 342 GLU A C 1
ATOM 2765 O O . GLU A 1 342 ? -23.207 11.303 2.030 1.00 67.00 342 GLU A O 1
ATOM 2770 N N . ASP A 1 343 ? -21.465 12.644 2.504 1.00 63.59 343 ASP A N 1
ATOM 2771 C CA . ASP A 1 343 ? -21.044 12.819 1.108 1.00 63.59 343 ASP A CA 1
ATOM 2772 C C . ASP A 1 343 ? -20.723 11.476 0.422 1.00 63.59 343 ASP A C 1
ATOM 2774 O O . ASP A 1 343 ? -21.120 11.262 -0.723 1.00 63.59 343 ASP A O 1
ATOM 2778 N N . ILE A 1 344 ? -20.048 10.539 1.100 1.00 63.16 344 ILE A N 1
ATOM 2779 C CA . ILE A 1 344 ? -19.721 9.208 0.549 1.00 63.16 344 ILE A CA 1
ATOM 2780 C C . ILE A 1 344 ? -20.968 8.338 0.379 1.00 63.16 344 ILE A C 1
ATOM 2782 O O . ILE A 1 344 ? -21.068 7.605 -0.605 1.00 63.16 344 ILE A O 1
ATOM 2786 N N . HIS A 1 345 ? -21.914 8.380 1.317 1.00 60.78 345 HIS A N 1
ATOM 2787 C CA . HIS A 1 345 ? -23.138 7.586 1.200 1.00 60.78 345 HIS A CA 1
ATOM 2788 C C . HIS A 1 345 ? -23.991 8.024 0.011 1.00 60.78 345 HIS A C 1
ATOM 2790 O O . HIS A 1 345 ? -24.476 7.165 -0.721 1.00 60.78 345 HIS A O 1
ATOM 2796 N N . SER A 1 346 ? -24.068 9.333 -0.254 1.00 55.22 346 SER A N 1
ATOM 2797 C CA . SER A 1 346 ? -24.773 9.858 -1.433 1.00 55.22 346 SER A CA 1
ATOM 2798 C C . SER A 1 346 ? -24.223 9.317 -2.764 1.00 55.22 346 SER A C 1
ATOM 2800 O O . SER A 1 346 ? -24.948 9.206 -3.748 1.00 55.22 346 SER A O 1
ATOM 2802 N N . VAL A 1 347 ? -22.934 8.958 -2.793 1.00 50.41 347 VAL A N 1
ATOM 2803 C CA . VAL A 1 347 ? -22.237 8.380 -3.953 1.00 50.41 347 VAL A CA 1
ATOM 2804 C C . VAL A 1 347 ? -22.658 6.915 -4.142 1.00 50.41 347 VAL A C 1
ATOM 2806 O O . VAL A 1 347 ? -23.049 6.504 -5.233 1.00 50.41 347 VAL A O 1
ATOM 2809 N N . LYS A 1 348 ? -22.642 6.128 -3.059 1.00 51.50 348 LYS A N 1
ATOM 2810 C CA . LYS A 1 348 ? -22.890 4.676 -3.094 1.00 51.50 348 LYS A CA 1
ATOM 2811 C C . LYS A 1 348 ? -24.355 4.283 -3.296 1.00 51.50 348 LYS A C 1
ATOM 2813 O O . LYS A 1 348 ? -24.604 3.270 -3.950 1.00 51.50 348 LYS A O 1
ATOM 2818 N N . GLU A 1 349 ? -25.308 5.082 -2.806 1.00 45.75 349 GLU A N 1
ATOM 2819 C CA . GLU A 1 349 ? -26.756 4.812 -2.924 1.00 45.75 349 GLU A CA 1
ATOM 2820 C C . GLU A 1 349 ? -27.242 4.696 -4.385 1.00 45.75 349 GLU A C 1
ATOM 2822 O O . GLU A 1 349 ? -28.289 4.117 -4.647 1.00 45.75 349 GLU A O 1
ATOM 2827 N N . THR A 1 350 ? -26.461 5.157 -5.368 1.00 39.50 350 THR A N 1
ATOM 2828 C CA . THR A 1 350 ? -26.793 5.003 -6.795 1.00 39.50 350 THR A CA 1
ATOM 2829 C C . THR A 1 350 ? -26.478 3.614 -7.376 1.00 39.50 350 THR A C 1
ATOM 2831 O O . THR A 1 350 ? -26.813 3.351 -8.531 1.00 39.50 350 THR A O 1
ATOM 2834 N N . SER A 1 351 ? -25.852 2.714 -6.601 1.00 41.00 351 SER A N 1
ATOM 2835 C CA . SER A 1 351 ? -25.277 1.449 -7.096 1.00 41.00 351 SER A CA 1
ATOM 2836 C C . SER A 1 351 ? -25.760 0.163 -6.405 1.00 41.00 351 SER A C 1
ATOM 2838 O O . SER A 1 351 ? -25.327 -0.927 -6.782 1.00 41.00 351 SER A O 1
ATOM 2840 N N . THR A 1 352 ? -26.638 0.240 -5.402 1.00 43.00 352 THR A N 1
ATOM 2841 C CA . THR A 1 352 ? -26.910 -0.912 -4.529 1.00 43.00 352 THR A CA 1
ATOM 2842 C C . THR A 1 352 ? -27.881 -1.922 -5.139 1.00 43.00 352 THR A C 1
ATOM 2844 O O . THR A 1 352 ? -29.040 -1.622 -5.416 1.00 43.00 352 THR A O 1
ATOM 2847 N N . ILE A 1 353 ? -27.407 -3.162 -5.267 1.00 43.22 353 ILE A N 1
ATOM 2848 C CA . ILE A 1 353 ? -28.243 -4.364 -5.274 1.00 43.22 353 ILE A CA 1
ATOM 2849 C C . ILE A 1 353 ? -28.560 -4.675 -3.804 1.00 43.22 353 ILE A C 1
ATOM 2851 O O . ILE A 1 353 ? -27.634 -4.808 -3.002 1.00 43.22 353 ILE A O 1
ATOM 2855 N N . ASP A 1 354 ? -29.836 -4.801 -3.442 1.00 46.28 354 ASP A N 1
ATOM 2856 C CA . ASP A 1 354 ? -30.244 -5.216 -2.096 1.00 46.28 354 ASP A CA 1
ATOM 2857 C C . ASP A 1 354 ? -29.629 -6.581 -1.748 1.00 46.28 354 ASP A C 1
ATOM 2859 O O . ASP A 1 354 ? -29.859 -7.578 -2.438 1.00 46.28 354 ASP A O 1
ATOM 2863 N N . SER A 1 355 ? -28.833 -6.642 -0.676 1.00 48.81 355 SER A N 1
ATOM 2864 C CA . SER A 1 355 ? -28.191 -7.879 -0.231 1.00 48.81 355 SER A CA 1
ATOM 2865 C C . SER A 1 355 ? -28.767 -8.343 1.105 1.00 48.81 355 SER A C 1
ATOM 2867 O O . SER A 1 355 ? -28.973 -7.561 2.036 1.00 48.81 355 SER A O 1
ATOM 2869 N N . LEU A 1 356 ? -29.050 -9.644 1.184 1.00 48.31 356 LEU A N 1
ATOM 2870 C CA . LEU A 1 356 ? -29.571 -10.308 2.371 1.00 48.31 356 LEU A CA 1
ATOM 2871 C C . LEU A 1 356 ? -28.586 -11.397 2.795 1.00 48.31 356 LEU A C 1
ATOM 2873 O O . LEU A 1 356 ? -28.351 -12.343 2.039 1.00 48.31 356 LEU A O 1
ATOM 2877 N N . ASN A 1 357 ? -28.027 -11.283 3.998 1.00 49.56 357 ASN A N 1
ATOM 2878 C CA . ASN A 1 357 ? -27.080 -12.257 4.522 1.00 49.56 357 ASN A CA 1
ATOM 2879 C C . ASN A 1 357 ? -27.769 -13.163 5.548 1.00 49.56 357 ASN A C 1
ATOM 2881 O O . ASN A 1 357 ? -28.386 -12.687 6.498 1.00 49.56 357 ASN A O 1
ATOM 2885 N N . VAL A 1 358 ? -27.680 -14.479 5.352 1.00 54.78 358 VAL A N 1
ATOM 2886 C CA . VAL A 1 358 ? -28.311 -15.486 6.218 1.00 54.78 358 VAL A CA 1
ATOM 2887 C C . VAL A 1 358 ? -27.230 -16.434 6.712 1.00 54.78 358 VAL A C 1
ATOM 2889 O O . VAL A 1 358 ? -26.711 -17.246 5.947 1.00 54.78 358 VAL A O 1
ATOM 2892 N N . GLN A 1 359 ? -26.897 -16.354 7.998 1.00 55.09 359 GLN A N 1
ATOM 2893 C CA . GLN A 1 359 ? -25.889 -17.201 8.626 1.00 55.09 359 GLN A CA 1
ATOM 2894 C C . GLN A 1 359 ? -26.541 -18.198 9.584 1.00 55.09 359 GLN A C 1
ATOM 2896 O O . GLN A 1 359 ? -27.239 -17.823 10.525 1.00 55.09 359 GLN A O 1
ATOM 2901 N N . LEU A 1 360 ? -26.274 -19.486 9.370 1.00 53.62 360 LEU A N 1
ATOM 2902 C CA . LEU A 1 360 ? -26.640 -20.550 10.299 1.00 53.62 360 LEU A CA 1
ATOM 2903 C C . LEU A 1 360 ? -25.479 -20.769 11.276 1.00 53.62 360 LEU A C 1
ATOM 2905 O O . LEU A 1 360 ? -24.387 -21.158 10.865 1.00 53.62 360 LEU A O 1
ATOM 2909 N N . ASN A 1 361 ? -25.694 -20.520 12.565 1.00 53.19 361 ASN A N 1
ATOM 2910 C CA . ASN A 1 361 ? -24.702 -20.822 13.589 1.00 53.19 361 ASN A CA 1
ATOM 2911 C C . ASN A 1 361 ? -24.950 -22.231 14.141 1.00 53.19 361 ASN A C 1
ATOM 2913 O O . ASN A 1 361 ? -25.833 -22.437 14.974 1.00 53.19 361 ASN A O 1
ATOM 2917 N N . GLU A 1 362 ? -24.159 -23.200 13.679 1.00 48.91 362 GLU A N 1
ATOM 2918 C CA . GLU A 1 362 ? -24.268 -24.612 14.078 1.00 48.91 362 GLU A CA 1
ATOM 2919 C C . GLU A 1 362 ? -24.052 -24.831 15.583 1.00 48.91 362 GLU A C 1
ATOM 2921 O O . GLU A 1 362 ? -24.624 -25.750 16.162 1.00 48.91 362 GLU A O 1
ATOM 2926 N N . ASN A 1 363 ? -23.287 -23.958 16.248 1.00 41.72 363 ASN A N 1
ATOM 2927 C CA . ASN A 1 363 ? -22.999 -24.094 17.677 1.00 41.72 363 ASN A CA 1
ATOM 2928 C C . ASN A 1 363 ? -24.156 -23.624 18.568 1.00 41.72 363 ASN A C 1
ATOM 2930 O O . ASN A 1 363 ? -24.281 -24.083 19.701 1.00 41.72 363 ASN A O 1
ATOM 2934 N N . THR A 1 364 ? -24.987 -22.696 18.085 1.00 46.25 364 THR A N 1
ATOM 2935 C CA . THR A 1 364 ? -26.118 -22.140 18.849 1.00 46.25 364 THR A CA 1
ATOM 2936 C C . THR A 1 364 ? -27.480 -22.550 18.294 1.00 46.25 364 THR A C 1
ATOM 2938 O O . THR A 1 364 ? -28.495 -22.188 18.881 1.00 46.25 364 THR A O 1
ATOM 2941 N N . ASN A 1 365 ? -27.523 -23.302 17.185 1.00 51.56 365 ASN A N 1
ATOM 2942 C CA . ASN A 1 365 ? -28.743 -23.622 16.433 1.00 51.56 365 ASN A CA 1
ATOM 2943 C C . ASN A 1 365 ? -29.593 -22.383 16.096 1.00 51.56 365 ASN A C 1
ATOM 2945 O O . ASN A 1 365 ? -30.819 -22.465 16.020 1.00 51.56 365 ASN A O 1
ATOM 2949 N N . MET A 1 366 ? -28.950 -21.230 15.900 1.00 53.16 366 MET A N 1
ATOM 2950 C CA . MET A 1 366 ? -29.629 -19.975 15.581 1.00 53.16 366 MET A CA 1
ATOM 2951 C C . MET A 1 366 ? -29.367 -19.567 14.134 1.00 53.16 366 MET A C 1
ATOM 2953 O O . MET A 1 366 ? -28.282 -19.794 13.595 1.00 53.16 366 MET A O 1
ATOM 2957 N N . ILE A 1 367 ? -30.378 -18.961 13.515 1.00 56.28 367 ILE A N 1
ATOM 2958 C CA . ILE A 1 367 ? -30.294 -18.364 12.184 1.00 56.28 367 ILE A CA 1
ATOM 2959 C C . ILE A 1 367 ? -30.224 -16.856 12.380 1.00 56.28 367 ILE A C 1
ATOM 2961 O O . ILE A 1 367 ? -31.179 -16.265 12.880 1.00 56.28 367 ILE A O 1
ATOM 2965 N N . ASN A 1 368 ? -29.117 -16.251 11.971 1.00 54.22 368 ASN A N 1
ATOM 2966 C CA . ASN A 1 368 ? -28.967 -14.805 11.942 1.00 54.22 368 ASN A CA 1
ATOM 2967 C C . ASN A 1 368 ? -29.259 -14.319 10.525 1.00 54.22 368 ASN A C 1
ATOM 2969 O O . ASN A 1 368 ? -28.709 -14.855 9.562 1.00 54.22 368 ASN A O 1
ATOM 2973 N N . VAL A 1 369 ? -30.124 -13.316 10.404 1.00 54.25 369 VAL A N 1
ATOM 2974 C CA . VAL A 1 369 ? -30.429 -12.655 9.134 1.00 54.25 369 VAL A CA 1
ATOM 2975 C C . VAL A 1 369 ? -30.115 -11.181 9.289 1.00 54.25 369 VAL A C 1
ATOM 2977 O O . VAL A 1 369 ? -30.628 -10.560 10.215 1.00 54.25 369 VAL A O 1
ATOM 2980 N N . SER A 1 370 ? -29.288 -10.640 8.400 1.00 54.53 370 SER A N 1
ATOM 2981 C CA . SER A 1 370 ? -29.040 -9.203 8.295 1.00 54.53 370 SER A CA 1
ATOM 2982 C C . SER A 1 370 ? -29.311 -8.727 6.870 1.00 54.53 370 SER A C 1
ATOM 2984 O O . SER A 1 370 ? -29.247 -9.510 5.913 1.00 54.53 370 SER A O 1
ATOM 2986 N N . SER A 1 371 ? -29.694 -7.460 6.726 1.00 50.88 371 SER A N 1
ATOM 2987 C CA . SER A 1 371 ? -30.002 -6.863 5.428 1.00 50.88 371 SER A CA 1
ATOM 2988 C C . SER A 1 371 ? -29.291 -5.527 5.291 1.00 50.88 371 SER A C 1
ATOM 2990 O O . SER A 1 371 ? -29.275 -4.745 6.238 1.00 50.88 371 SER A O 1
ATOM 2992 N N . SER A 1 372 ? -28.756 -5.257 4.101 1.00 51.25 372 SER A N 1
ATOM 2993 C CA . SER A 1 372 ? -28.147 -3.966 3.773 1.00 51.25 372 SER A CA 1
ATOM 2994 C C . SER A 1 372 ? -29.160 -2.928 3.269 1.00 51.25 372 SER A C 1
ATOM 2996 O O . SER A 1 372 ? -28.774 -1.805 2.958 1.00 51.25 372 SER A O 1
ATOM 2998 N N . SER A 1 373 ? -30.439 -3.298 3.137 1.00 51.84 373 SER A N 1
ATOM 2999 C CA . SER A 1 373 ? -31.483 -2.449 2.558 1.00 51.84 373 SER A CA 1
ATOM 3000 C C . SER A 1 373 ? -32.258 -1.706 3.641 1.00 51.84 373 SER A C 1
ATOM 3002 O O . SER A 1 373 ? -32.716 -2.315 4.606 1.00 51.84 373 SER A O 1
ATOM 3004 N N . LYS A 1 374 ? -32.471 -0.400 3.443 1.00 52.03 374 LYS A N 1
ATOM 3005 C CA . LYS A 1 374 ? -33.322 0.432 4.312 1.00 52.03 374 LYS A CA 1
ATOM 3006 C C . LYS A 1 374 ? -34.821 0.104 4.173 1.00 52.03 374 LYS A C 1
ATOM 3008 O O . LYS A 1 374 ? -35.605 0.531 5.012 1.00 52.03 374 LYS A O 1
ATOM 3013 N N . GLU A 1 375 ? -35.232 -0.631 3.133 1.00 52.88 375 GLU A N 1
ATOM 3014 C CA . GLU A 1 375 ? -36.654 -0.854 2.804 1.00 52.88 375 GLU A CA 1
ATOM 3015 C C . GLU A 1 375 ? -37.175 -2.264 3.149 1.00 52.88 375 GLU A C 1
ATOM 3017 O O . GLU A 1 375 ? -38.382 -2.523 3.090 1.00 52.88 375 GLU A O 1
ATOM 3022 N N . LEU A 1 376 ? -36.299 -3.193 3.547 1.00 56.44 376 LEU A N 1
ATOM 3023 C CA . LEU A 1 376 ? -36.686 -4.567 3.882 1.00 56.44 376 LEU A CA 1
ATOM 3024 C C . LEU A 1 376 ? -37.162 -4.677 5.340 1.00 56.44 376 LEU A C 1
ATOM 3026 O O . LEU A 1 376 ? -36.388 -4.953 6.248 1.00 56.44 376 LEU A O 1
ATOM 3030 N N . ASN A 1 377 ? -38.469 -4.525 5.563 1.00 55.34 377 ASN A N 1
ATOM 3031 C CA . ASN A 1 377 ? -39.076 -4.643 6.901 1.00 55.34 377 ASN A CA 1
ATOM 3032 C C . ASN A 1 377 ? -39.352 -6.095 7.350 1.00 55.34 377 ASN A C 1
ATOM 3034 O O . ASN A 1 377 ? -39.463 -6.369 8.550 1.00 55.34 377 ASN A O 1
ATOM 3038 N N . GLU A 1 378 ? -39.494 -7.034 6.407 1.00 62.72 378 GLU A N 1
ATOM 3039 C CA . GLU A 1 378 ? -39.831 -8.433 6.694 1.00 62.72 378 GLU A CA 1
ATOM 3040 C C . GLU A 1 378 ? -39.129 -9.389 5.722 1.00 62.72 378 GLU A C 1
ATOM 3042 O O . GLU A 1 378 ? -39.187 -9.224 4.504 1.00 62.72 378 GLU A O 1
ATOM 3047 N N . VAL A 1 379 ? -38.513 -10.443 6.263 1.00 65.69 379 VAL A N 1
ATOM 3048 C CA . VAL A 1 379 ? -37.871 -11.505 5.479 1.00 65.69 379 VAL A CA 1
ATOM 3049 C C . VAL A 1 379 ? -38.484 -12.841 5.859 1.00 65.69 379 VAL A C 1
ATOM 3051 O O . VAL A 1 379 ? -38.536 -13.216 7.030 1.00 65.69 379 VAL A O 1
ATOM 3054 N N . THR A 1 380 ? -38.951 -13.592 4.859 1.00 70.31 380 THR A N 1
ATOM 3055 C CA . THR A 1 380 ? -39.498 -14.938 5.070 1.00 70.31 380 THR A CA 1
ATOM 3056 C C . THR A 1 380 ? -38.514 -15.994 4.577 1.00 70.31 380 THR A C 1
ATOM 3058 O O . THR A 1 380 ? -38.406 -16.240 3.376 1.00 70.31 380 THR A O 1
ATOM 3061 N N . LEU A 1 381 ? -37.834 -16.676 5.497 1.00 69.19 381 LEU A N 1
ATOM 3062 C CA . LEU A 1 381 ? -36.982 -17.817 5.170 1.00 69.19 381 LEU A CA 1
ATOM 3063 C C . LEU A 1 381 ? -37.822 -19.085 5.037 1.00 69.19 381 LEU A C 1
ATOM 3065 O O . LEU A 1 381 ? -38.479 -19.508 5.988 1.00 69.19 381 LEU A O 1
ATOM 3069 N N . ARG A 1 382 ? -37.784 -19.730 3.869 1.00 70.69 382 ARG A N 1
ATOM 3070 C CA . ARG A 1 382 ? -38.433 -21.029 3.642 1.00 70.69 382 ARG A CA 1
ATOM 3071 C C . ARG A 1 382 ? -37.389 -22.136 3.665 1.00 70.69 382 ARG A C 1
ATOM 3073 O O . ARG A 1 382 ? -36.599 -22.267 2.737 1.00 70.69 382 ARG A O 1
ATOM 3080 N N . ILE A 1 383 ? -37.399 -22.942 4.721 1.00 72.69 383 ILE A N 1
ATOM 3081 C CA . ILE A 1 383 ? -36.451 -24.040 4.918 1.00 72.69 383 ILE A CA 1
ATOM 3082 C C . ILE A 1 383 ? -37.190 -25.359 4.701 1.00 72.69 383 ILE A C 1
ATOM 3084 O O . ILE A 1 383 ? -38.255 -25.599 5.276 1.00 72.69 383 ILE A O 1
ATOM 3088 N N . SER A 1 384 ? -36.619 -26.232 3.874 1.00 64.94 384 SER A N 1
ATOM 3089 C CA . SER A 1 384 ? -37.100 -27.601 3.687 1.00 64.94 384 SER A CA 1
ATOM 3090 C C . SER A 1 384 ? -35.971 -28.595 3.921 1.00 64.94 384 SER A C 1
ATOM 3092 O O . SER A 1 384 ? -34.824 -28.362 3.536 1.00 64.94 384 SER A O 1
ATOM 3094 N N . LYS A 1 385 ? -36.292 -29.721 4.563 1.00 71.31 385 LYS A N 1
ATOM 3095 C CA . LYS A 1 385 ? -35.427 -30.900 4.507 1.00 71.31 385 LYS A CA 1
ATOM 3096 C C . LYS A 1 385 ? -35.606 -31.548 3.142 1.00 71.31 385 LYS A C 1
ATOM 3098 O O . LYS A 1 385 ? -36.723 -31.633 2.646 1.00 71.31 385 LYS A O 1
ATOM 3103 N N . ARG A 1 386 ? -34.518 -32.084 2.583 1.00 60.47 386 ARG A N 1
ATOM 3104 C CA . ARG A 1 386 ? -34.493 -32.773 1.276 1.00 60.47 386 ARG A CA 1
ATOM 3105 C C . ARG A 1 386 ? -35.539 -33.894 1.125 1.00 60.47 386 ARG A C 1
ATOM 3107 O O . ARG A 1 386 ? -35.826 -34.284 0.003 1.00 60.47 386 ARG A O 1
ATOM 3114 N N . SER A 1 387 ? -36.070 -34.414 2.233 1.00 61.56 387 SER A N 1
ATOM 3115 C CA . SER A 1 387 ? -37.054 -35.500 2.296 1.00 61.56 387 SER A CA 1
ATOM 3116 C C . SER A 1 387 ? -38.497 -35.057 2.584 1.00 61.56 387 SER A C 1
ATOM 3118 O O . SER A 1 387 ? -39.388 -35.895 2.509 1.00 61.56 387 SER A O 1
ATOM 3120 N N . ASP A 1 388 ? -38.743 -33.789 2.931 1.00 65.94 388 ASP A N 1
ATOM 3121 C CA . ASP A 1 388 ? -40.072 -33.293 3.313 1.00 65.94 388 ASP A CA 1
ATOM 3122 C C . ASP A 1 388 ? -40.679 -32.416 2.212 1.00 65.94 388 ASP A C 1
ATOM 3124 O O . ASP A 1 388 ? -40.066 -31.454 1.753 1.00 65.94 388 ASP A O 1
ATOM 3128 N N . SER A 1 389 ? -41.933 -32.690 1.840 1.00 59.84 389 SER A N 1
ATOM 3129 C CA . SER A 1 389 ? -42.706 -31.865 0.896 1.00 59.84 389 SER A CA 1
ATOM 3130 C C . SER A 1 389 ? -43.262 -30.577 1.519 1.00 59.84 389 SER A C 1
ATOM 3132 O O . SER A 1 389 ? -43.729 -29.692 0.802 1.00 59.84 389 SER A O 1
ATOM 3134 N N . LYS A 1 390 ? -43.218 -30.446 2.852 1.00 56.38 390 LYS A N 1
ATOM 3135 C CA . LYS A 1 390 ? -43.715 -29.273 3.583 1.00 56.38 390 LYS A CA 1
ATOM 3136 C C . LYS A 1 390 ? -42.564 -28.333 3.941 1.00 56.38 390 LYS A C 1
ATOM 3138 O O . LYS A 1 390 ? -41.740 -28.643 4.798 1.00 56.38 390 LYS A O 1
ATOM 3143 N N . MET A 1 391 ? -42.541 -27.161 3.309 1.00 59.41 391 MET A N 1
ATOM 3144 C CA . MET A 1 391 ? -41.620 -26.079 3.665 1.00 59.41 391 MET A CA 1
ATOM 3145 C C . MET A 1 391 ? -42.050 -25.433 4.986 1.00 59.41 391 MET A C 1
ATOM 3147 O O . MET A 1 391 ? -43.219 -25.085 5.155 1.00 59.41 391 MET A O 1
ATOM 3151 N N . LYS A 1 392 ? -41.107 -25.229 5.911 1.00 65.94 392 LYS A N 1
ATOM 3152 C CA . LYS A 1 392 ? -41.327 -24.374 7.083 1.00 65.94 392 LYS A CA 1
ATOM 3153 C C . LYS A 1 392 ? -40.920 -22.950 6.726 1.00 65.94 392 LYS A C 1
ATOM 3155 O O . LYS A 1 392 ? -39.801 -22.731 6.270 1.00 65.94 392 LYS A O 1
ATOM 3160 N N . ALA A 1 393 ? -41.830 -22.002 6.921 1.00 64.56 393 ALA A N 1
ATOM 3161 C CA . ALA A 1 393 ? -41.562 -20.581 6.748 1.00 64.56 393 ALA A CA 1
ATOM 3162 C C . ALA A 1 393 ? -41.282 -19.947 8.116 1.00 64.56 393 ALA A C 1
ATOM 3164 O O . ALA A 1 393 ? -42.108 -20.053 9.020 1.00 64.56 393 ALA A O 1
ATOM 3165 N N . ILE A 1 394 ? -40.127 -19.305 8.261 1.00 70.69 394 ILE A N 1
ATOM 3166 C CA . ILE A 1 394 ? -39.776 -18.471 9.410 1.00 70.69 394 ILE A CA 1
ATOM 3167 C C . ILE A 1 394 ? -39.882 -17.025 8.936 1.00 70.69 394 ILE A C 1
ATOM 3169 O O . ILE A 1 394 ? -39.170 -16.627 8.015 1.00 70.69 394 ILE A O 1
ATOM 3173 N N . LYS A 1 395 ? -40.803 -16.268 9.531 1.00 60.69 395 LYS A N 1
ATOM 3174 C CA . LYS A 1 395 ? -40.934 -14.826 9.312 1.00 60.69 395 LYS A CA 1
ATOM 3175 C C . LYS A 1 395 ? -40.065 -14.105 10.329 1.00 60.69 395 LYS A C 1
ATOM 3177 O O . LYS A 1 395 ? -40.210 -14.339 11.526 1.00 60.69 395 LYS A O 1
ATOM 3182 N N . ILE A 1 396 ? -39.166 -13.266 9.838 1.00 64.69 396 ILE A N 1
ATOM 3183 C CA . ILE A 1 396 ? -38.298 -12.420 10.647 1.00 64.69 396 ILE A CA 1
ATOM 3184 C C . ILE A 1 396 ? -38.734 -10.986 10.364 1.00 64.69 396 ILE A C 1
ATOM 3186 O O . ILE A 1 396 ? -38.630 -10.514 9.232 1.00 64.69 396 ILE A O 1
ATOM 3190 N N . SER A 1 397 ? -39.293 -10.343 11.384 1.00 46.84 397 SER A N 1
ATOM 3191 C CA . SER A 1 397 ? -39.773 -8.960 11.364 1.00 46.84 397 SER A CA 1
ATOM 3192 C C . SER A 1 397 ? -38.950 -8.126 12.339 1.00 46.84 397 SER A C 1
ATOM 3194 O O . SER A 1 397 ? -38.634 -8.622 13.421 1.00 46.84 397 SER A O 1
ATOM 3196 N N . GLY A 1 398 ? -38.665 -6.871 11.989 1.00 47.81 398 GLY A N 1
ATOM 3197 C CA . GLY A 1 398 ? -37.818 -6.000 12.808 1.00 47.81 398 GLY A CA 1
ATOM 3198 C C . GLY A 1 398 ? -36.338 -6.305 12.606 1.00 47.81 398 GLY A C 1
ATOM 3199 O O . GLY A 1 398 ? -35.629 -6.583 13.567 1.00 47.81 398 GLY A O 1
ATOM 3200 N N . LEU A 1 399 ? -35.895 -6.305 11.345 1.00 51.28 399 LEU A N 1
ATOM 3201 C CA . LEU A 1 399 ? -34.470 -6.250 11.037 1.00 51.28 399 LEU A CA 1
ATOM 3202 C C . LEU A 1 399 ? -33.924 -4.974 11.685 1.00 51.28 399 LEU A C 1
ATOM 3204 O O . LEU A 1 399 ? -34.313 -3.874 11.298 1.00 51.28 399 LEU A O 1
ATOM 3208 N N . GLU A 1 400 ? -33.105 -5.127 12.725 1.00 49.22 400 GLU A N 1
ATOM 3209 C CA . GLU A 1 400 ? -32.382 -4.000 13.308 1.00 49.22 400 GLU A CA 1
ATOM 3210 C C . GLU A 1 400 ? -31.543 -3.369 12.193 1.00 49.22 400 GLU A C 1
ATOM 3212 O O . GLU A 1 400 ? -30.844 -4.085 11.468 1.00 49.22 400 GLU A O 1
ATOM 3217 N N . GLU A 1 401 ? -31.647 -2.045 12.022 1.00 53.31 401 GLU A N 1
ATOM 3218 C CA . GLU A 1 401 ? -30.709 -1.313 11.173 1.00 53.31 401 GLU A CA 1
ATOM 3219 C C . GLU A 1 401 ? -29.299 -1.710 11.610 1.00 53.31 401 GLU A C 1
ATOM 3221 O O . GLU A 1 401 ? -28.967 -1.607 12.794 1.00 53.31 401 GLU A O 1
ATOM 3226 N N . GLU A 1 402 ? -28.492 -2.222 10.676 1.00 57.97 402 GLU A N 1
ATOM 3227 C CA . GLU A 1 402 ? -27.138 -2.662 10.993 1.00 57.97 402 GLU A CA 1
ATOM 3228 C C . GLU A 1 402 ? -26.385 -1.501 11.656 1.00 57.97 402 GLU A C 1
ATOM 3230 O O . GLU A 1 402 ? -26.128 -0.454 11.053 1.00 57.97 402 GLU A O 1
ATOM 3235 N N . SER A 1 403 ? -26.058 -1.685 12.935 1.00 66.44 403 SER A N 1
ATOM 3236 C CA . SER A 1 403 ? -25.370 -0.685 13.735 1.00 66.44 403 SER A CA 1
ATOM 3237 C C . SER A 1 403 ? -24.039 -0.335 13.072 1.00 66.44 403 SER A C 1
ATOM 3239 O O . SER A 1 403 ? -23.202 -1.210 12.835 1.00 66.44 403 SER A O 1
ATOM 3241 N N . LYS A 1 404 ? -23.831 0.951 12.787 1.00 79.69 404 LYS A N 1
ATOM 3242 C CA . LYS A 1 404 ? -22.609 1.459 12.156 1.00 79.69 404 LYS A CA 1
ATOM 3243 C C . LYS A 1 404 ? -21.373 1.082 12.981 1.00 79.69 404 LYS A C 1
ATOM 3245 O O . LYS A 1 404 ? -21.304 1.401 14.173 1.00 79.69 404 LYS A O 1
ATOM 3250 N N . LEU A 1 405 ? -20.396 0.448 12.330 1.00 85.81 405 LEU A N 1
ATOM 3251 C CA . LEU A 1 405 ? -19.125 0.025 12.927 1.00 85.81 405 LEU A CA 1
ATOM 3252 C C . LEU A 1 405 ? -17.982 0.882 12.378 1.00 85.81 405 LEU A C 1
ATOM 3254 O O . LEU A 1 405 ? -17.725 0.869 11.179 1.00 85.81 405 LEU A O 1
ATOM 3258 N N . ALA A 1 406 ? -17.235 1.574 13.236 1.00 90.44 406 ALA A N 1
ATOM 3259 C CA . ALA A 1 406 ? -15.991 2.233 12.836 1.00 90.44 406 ALA A CA 1
ATOM 3260 C C . ALA A 1 406 ? -14.776 1.352 13.146 1.00 90.44 406 ALA A C 1
ATOM 3262 O O . ALA A 1 406 ? -14.580 0.921 14.283 1.00 90.44 406 ALA A O 1
ATOM 3263 N N . ILE A 1 407 ? -13.922 1.135 12.144 1.00 93.06 407 ILE A N 1
ATOM 3264 C CA . ILE A 1 407 ? -12.614 0.495 12.311 1.00 93.06 407 ILE A CA 1
ATOM 3265 C C . ILE A 1 407 ? -11.551 1.587 12.253 1.00 93.06 407 ILE A C 1
ATOM 3267 O O . ILE A 1 407 ? -11.312 2.164 11.196 1.00 93.06 407 ILE A O 1
ATOM 3271 N N . ILE A 1 408 ? -10.889 1.850 13.377 1.00 94.50 408 ILE A N 1
ATOM 3272 C CA . ILE A 1 408 ? -9.829 2.854 13.485 1.00 94.50 408 ILE A CA 1
ATOM 3273 C C . ILE A 1 408 ? -8.475 2.149 13.491 1.00 94.50 408 ILE A C 1
ATOM 3275 O O . ILE A 1 408 ? -8.106 1.508 14.472 1.00 94.50 408 ILE A O 1
ATOM 3279 N N . TYR A 1 409 ? -7.707 2.299 12.417 1.00 94.19 409 TYR A N 1
ATOM 3280 C CA . TYR A 1 409 ? -6.338 1.818 12.313 1.00 94.19 409 TYR A CA 1
ATOM 3281 C C . TYR A 1 409 ? -5.333 2.917 12.676 1.00 94.19 409 TYR A C 1
ATOM 3283 O O . TYR A 1 409 ? -5.212 3.925 11.980 1.00 94.19 409 TYR A O 1
ATOM 3291 N N . LEU A 1 410 ? -4.595 2.720 13.768 1.00 93.62 410 LEU A N 1
ATOM 3292 C CA . LEU A 1 410 ? -3.545 3.618 14.236 1.00 93.62 410 LEU A CA 1
ATOM 3293 C C . LEU A 1 410 ? -2.179 3.161 13.727 1.00 93.62 410 LEU A C 1
ATOM 3295 O O . LEU A 1 410 ? -1.771 2.013 13.931 1.00 93.62 410 LEU A O 1
ATOM 3299 N N . THR A 1 411 ? -1.436 4.091 13.124 1.00 89.75 411 THR A N 1
ATOM 3300 C CA . THR A 1 411 ? -0.062 3.840 12.686 1.00 89.75 411 THR A CA 1
ATOM 3301 C C . THR A 1 411 ? 0.887 4.988 13.039 1.00 89.75 411 THR A C 1
ATOM 3303 O O . THR A 1 411 ? 0.630 6.159 12.752 1.00 89.75 411 THR A O 1
ATOM 3306 N N . GLY A 1 412 ? 2.020 4.636 13.654 1.00 83.56 412 GLY A N 1
ATOM 3307 C CA . GLY A 1 412 ? 3.155 5.527 13.918 1.00 83.56 412 GLY A CA 1
ATOM 3308 C C . GLY A 1 412 ? 4.182 5.537 12.783 1.00 83.56 412 GLY A C 1
ATOM 3309 O O . GLY A 1 412 ? 5.217 6.187 12.884 1.00 83.56 412 GLY A O 1
ATOM 3310 N N . SER A 1 413 ? 3.919 4.813 11.688 1.00 80.69 413 SER A N 1
ATOM 3311 C CA . SER A 1 413 ? 4.889 4.632 10.609 1.00 80.69 413 SER A CA 1
ATOM 3312 C C . SER A 1 413 ? 5.182 5.929 9.858 1.00 80.69 413 SER A C 1
ATOM 3314 O O . SER A 1 413 ? 4.282 6.697 9.509 1.00 80.69 413 SER A O 1
ATOM 3316 N N . ILE A 1 414 ? 6.456 6.116 9.522 1.00 77.00 414 ILE A N 1
ATOM 3317 C CA . ILE A 1 414 ? 6.939 7.177 8.634 1.00 77.00 414 ILE A CA 1
ATOM 3318 C C . ILE A 1 414 ? 6.459 6.950 7.184 1.00 77.00 414 ILE A C 1
ATOM 3320 O O . ILE A 1 414 ? 6.234 7.898 6.433 1.00 77.00 414 ILE A O 1
ATOM 3324 N N . HIS A 1 415 ? 6.229 5.695 6.783 1.00 79.31 415 HIS A N 1
ATOM 3325 C CA . HIS A 1 415 ? 5.809 5.328 5.428 1.00 79.31 415 HIS A CA 1
ATOM 3326 C C . HIS A 1 415 ? 4.278 5.361 5.273 1.00 79.31 415 HIS A C 1
ATOM 3328 O O . HIS A 1 415 ? 3.621 4.324 5.170 1.00 79.31 415 HIS A O 1
ATOM 3334 N N . LYS A 1 416 ? 3.705 6.573 5.247 1.00 81.81 416 LYS A N 1
ATOM 3335 C CA . LYS A 1 416 ? 2.245 6.808 5.237 1.00 81.81 416 LYS A CA 1
ATOM 3336 C C . LYS A 1 416 ? 1.514 6.074 4.110 1.00 81.81 416 LYS A C 1
ATOM 3338 O O . LYS A 1 416 ? 0.595 5.306 4.383 1.00 81.81 416 LYS A O 1
ATOM 3343 N N . GLU A 1 417 ? 1.957 6.257 2.866 1.00 80.75 417 GLU A N 1
ATOM 3344 C CA . GLU A 1 417 ? 1.312 5.639 1.698 1.00 80.75 417 GLU A CA 1
ATOM 3345 C C . GLU A 1 417 ? 1.348 4.110 1.755 1.00 80.75 417 GLU A C 1
ATOM 3347 O O . GLU A 1 417 ? 0.370 3.457 1.408 1.00 80.75 417 GLU A O 1
ATOM 3352 N N . GLN A 1 418 ? 2.452 3.525 2.223 1.00 81.12 418 GLN A N 1
ATOM 3353 C CA . GLN A 1 418 ? 2.586 2.073 2.317 1.00 81.12 418 GLN A CA 1
ATOM 3354 C C . GLN A 1 418 ? 1.560 1.483 3.295 1.00 81.12 418 GLN A C 1
ATOM 3356 O O . GLN A 1 418 ? 0.883 0.512 2.969 1.00 81.12 418 GLN A O 1
ATOM 3361 N N . ARG A 1 419 ? 1.366 2.118 4.458 1.00 83.69 419 ARG A N 1
ATOM 3362 C CA . ARG A 1 419 ? 0.372 1.675 5.450 1.00 83.69 419 ARG A CA 1
ATOM 3363 C C . ARG A 1 419 ? -1.068 1.863 4.987 1.00 83.69 419 ARG A C 1
ATOM 3365 O O . ARG A 1 419 ? -1.906 1.017 5.277 1.00 83.69 419 ARG A O 1
ATOM 3372 N N . GLN A 1 420 ? -1.353 2.934 4.246 1.00 86.69 420 GLN A N 1
ATOM 3373 C CA . GLN A 1 420 ? -2.665 3.131 3.615 1.00 86.69 420 GLN A CA 1
ATOM 3374 C C . GLN A 1 420 ? -2.971 2.006 2.633 1.00 86.69 420 GLN A C 1
ATOM 3376 O O . GLN A 1 420 ? -4.075 1.470 2.635 1.00 86.69 420 GLN A O 1
ATOM 3381 N N . LYS A 1 421 ? -1.976 1.620 1.832 1.00 84.38 421 LYS A N 1
ATOM 3382 C CA . LYS A 1 421 ? -2.095 0.534 0.865 1.00 84.38 421 LYS A CA 1
ATOM 3383 C C . LYS A 1 421 ? -2.313 -0.821 1.523 1.00 84.38 421 LYS A C 1
ATOM 3385 O O . LYS A 1 421 ? -3.209 -1.551 1.121 1.00 84.38 421 LYS A O 1
ATOM 3390 N N . GLU A 1 422 ? -1.525 -1.140 2.541 1.00 81.81 422 GLU A N 1
ATOM 3391 C CA . GLU A 1 422 ? -1.660 -2.377 3.313 1.00 81.81 422 GLU A CA 1
ATOM 3392 C C . GLU A 1 422 ? -3.040 -2.496 3.970 1.00 81.81 422 GLU A C 1
ATOM 3394 O O . GLU A 1 422 ? -3.702 -3.526 3.851 1.00 81.81 422 GLU A O 1
ATOM 3399 N N . PHE A 1 423 ? -3.510 -1.419 4.602 1.00 87.00 423 PHE A N 1
ATOM 3400 C CA . PHE A 1 423 ? -4.823 -1.403 5.237 1.00 87.00 423 PHE A CA 1
ATOM 3401 C C . PHE A 1 423 ? -5.966 -1.483 4.217 1.00 87.00 423 PHE A C 1
ATOM 3403 O O . PHE A 1 423 ? -6.914 -2.239 4.414 1.00 87.00 423 PHE A O 1
ATOM 3410 N N . ALA A 1 424 ? -5.865 -0.770 3.092 1.00 85.88 424 ALA A N 1
ATOM 3411 C CA . ALA A 1 424 ? -6.836 -0.873 2.005 1.00 85.88 424 ALA A CA 1
ATOM 3412 C C . ALA A 1 424 ? -6.916 -2.297 1.442 1.00 85.88 424 ALA A C 1
ATOM 3414 O O . ALA A 1 424 ? -8.005 -2.832 1.244 1.00 85.88 424 ALA A O 1
ATOM 3415 N N . GLN A 1 425 ? -5.760 -2.928 1.232 1.00 83.25 425 GLN A N 1
ATOM 3416 C CA . GLN A 1 425 ? -5.669 -4.284 0.709 1.00 83.25 425 GLN A CA 1
ATOM 3417 C C . GLN A 1 425 ? -6.298 -5.302 1.668 1.00 83.25 425 GLN A C 1
ATOM 3419 O O . GLN A 1 425 ? -6.993 -6.215 1.222 1.00 83.25 425 GLN A O 1
ATOM 3424 N N . PHE A 1 426 ? -6.109 -5.116 2.976 1.00 85.31 426 PHE A N 1
ATOM 3425 C CA . PHE A 1 426 ? -6.809 -5.884 4.002 1.00 85.31 426 PHE A CA 1
ATOM 3426 C C . PHE A 1 426 ? -8.331 -5.746 3.883 1.00 85.31 426 PHE A C 1
ATOM 3428 O O . PHE A 1 426 ? -9.030 -6.753 3.827 1.00 85.31 426 PHE A O 1
ATOM 3435 N N . LEU A 1 427 ? -8.847 -4.520 3.778 1.00 85.69 427 LEU A N 1
ATOM 3436 C CA . LEU A 1 427 ? -10.288 -4.272 3.662 1.00 85.69 427 LEU A CA 1
ATOM 3437 C C . LEU A 1 427 ? -10.883 -4.859 2.375 1.00 85.69 427 LEU A C 1
ATOM 3439 O O . LEU A 1 427 ? -11.982 -5.411 2.407 1.00 85.69 427 LEU A O 1
ATOM 3443 N N . ALA A 1 428 ? -10.146 -4.784 1.261 1.00 80.25 428 ALA A N 1
ATOM 3444 C CA . ALA A 1 428 ? -10.560 -5.353 -0.021 1.00 80.25 428 ALA A CA 1
ATOM 3445 C C . ALA A 1 428 ? -10.734 -6.877 0.054 1.00 80.25 428 ALA A C 1
ATOM 3447 O O . ALA A 1 428 ? -11.681 -7.426 -0.506 1.00 80.25 428 ALA A O 1
ATOM 3448 N N . LEU A 1 429 ? -9.823 -7.561 0.751 1.00 80.25 429 LEU A N 1
ATOM 3449 C CA . LEU A 1 429 ? -9.879 -9.011 0.940 1.00 80.25 429 LEU A CA 1
ATOM 3450 C C . LEU A 1 429 ? -10.907 -9.426 1.991 1.00 80.25 429 LEU A C 1
ATOM 3452 O O . LEU A 1 429 ? -11.561 -10.453 1.832 1.00 80.25 429 LEU A O 1
ATOM 3456 N N . ALA A 1 430 ? -11.071 -8.617 3.035 1.00 81.06 430 ALA A N 1
ATOM 3457 C CA . ALA A 1 430 ? -12.023 -8.858 4.107 1.00 81.06 430 ALA A CA 1
ATOM 3458 C C . ALA A 1 430 ? -13.489 -8.754 3.658 1.00 81.06 430 ALA A C 1
ATOM 3460 O O . ALA A 1 430 ? -14.346 -9.386 4.271 1.00 81.06 430 ALA A O 1
ATOM 3461 N N . LYS A 1 431 ? -13.775 -7.980 2.596 1.00 77.88 431 LYS A N 1
ATOM 3462 C CA . LYS A 1 431 ? -15.129 -7.766 2.050 1.00 77.88 431 LYS A CA 1
ATOM 3463 C C . LYS A 1 431 ? -16.132 -7.339 3.129 1.00 77.88 431 LYS A C 1
ATOM 3465 O O . LYS A 1 431 ? -17.195 -7.937 3.281 1.00 77.88 431 LYS A O 1
ATOM 3470 N N . PHE A 1 432 ? -15.764 -6.317 3.901 1.00 78.44 432 PHE A N 1
ATOM 3471 C CA . PHE A 1 432 ? -16.640 -5.758 4.930 1.00 78.44 432 PHE A CA 1
ATOM 3472 C C . PHE A 1 432 ? -17.957 -5.229 4.332 1.00 78.44 432 PHE A C 1
ATOM 3474 O O . PHE A 1 432 ? -17.944 -4.722 3.206 1.00 78.44 432 PHE A O 1
ATOM 3481 N N . PRO A 1 433 ? -19.078 -5.318 5.075 1.00 73.31 433 PRO A N 1
ATOM 3482 C CA . PRO A 1 433 ? -20.336 -4.716 4.657 1.00 73.31 433 PRO A CA 1
ATOM 3483 C C . PRO A 1 433 ? -20.223 -3.188 4.626 1.00 73.31 433 PRO A C 1
ATOM 3485 O O . PRO A 1 433 ? -19.341 -2.592 5.248 1.00 73.31 433 PRO A O 1
ATOM 3488 N N . GLU A 1 434 ? -21.135 -2.535 3.907 1.00 68.94 434 GLU A N 1
ATOM 3489 C CA . GLU A 1 434 ? -21.101 -1.079 3.710 1.00 68.94 434 GLU A CA 1
ATOM 3490 C C . GLU A 1 434 ? -21.319 -0.267 4.992 1.00 68.94 434 GLU A C 1
ATOM 3492 O O . GLU A 1 434 ? -20.983 0.916 5.037 1.00 68.94 434 GLU A O 1
ATOM 3497 N N . THR A 1 435 ? -21.837 -0.906 6.040 1.00 75.38 435 THR A N 1
ATOM 3498 C CA . THR A 1 435 ? -22.033 -0.346 7.382 1.00 75.38 435 THR A CA 1
ATOM 3499 C C . THR A 1 435 ? -20.732 -0.153 8.165 1.00 75.38 435 THR A C 1
ATOM 3501 O O . THR A 1 435 ? -20.739 0.447 9.245 1.00 75.38 435 THR A O 1
ATOM 3504 N N . VAL A 1 436 ? -19.603 -0.617 7.615 1.00 81.56 436 VAL A N 1
ATOM 3505 C CA . VAL A 1 436 ? -18.268 -0.468 8.196 1.00 81.56 436 VAL A CA 1
ATOM 3506 C C . VAL A 1 436 ? -17.555 0.772 7.657 1.00 81.56 436 VAL A C 1
ATOM 3508 O O . VAL A 1 436 ? -17.353 0.926 6.452 1.00 81.56 436 VAL A O 1
ATOM 3511 N N . PHE A 1 437 ? -17.074 1.617 8.570 1.00 85.31 437 PHE A N 1
ATOM 3512 C CA . PHE A 1 437 ? -16.308 2.829 8.283 1.00 85.31 437 PHE A CA 1
ATOM 3513 C C . PHE A 1 437 ? -14.822 2.617 8.573 1.00 85.31 437 PHE A C 1
ATOM 3515 O O . PHE A 1 437 ? -14.412 2.650 9.739 1.00 85.31 437 PHE A O 1
ATOM 3522 N N . PRO A 1 438 ? -13.985 2.415 7.544 1.00 89.31 438 PRO A N 1
ATOM 3523 C CA . PRO A 1 438 ? -12.558 2.258 7.742 1.00 89.31 438 PRO A CA 1
ATOM 3524 C C . PRO A 1 438 ? -11.851 3.617 7.829 1.00 89.31 438 PRO A C 1
ATOM 3526 O O . PRO A 1 438 ? -11.881 4.442 6.909 1.00 89.31 438 PRO A O 1
ATOM 3529 N N . ILE A 1 439 ? -11.168 3.832 8.948 1.00 91.62 439 ILE A N 1
ATOM 3530 C CA . ILE A 1 439 ? -10.458 5.063 9.283 1.00 91.62 439 ILE A CA 1
ATOM 3531 C C . ILE A 1 439 ? -8.998 4.711 9.547 1.00 91.62 439 ILE A C 1
ATOM 3533 O O . ILE A 1 439 ? -8.708 3.859 10.378 1.00 91.62 439 ILE A O 1
ATOM 3537 N N . ILE A 1 440 ? -8.066 5.382 8.875 1.00 92.00 440 ILE A N 1
ATOM 3538 C CA . ILE A 1 440 ? -6.631 5.284 9.151 1.00 92.00 440 ILE A CA 1
ATOM 3539 C C . ILE A 1 440 ? -6.126 6.593 9.757 1.00 92.00 440 ILE A C 1
ATOM 3541 O O . ILE A 1 440 ? -6.335 7.675 9.210 1.00 92.00 440 ILE A O 1
ATOM 3545 N N . CYS A 1 441 ? -5.452 6.500 10.899 1.00 92.31 441 CYS A N 1
ATOM 3546 C CA . CYS A 1 441 ? -4.868 7.630 11.605 1.00 92.31 441 CYS A CA 1
ATOM 3547 C C . CYS A 1 441 ? -3.342 7.504 11.618 1.00 92.31 441 CYS A C 1
ATOM 3549 O O . CYS A 1 441 ? -2.770 6.614 12.254 1.00 92.31 441 CYS A O 1
ATOM 3551 N N . HIS A 1 442 ? -2.687 8.418 10.909 1.00 90.88 442 HIS A N 1
ATOM 3552 C CA . HIS A 1 442 ? -1.241 8.561 10.892 1.00 90.88 442 HIS A CA 1
ATOM 3553 C C . HIS A 1 442 ? -0.813 9.536 11.979 1.00 90.88 442 HIS A C 1
ATOM 3555 O O . HIS A 1 442 ? -1.060 10.742 11.888 1.00 90.88 442 HIS A O 1
ATOM 3561 N N . LEU A 1 443 ? -0.131 8.997 12.985 1.00 89.69 443 LEU A N 1
ATOM 3562 C CA . LEU A 1 443 ? 0.381 9.769 14.112 1.00 89.69 443 LEU A CA 1
ATOM 3563 C C . LEU A 1 443 ? 1.717 10.452 13.774 1.00 89.69 443 LEU A C 1
ATOM 3565 O O . LEU A 1 443 ? 2.026 11.490 14.356 1.00 89.69 443 LEU A O 1
ATOM 3569 N N . SER A 1 444 ? 2.471 9.924 12.799 1.00 84.69 444 SER A N 1
ATOM 3570 C CA . SER A 1 444 ? 3.778 10.444 12.371 1.00 84.69 444 SER A CA 1
ATOM 3571 C C . SER A 1 444 ? 3.705 11.847 11.758 1.00 84.69 444 SER A C 1
ATOM 3573 O O . SER A 1 444 ? 2.965 12.119 10.802 1.00 84.69 444 SER A O 1
ATOM 3575 N N . GLN A 1 445 ? 4.538 12.743 12.278 1.00 80.44 445 GLN A N 1
ATOM 3576 C CA . GLN A 1 445 ? 4.564 14.158 11.914 1.00 80.44 445 GLN A CA 1
ATOM 3577 C C . GLN A 1 445 ? 5.695 14.388 10.914 1.00 80.44 445 GLN A C 1
ATOM 3579 O O . GLN A 1 445 ? 6.805 13.960 11.166 1.00 80.44 445 GLN A O 1
ATOM 3584 N N . ASN A 1 446 ? 5.440 15.018 9.762 1.00 71.88 446 ASN A N 1
ATOM 3585 C CA . ASN A 1 446 ? 6.487 15.377 8.781 1.00 71.88 446 ASN A CA 1
ATOM 3586 C C . ASN A 1 446 ? 7.488 14.256 8.404 1.00 71.88 446 ASN A C 1
ATOM 3588 O O . ASN A 1 446 ? 8.626 14.546 8.055 1.00 71.88 446 ASN A O 1
ATOM 3592 N N . ASN A 1 447 ? 7.046 12.991 8.401 1.00 71.00 447 ASN A N 1
ATOM 3593 C CA . ASN A 1 447 ? 7.883 11.799 8.175 1.00 71.00 447 ASN A CA 1
ATOM 3594 C C . ASN A 1 447 ? 8.901 11.508 9.296 1.00 71.00 447 ASN A C 1
ATOM 3596 O O . ASN A 1 447 ? 9.887 10.809 9.079 1.00 71.00 447 ASN A O 1
ATOM 3600 N N . GLU A 1 448 ? 8.628 11.992 10.498 1.00 78.75 448 GLU A N 1
ATOM 3601 C CA . GLU A 1 448 ? 9.359 11.697 11.723 1.00 78.75 448 GLU A CA 1
ATOM 3602 C C . GLU A 1 448 ? 8.532 10.781 12.628 1.00 78.75 448 GLU A C 1
ATOM 3604 O O . GLU A 1 448 ? 7.307 10.645 12.487 1.00 78.75 448 GLU A O 1
ATOM 3609 N N . THR A 1 449 ? 9.218 10.124 13.560 1.00 79.56 449 THR A N 1
ATOM 3610 C CA . THR A 1 449 ? 8.570 9.325 14.598 1.00 79.56 449 THR A CA 1
ATOM 3611 C C . THR A 1 449 ? 7.646 10.213 15.434 1.00 79.56 449 THR A C 1
ATOM 3613 O O . THR A 1 449 ? 8.047 11.314 15.810 1.00 79.56 449 THR A O 1
ATOM 3616 N N . PRO A 1 450 ? 6.418 9.769 15.729 1.00 82.88 450 PRO A N 1
ATOM 3617 C CA . PRO A 1 450 ? 5.478 10.556 16.516 1.00 82.88 450 PRO A CA 1
ATOM 3618 C C . PRO A 1 450 ? 5.987 10.807 17.941 1.00 82.88 450 PRO A C 1
ATOM 3620 O O . PRO A 1 450 ? 6.414 9.878 18.626 1.00 82.88 450 PRO A O 1
ATOM 3623 N N . ASP A 1 451 ? 5.857 12.048 18.411 1.00 85.25 451 ASP A N 1
ATOM 3624 C CA . ASP A 1 451 ? 5.938 12.344 19.840 1.00 85.25 451 ASP A CA 1
ATOM 3625 C C . ASP A 1 451 ? 4.601 11.993 20.505 1.00 85.25 451 ASP A C 1
ATOM 3627 O O . ASP A 1 451 ? 3.583 12.664 20.321 1.00 85.25 451 ASP A O 1
ATOM 3631 N N . TYR A 1 452 ? 4.592 10.895 21.260 1.00 86.56 452 TYR A N 1
ATOM 3632 C CA . TYR A 1 452 ? 3.400 10.429 21.961 1.00 86.56 452 TYR A CA 1
ATOM 3633 C C . TYR A 1 452 ? 3.119 11.168 23.269 1.00 86.56 452 TYR A C 1
ATOM 3635 O O . TYR A 1 452 ? 2.061 10.929 23.849 1.00 86.56 452 TYR A O 1
ATOM 3643 N N . ASP A 1 453 ? 4.026 12.014 23.761 1.00 84.88 453 ASP A N 1
ATOM 3644 C CA . ASP A 1 453 ? 3.767 12.879 24.919 1.00 84.88 453 ASP A CA 1
ATOM 3645 C C . ASP A 1 453 ? 3.109 14.210 24.526 1.00 84.88 453 ASP A C 1
ATOM 3647 O O . ASP A 1 453 ? 2.692 14.962 25.407 1.00 84.88 453 ASP A O 1
ATOM 3651 N N . ASP A 1 454 ? 2.954 14.484 23.226 1.00 86.38 454 ASP A N 1
ATOM 3652 C CA . ASP A 1 454 ? 2.387 15.743 22.757 1.00 86.38 454 ASP A CA 1
ATOM 3653 C C . ASP A 1 454 ? 0.871 15.852 23.058 1.00 86.38 454 ASP A C 1
ATOM 3655 O O . ASP A 1 454 ? 0.062 15.094 22.499 1.00 86.38 454 ASP A O 1
ATOM 3659 N N . PRO A 1 455 ? 0.442 16.822 23.892 1.00 86.56 455 PRO A N 1
ATOM 3660 C CA . PRO A 1 455 ? -0.962 16.989 24.255 1.00 86.56 455 PRO A CA 1
ATOM 3661 C C . PRO A 1 455 ? -1.841 17.405 23.068 1.00 86.56 455 PRO A C 1
ATOM 3663 O O . PRO A 1 455 ? -3.024 17.062 23.037 1.00 86.56 455 PRO A O 1
ATOM 3666 N N . TYR A 1 456 ? -1.301 18.104 22.065 1.00 86.50 456 TYR A N 1
ATOM 3667 C CA . TYR A 1 456 ? -2.061 18.489 20.875 1.00 86.50 456 TYR A CA 1
ATOM 3668 C C . TYR A 1 456 ? -2.415 17.275 20.022 1.00 86.50 456 TYR A C 1
ATOM 3670 O O . TYR A 1 456 ? -3.512 17.215 19.465 1.00 86.50 456 TYR A O 1
ATOM 3678 N N . LEU A 1 457 ? -1.529 16.276 19.959 1.00 87.88 457 LEU A N 1
ATOM 3679 C CA . LEU A 1 457 ? -1.828 15.014 19.287 1.00 87.88 457 LEU A CA 1
ATOM 3680 C C . LEU A 1 457 ? -2.961 14.261 20.005 1.00 87.88 457 LEU A C 1
ATOM 3682 O O . LEU A 1 457 ? -3.832 13.684 19.350 1.00 87.88 45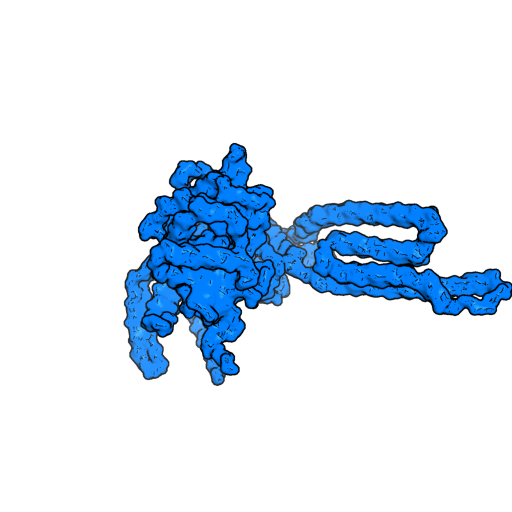7 LEU A O 1
ATOM 3686 N N . HIS A 1 458 ? -2.992 14.299 21.341 1.00 89.69 458 HIS A N 1
ATOM 3687 C CA . HIS A 1 458 ? -4.058 13.668 22.128 1.00 89.69 458 HIS A CA 1
ATOM 3688 C C . HIS A 1 458 ? -5.403 14.377 21.937 1.00 89.69 458 HIS A C 1
ATOM 3690 O O . HIS A 1 458 ? -6.416 13.714 21.716 1.00 89.69 458 HIS A O 1
ATOM 3696 N N . ILE A 1 459 ? -5.413 15.715 21.963 1.00 86.75 459 ILE A N 1
ATOM 3697 C CA . ILE A 1 459 ? -6.610 16.530 21.698 1.00 86.75 459 ILE A CA 1
ATOM 3698 C C . ILE A 1 459 ? -7.126 16.269 20.282 1.00 86.75 459 ILE A C 1
ATOM 3700 O O . ILE A 1 459 ? -8.321 16.052 20.091 1.00 86.75 459 ILE A O 1
ATOM 3704 N N . ALA A 1 460 ? -6.236 16.226 19.287 1.00 85.38 460 ALA A N 1
ATOM 3705 C CA . ALA A 1 460 ? -6.620 15.945 17.909 1.00 85.38 460 ALA A CA 1
ATOM 3706 C C . ALA A 1 460 ? -7.304 14.572 17.779 1.00 85.38 460 ALA A C 1
ATOM 3708 O O . ALA A 1 460 ? -8.281 14.440 17.041 1.00 85.38 460 ALA A O 1
ATOM 3709 N N . PHE A 1 461 ? -6.834 13.560 18.516 1.00 89.38 461 PHE A N 1
ATOM 3710 C CA . PHE A 1 461 ? -7.450 12.230 18.526 1.00 89.38 461 PHE A CA 1
ATOM 3711 C C . PHE A 1 461 ? -8.784 12.195 19.271 1.00 89.38 461 PHE A C 1
ATOM 3713 O O . PHE A 1 461 ? -9.721 11.556 18.798 1.00 89.38 461 PHE A O 1
ATOM 3720 N N . SER A 1 462 ? -8.912 12.939 20.369 1.00 88.69 462 SER A N 1
ATOM 3721 C CA . SER A 1 462 ? -10.194 13.119 21.057 1.00 88.69 462 SER A CA 1
ATOM 3722 C C . SER A 1 462 ? -11.239 13.772 20.135 1.00 88.69 462 SER A C 1
ATOM 3724 O O . SER A 1 462 ? -12.340 13.247 19.974 1.00 88.69 462 SER A O 1
ATOM 3726 N N . ASN A 1 463 ? -10.856 14.821 19.396 1.00 84.75 463 ASN A N 1
ATOM 3727 C CA . ASN A 1 463 ? -11.724 15.474 18.406 1.00 84.75 463 ASN A CA 1
ATOM 3728 C C . ASN A 1 463 ? -12.110 14.538 17.246 1.00 84.75 463 ASN A C 1
ATOM 3730 O O . ASN A 1 463 ? -13.227 14.612 16.731 1.00 84.75 463 ASN A O 1
ATOM 3734 N N . LEU A 1 464 ? -11.195 13.658 16.816 1.00 87.06 464 LEU A N 1
ATOM 3735 C CA . LEU A 1 464 ? -11.494 12.618 15.827 1.00 87.06 464 LEU A CA 1
ATOM 3736 C C . LEU A 1 464 ? -12.572 11.666 16.352 1.00 87.06 464 LEU A C 1
ATOM 3738 O O . LEU A 1 464 ? -13.554 11.424 15.653 1.00 87.06 464 LEU A O 1
ATOM 3742 N N . LEU A 1 465 ? -12.401 11.146 17.571 1.00 87.75 465 LEU A N 1
ATOM 3743 C CA . LEU A 1 465 ? -13.373 10.245 18.185 1.00 87.75 465 LEU A CA 1
ATOM 3744 C C . LEU A 1 465 ? -14.732 10.924 18.321 1.00 87.75 465 LEU A C 1
ATOM 3746 O O . LEU A 1 465 ? -15.717 10.377 17.841 1.00 87.75 465 LEU A O 1
ATOM 3750 N N . GLN A 1 466 ? -14.786 12.145 18.850 1.00 86.38 466 GLN A N 1
ATOM 3751 C CA . GLN A 1 466 ? -16.031 12.908 18.951 1.00 86.38 466 GLN A CA 1
ATOM 3752 C C . GLN A 1 466 ? -16.743 13.054 17.595 1.00 86.38 466 GLN A C 1
ATOM 3754 O O . GLN A 1 466 ? -17.956 12.872 17.490 1.00 86.38 466 GLN A O 1
ATOM 3759 N N . SER A 1 467 ? -15.975 13.304 16.537 1.00 84.44 467 SER A N 1
ATOM 3760 C CA . SER A 1 467 ? -16.497 13.418 15.178 1.00 84.44 467 SER A CA 1
ATOM 3761 C C . SER A 1 467 ? -17.034 12.096 14.623 1.00 84.44 467 SER A C 1
ATOM 3763 O O . SER A 1 467 ? -18.040 12.099 13.917 1.00 84.44 467 SER A O 1
ATOM 3765 N N . ILE A 1 468 ? -16.433 10.957 14.975 1.00 85.25 468 ILE A N 1
ATOM 3766 C CA . ILE A 1 468 ? -16.973 9.624 14.654 1.00 85.25 468 ILE A CA 1
ATOM 3767 C C . ILE A 1 468 ? -18.270 9.368 15.429 1.00 85.25 468 ILE A C 1
ATOM 3769 O O . ILE A 1 468 ? -19.235 8.854 14.873 1.00 85.25 468 ILE A O 1
ATOM 3773 N N . LEU A 1 469 ? -18.334 9.767 16.697 1.00 83.75 469 LEU A N 1
ATOM 3774 C CA . LEU A 1 469 ? -19.540 9.603 17.511 1.00 83.75 469 LEU A CA 1
ATOM 3775 C C . LEU A 1 469 ? -20.717 10.424 16.969 1.00 83.75 469 LEU A C 1
ATOM 3777 O O . LEU A 1 469 ? -21.861 9.974 17.011 1.00 83.75 469 LEU A O 1
ATOM 3781 N N . SER A 1 470 ? -20.438 11.584 16.368 1.00 81.81 470 SER A N 1
ATOM 3782 C CA . SER A 1 470 ? -21.461 12.421 15.731 1.00 81.81 470 SER A CA 1
ATOM 3783 C C . SER A 1 470 ? -22.173 11.755 14.541 1.00 81.81 470 SER A C 1
ATOM 3785 O O . SER A 1 470 ? -23.250 12.206 14.152 1.00 81.81 470 SER A O 1
ATOM 3787 N N . THR A 1 471 ? -21.627 10.665 13.980 1.00 76.88 471 THR A N 1
ATOM 3788 C CA . THR A 1 471 ? -22.221 9.944 12.835 1.00 76.88 471 THR A CA 1
ATOM 3789 C C . THR A 1 471 ? -23.187 8.827 13.232 1.00 76.88 471 THR A C 1
ATOM 3791 O O . THR A 1 471 ? -23.602 8.039 12.374 1.00 76.88 471 THR A O 1
ATOM 3794 N N . GLN A 1 472 ? -23.564 8.777 14.519 1.00 77.31 472 GLN A N 1
ATOM 3795 C CA . GLN A 1 472 ? -24.378 7.718 15.131 1.00 77.31 472 GLN A CA 1
ATOM 3796 C C . GLN A 1 472 ? -23.690 6.342 15.104 1.00 77.31 472 GLN A C 1
ATOM 3798 O O . GLN A 1 472 ? -24.346 5.304 15.120 1.00 77.31 472 GLN A O 1
ATOM 3803 N N . THR A 1 473 ? -22.356 6.325 15.062 1.00 82.12 473 THR A N 1
ATOM 3804 C CA . THR A 1 473 ? -21.575 5.091 15.194 1.00 82.12 473 THR A CA 1
ATOM 3805 C C . THR A 1 473 ? -21.650 4.594 16.636 1.00 82.12 473 THR A C 1
ATOM 3807 O O . THR A 1 473 ? -21.198 5.284 17.549 1.00 82.12 473 THR A O 1
ATOM 3810 N N . GLN A 1 474 ? -22.206 3.400 16.842 1.00 82.62 474 GLN A N 1
ATOM 3811 C CA . GLN A 1 474 ? -22.346 2.791 18.173 1.00 82.62 474 GLN A CA 1
ATOM 3812 C C . GLN A 1 474 ? -21.165 1.878 18.519 1.00 82.62 474 GLN A C 1
ATOM 3814 O O . GLN A 1 474 ? -20.781 1.770 19.685 1.00 82.62 474 GLN A O 1
ATOM 3819 N N . HIS A 1 475 ? -20.559 1.258 17.503 1.00 87.88 475 HIS A N 1
ATOM 3820 C CA . HIS A 1 475 ? -19.509 0.261 17.669 1.00 87.88 475 HIS A CA 1
ATOM 3821 C C . HIS A 1 475 ? -18.179 0.768 17.120 1.00 87.88 475 HIS A C 1
ATOM 3823 O O . HIS A 1 475 ? -18.083 1.193 15.967 1.00 87.88 475 HIS A O 1
ATOM 3829 N N . ILE A 1 476 ? -17.131 0.707 17.940 1.00 91.81 476 ILE A N 1
ATOM 3830 C CA . ILE A 1 476 ? -15.777 1.116 17.559 1.00 91.81 476 ILE A CA 1
ATOM 3831 C C . ILE A 1 476 ? -14.823 -0.055 17.780 1.00 91.81 476 ILE A C 1
ATOM 3833 O O . ILE A 1 476 ? -14.766 -0.646 18.856 1.00 91.81 476 ILE A O 1
ATOM 3837 N N . SER A 1 477 ? -14.031 -0.374 16.762 1.00 94.06 477 SER A N 1
ATOM 3838 C CA . SER A 1 477 ? -12.908 -1.301 16.865 1.00 94.06 477 SER A CA 1
ATOM 3839 C C . SER A 1 477 ? -11.607 -0.571 16.553 1.00 94.06 477 SER A C 1
ATOM 3841 O O . SER A 1 477 ? -11.491 0.092 15.525 1.00 94.06 477 SER A O 1
ATOM 3843 N N . ILE A 1 478 ? -10.619 -0.689 17.437 1.00 94.81 478 ILE A N 1
ATOM 3844 C CA . ILE A 1 478 ? -9.330 -0.005 17.317 1.00 94.81 478 ILE A CA 1
ATOM 3845 C C . ILE A 1 478 ? -8.249 -1.033 16.998 1.00 94.81 478 ILE A C 1
ATOM 3847 O O . ILE A 1 478 ? -8.065 -1.997 17.737 1.00 94.81 478 ILE A O 1
ATOM 3851 N N . ILE A 1 479 ? -7.508 -0.804 15.917 1.00 93.88 479 ILE A N 1
ATOM 3852 C CA . ILE A 1 479 ? -6.331 -1.578 15.525 1.00 93.88 479 ILE A CA 1
ATOM 3853 C C . ILE A 1 479 ? -5.097 -0.722 15.813 1.00 93.88 479 ILE A C 1
ATOM 3855 O O . ILE A 1 479 ? -4.872 0.295 15.162 1.00 93.88 479 ILE A O 1
ATOM 3859 N N . ALA A 1 480 ? -4.287 -1.133 16.783 1.00 91.50 480 ALA A N 1
ATOM 3860 C CA . ALA A 1 480 ? -3.023 -0.504 17.137 1.00 91.50 480 ALA A CA 1
ATOM 3861 C C . ALA A 1 480 ? -1.853 -1.368 16.651 1.00 91.50 480 ALA A C 1
ATOM 3863 O O . ALA A 1 480 ? -1.841 -2.581 16.856 1.00 91.50 480 ALA A O 1
ATOM 3864 N N . THR A 1 481 ? -0.853 -0.745 16.031 1.00 87.69 481 THR A N 1
ATOM 3865 C CA . THR A 1 481 ? 0.368 -1.429 15.586 1.00 87.69 481 THR A CA 1
ATOM 3866 C C . THR A 1 481 ? 1.569 -0.934 16.369 1.00 87.69 481 THR A C 1
ATOM 3868 O O . THR A 1 481 ? 1.716 0.271 16.558 1.00 87.69 481 THR A O 1
ATOM 3871 N N . SER A 1 482 ? 2.477 -1.838 16.750 1.00 83.31 482 SER A N 1
ATOM 3872 C CA . SER A 1 482 ? 3.803 -1.441 17.228 1.00 83.31 482 SER A CA 1
ATOM 3873 C C . SER A 1 482 ? 3.732 -0.562 18.488 1.00 83.31 482 SER A C 1
ATOM 3875 O O . SER A 1 482 ? 3.288 -0.995 19.552 1.00 83.31 482 SER A O 1
ATOM 3877 N N . ASP A 1 483 ? 4.160 0.682 18.366 1.00 83.50 483 ASP A N 1
ATOM 3878 C CA . ASP A 1 483 ? 4.278 1.710 19.384 1.00 83.50 483 ASP A CA 1
ATOM 3879 C C . ASP A 1 483 ? 3.012 2.570 19.519 1.00 83.50 483 ASP A C 1
ATOM 3881 O O . ASP A 1 483 ? 2.866 3.285 20.507 1.00 83.50 483 ASP A O 1
ATOM 3885 N N . THR A 1 484 ? 2.031 2.467 18.614 1.00 89.19 484 THR A N 1
ATOM 3886 C CA . THR A 1 484 ? 0.783 3.251 18.732 1.00 89.19 484 THR A CA 1
ATOM 3887 C C . THR A 1 484 ? -0.083 2.823 19.908 1.00 89.19 484 THR A C 1
ATOM 3889 O O . THR A 1 484 ? -0.990 3.544 20.319 1.00 89.19 484 THR A O 1
ATOM 3892 N N . LEU A 1 485 ? 0.179 1.643 20.466 1.00 87.12 485 LEU A N 1
ATOM 3893 C CA . LEU A 1 485 ? -0.437 1.227 21.713 1.00 87.12 485 LEU A CA 1
ATOM 3894 C C . LEU A 1 485 ? -0.048 2.190 22.858 1.00 87.12 485 LEU A C 1
ATOM 3896 O O . LEU A 1 485 ? -0.895 2.549 23.671 1.00 87.12 485 LEU A O 1
ATOM 3900 N N . LEU A 1 486 ? 1.194 2.692 22.874 1.00 84.62 486 LEU A N 1
ATOM 3901 C CA . LEU A 1 486 ? 1.651 3.689 23.848 1.00 84.62 486 LEU A CA 1
ATOM 3902 C C . LEU A 1 486 ? 0.856 4.993 23.751 1.00 84.62 486 LEU A C 1
ATOM 3904 O O . LEU A 1 486 ? 0.459 5.564 24.768 1.00 84.62 486 LEU A O 1
ATOM 3908 N N . PHE A 1 487 ? 0.598 5.442 22.526 1.00 88.94 487 PHE A N 1
ATOM 3909 C CA . PHE A 1 487 ? -0.219 6.620 22.266 1.00 88.94 487 PHE A CA 1
ATOM 3910 C C . PHE A 1 487 ? -1.628 6.501 22.856 1.00 88.94 487 PHE A C 1
ATOM 3912 O O . PHE A 1 487 ? -2.098 7.426 23.523 1.00 88.94 487 PHE A O 1
ATOM 3919 N N . LEU A 1 488 ? -2.293 5.358 22.648 1.00 89.19 488 LEU A N 1
ATOM 3920 C CA . LEU A 1 488 ? -3.633 5.115 23.189 1.00 89.19 488 LEU A CA 1
ATOM 3921 C C . LEU A 1 488 ? -3.665 5.255 24.711 1.00 89.19 488 LEU A C 1
ATOM 3923 O O . LEU A 1 488 ? -4.598 5.845 25.248 1.00 89.19 488 LEU A O 1
ATOM 3927 N N . PHE A 1 489 ? -2.632 4.768 25.400 1.00 84.75 489 PHE A N 1
ATOM 3928 C CA . PHE A 1 489 ? -2.545 4.889 26.853 1.00 84.75 489 PHE A CA 1
ATOM 3929 C C . PHE A 1 489 ? -2.305 6.317 27.318 1.00 84.75 489 PHE A C 1
ATOM 3931 O O . PHE A 1 489 ? -2.995 6.780 28.222 1.00 84.75 489 PHE A O 1
ATOM 3938 N N . LYS A 1 490 ? -1.355 7.028 26.703 1.00 86.12 490 LYS A N 1
ATOM 3939 C CA . LYS A 1 490 ? -1.044 8.412 27.087 1.00 86.12 490 LYS A CA 1
ATOM 3940 C C . LYS A 1 490 ? -2.227 9.354 26.853 1.00 86.12 490 LYS A C 1
ATOM 3942 O O . LYS A 1 490 ? -2.439 10.261 27.648 1.00 86.12 490 LYS A O 1
ATOM 3947 N N . SER A 1 491 ? -3.016 9.095 25.811 1.00 89.19 491 SER A N 1
ATOM 3948 C CA . SER A 1 491 ? -4.198 9.892 25.464 1.00 89.19 491 SER A CA 1
ATOM 3949 C C . SER A 1 491 ? -5.487 9.464 26.180 1.00 89.19 491 SER A C 1
ATOM 3951 O O . SER A 1 491 ? -6.474 10.194 26.110 1.00 89.19 491 SER A O 1
ATOM 3953 N N . TYR A 1 492 ? -5.504 8.320 26.881 1.00 89.00 492 TYR A N 1
ATOM 3954 C CA . TYR A 1 492 ? -6.719 7.698 27.433 1.00 89.00 492 TYR A CA 1
ATOM 3955 C C . TYR A 1 492 ? -7.574 8.642 28.286 1.00 89.00 492 TYR A C 1
ATOM 3957 O O . TYR A 1 492 ? -8.796 8.688 28.142 1.00 89.00 492 TYR A O 1
ATOM 3965 N N . SER A 1 493 ? -6.944 9.427 29.160 1.00 85.88 493 SER A N 1
ATOM 3966 C CA . SER A 1 493 ? -7.648 10.346 30.064 1.00 85.88 493 SER A CA 1
ATOM 3967 C C . SER A 1 493 ? -8.457 11.422 29.331 1.00 85.88 493 SER A C 1
ATOM 3969 O O . SER A 1 493 ? -9.441 11.910 29.880 1.00 85.88 493 SER A O 1
ATOM 3971 N N . LEU A 1 494 ? -8.076 11.769 28.097 1.00 85.94 494 LEU A N 1
ATOM 3972 C CA . LEU A 1 494 ? -8.717 12.822 27.309 1.00 85.94 494 LEU A CA 1
ATOM 3973 C C . LEU A 1 494 ? -9.919 12.341 26.500 1.00 85.94 494 LEU A C 1
ATOM 3975 O O . LEU A 1 494 ? -10.822 13.136 26.255 1.00 85.94 494 LEU A O 1
ATOM 3979 N N . TRP A 1 495 ? -9.929 11.085 26.053 1.00 86.62 495 TRP A N 1
ATOM 3980 C CA . TRP A 1 495 ? -11.010 10.566 25.208 1.00 86.62 495 TRP A CA 1
ATOM 3981 C C . TRP A 1 495 ? -11.907 9.543 25.902 1.00 86.62 495 TRP A C 1
ATOM 3983 O O . TRP A 1 495 ? -13.016 9.303 25.436 1.00 86.62 495 TRP A O 1
ATOM 3993 N N . SER A 1 496 ? -11.485 8.958 27.026 1.00 86.44 496 SER A N 1
ATOM 3994 C CA . SER A 1 496 ? -12.326 8.023 27.790 1.00 86.44 496 SER A CA 1
ATOM 3995 C C . SER A 1 496 ? -13.624 8.657 28.291 1.00 86.44 496 SER A C 1
ATOM 3997 O O . SER A 1 496 ? -14.638 7.976 28.382 1.00 86.44 496 SER A O 1
ATOM 3999 N N . THR A 1 497 ? -13.621 9.967 28.548 1.00 83.69 497 THR A N 1
ATOM 4000 C CA . THR A 1 497 ? -14.810 10.740 28.936 1.00 83.69 497 THR A CA 1
ATOM 4001 C C . THR A 1 497 ? -15.847 10.870 27.822 1.00 83.69 497 THR A C 1
ATOM 4003 O O . THR A 1 497 ? -16.992 11.201 28.109 1.00 83.69 497 THR A O 1
ATOM 4006 N N . LEU A 1 498 ? -15.468 10.619 26.563 1.00 81.88 498 LEU A N 1
ATOM 4007 C CA . LEU A 1 498 ? -16.385 10.646 25.421 1.00 81.88 498 LEU A CA 1
ATOM 4008 C C . LEU A 1 498 ? -17.187 9.347 25.279 1.00 81.88 498 LEU A C 1
ATOM 4010 O O . LEU A 1 498 ? -18.152 9.301 24.517 1.00 81.88 498 LEU A O 1
ATOM 4014 N N . ILE A 1 499 ? -16.777 8.280 25.967 1.00 81.81 499 ILE A N 1
ATOM 4015 C CA . ILE A 1 499 ? -17.382 6.958 25.830 1.00 81.81 499 ILE A CA 1
ATOM 4016 C C . ILE A 1 499 ? -18.406 6.778 26.941 1.00 81.81 499 ILE A C 1
ATOM 4018 O O . ILE A 1 499 ? -18.063 6.547 28.098 1.00 81.81 499 ILE A O 1
ATOM 4022 N N . ASN A 1 500 ? -19.672 6.895 26.552 1.00 76.75 500 ASN A N 1
ATOM 4023 C CA . ASN A 1 500 ? -20.830 6.677 27.413 1.00 76.75 500 ASN A CA 1
ATOM 4024 C C . ASN A 1 500 ? -21.389 5.260 27.220 1.00 76.75 500 ASN A C 1
ATOM 4026 O O . ASN A 1 500 ? -21.000 4.555 26.292 1.00 76.75 500 ASN A O 1
ATOM 4030 N N . ASP A 1 501 ? -22.373 4.874 28.034 1.00 70.50 501 ASP A N 1
ATOM 4031 C CA . ASP A 1 501 ? -23.017 3.550 27.974 1.00 70.50 501 ASP A CA 1
ATOM 4032 C C . ASP A 1 501 ? -23.634 3.202 26.604 1.00 70.50 501 ASP A C 1
ATOM 4034 O O . ASP A 1 501 ? -23.866 2.033 26.320 1.00 70.50 501 ASP A O 1
ATOM 4038 N N . SER A 1 502 ? -23.884 4.191 25.741 1.00 69.88 502 SER A N 1
ATOM 4039 C CA . SER A 1 502 ? -24.410 4.006 24.381 1.00 69.88 502 SER A CA 1
ATOM 4040 C C . SER A 1 502 ? -23.344 3.716 23.317 1.00 69.88 502 SER A C 1
ATOM 4042 O O . SER A 1 502 ? -23.691 3.485 22.161 1.00 69.88 502 SER A O 1
ATOM 4044 N N . ILE A 1 503 ? -22.057 3.815 23.661 1.00 79.50 503 ILE A N 1
ATOM 4045 C CA . ILE A 1 503 ? -20.929 3.671 22.736 1.00 79.50 503 ILE A CA 1
ATOM 4046 C C . ILE A 1 503 ? -20.036 2.555 23.254 1.00 79.50 503 ILE A C 1
ATOM 4048 O O . ILE A 1 503 ? -19.558 2.588 24.389 1.00 79.50 503 ILE A O 1
ATOM 4052 N N . HIS A 1 504 ? -19.757 1.575 22.404 1.00 83.50 504 HIS A N 1
ATOM 4053 C CA . HIS A 1 504 ? -18.983 0.409 22.793 1.00 83.50 504 HIS A CA 1
ATOM 4054 C C . HIS A 1 504 ? -17.689 0.314 21.992 1.00 83.50 504 HIS A C 1
ATOM 4056 O O . HIS A 1 504 ? -17.696 0.242 20.762 1.00 83.50 504 HIS A O 1
ATOM 4062 N N . ILE A 1 505 ? -16.559 0.249 22.704 1.00 88.62 505 ILE A N 1
ATOM 4063 C CA . ILE A 1 505 ? -15.323 -0.259 22.110 1.00 88.62 505 ILE A CA 1
ATOM 4064 C C . ILE A 1 505 ? -15.413 -1.781 22.119 1.00 88.62 505 ILE A C 1
ATOM 4066 O O . ILE A 1 505 ? -15.189 -2.434 23.142 1.00 88.62 505 ILE A O 1
ATOM 4070 N N . ASP A 1 506 ? -15.757 -2.358 20.973 1.00 89.62 506 ASP A N 1
ATOM 4071 C CA . ASP A 1 506 ? -15.917 -3.802 20.854 1.00 89.62 506 ASP A CA 1
ATOM 4072 C C . ASP A 1 506 ? -14.579 -4.524 20.916 1.00 89.62 506 ASP A C 1
ATOM 4074 O O . ASP A 1 506 ? -14.429 -5.494 21.660 1.00 89.62 506 ASP A O 1
ATOM 4078 N N . ASN A 1 507 ? -13.606 -4.043 20.144 1.00 92.12 507 ASN A N 1
ATOM 4079 C CA . ASN A 1 507 ? -12.340 -4.729 19.957 1.00 92.12 507 ASN A CA 1
ATOM 4080 C C . ASN A 1 507 ? -11.164 -3.757 20.054 1.00 92.12 507 ASN A C 1
ATOM 4082 O O . ASN A 1 507 ? -11.110 -2.756 19.341 1.00 92.12 507 ASN A O 1
ATOM 4086 N N . LEU A 1 508 ? -10.179 -4.112 20.877 1.00 93.00 508 LEU A N 1
ATOM 4087 C CA . LEU A 1 508 ? -8.823 -3.577 20.809 1.00 93.00 508 LEU A CA 1
ATOM 4088 C C . LEU A 1 508 ? -7.907 -4.650 20.220 1.00 93.00 508 LEU A C 1
ATOM 4090 O O . LEU A 1 508 ? -7.621 -5.659 20.864 1.00 93.00 508 LEU A O 1
ATOM 4094 N N . ILE A 1 509 ? -7.462 -4.436 18.989 1.00 92.94 509 ILE A N 1
ATOM 4095 C CA . ILE A 1 509 ? -6.560 -5.328 18.267 1.00 92.94 509 ILE A CA 1
ATOM 4096 C C . ILE A 1 509 ? -5.160 -4.732 18.325 1.00 92.94 509 ILE A C 1
ATOM 4098 O O . ILE A 1 509 ? -4.926 -3.640 17.817 1.00 92.94 509 ILE A O 1
ATOM 4102 N N . VAL A 1 510 ? -4.222 -5.447 18.933 1.00 89.81 510 VAL A N 1
ATOM 4103 C CA . VAL A 1 510 ? -2.820 -5.039 19.030 1.00 89.81 510 VAL A CA 1
ATOM 4104 C C . VAL A 1 510 ? -1.996 -5.941 18.128 1.00 89.81 510 VAL A C 1
ATOM 4106 O O . VAL A 1 510 ? -2.010 -7.155 18.302 1.00 89.81 510 VAL A O 1
ATOM 4109 N N . ILE A 1 511 ? -1.272 -5.363 17.176 1.00 88.00 511 ILE A N 1
ATOM 4110 C CA . ILE A 1 511 ? -0.420 -6.101 16.242 1.00 88.00 511 ILE A CA 1
ATOM 4111 C C . ILE A 1 511 ? 1.037 -5.739 16.504 1.00 88.00 511 ILE A C 1
ATOM 4113 O O . ILE A 1 511 ? 1.417 -4.570 16.408 1.00 88.00 511 ILE A O 1
ATOM 4117 N N . ASN A 1 512 ? 1.835 -6.763 16.804 1.00 81.38 512 ASN A N 1
ATOM 4118 C CA . ASN A 1 512 ? 3.260 -6.700 17.100 1.00 81.38 512 ASN A CA 1
ATOM 4119 C C . ASN A 1 512 ? 3.623 -5.531 18.027 1.00 81.38 512 ASN A C 1
ATOM 4121 O O . ASN A 1 512 ? 4.239 -4.573 17.563 1.00 81.38 512 ASN A O 1
ATOM 4125 N N . PRO A 1 513 ? 3.199 -5.562 19.302 1.00 80.06 513 PRO A N 1
ATOM 4126 C CA . PRO A 1 513 ? 3.542 -4.501 20.241 1.00 80.06 513 PRO A CA 1
ATOM 4127 C C . PRO A 1 513 ? 5.064 -4.320 20.288 1.00 80.06 513 PRO A C 1
ATOM 4129 O O . PRO A 1 513 ? 5.798 -5.306 20.331 1.00 80.06 513 PRO A O 1
ATOM 4132 N N . ILE A 1 514 ? 5.535 -3.071 20.265 1.00 75.56 514 ILE A N 1
ATOM 4133 C CA . ILE A 1 514 ? 6.946 -2.771 20.541 1.00 75.56 514 ILE A CA 1
ATOM 4134 C C . ILE A 1 514 ? 7.222 -3.008 22.017 1.00 75.56 514 ILE A C 1
ATOM 4136 O O . ILE A 1 514 ? 6.319 -2.917 22.849 1.00 75.56 514 ILE A O 1
ATOM 4140 N N . ASP A 1 515 ? 8.473 -3.347 22.325 1.00 65.69 515 ASP A N 1
ATOM 4141 C CA . ASP A 1 515 ? 8.885 -3.574 23.694 1.00 65.69 515 ASP A CA 1
ATOM 4142 C C . ASP A 1 515 ? 8.594 -2.308 24.502 1.00 65.69 515 ASP A C 1
ATOM 4144 O O . ASP A 1 515 ? 8.946 -1.193 24.112 1.00 65.69 515 ASP A O 1
ATOM 4148 N N . ILE A 1 516 ? 7.955 -2.496 25.652 1.00 61.97 516 ILE A N 1
ATOM 4149 C CA . ILE A 1 516 ? 7.608 -1.427 26.586 1.00 61.97 516 ILE A CA 1
ATOM 4150 C C . ILE A 1 516 ? 8.629 -1.406 27.750 1.00 61.97 516 ILE A C 1
ATOM 4152 O O . ILE A 1 516 ? 8.224 -1.265 28.908 1.00 61.97 516 ILE A O 1
ATOM 4156 N N . PRO A 1 517 ? 9.959 -1.573 27.563 1.00 48.66 517 PRO A N 1
ATOM 4157 C CA . PRO A 1 517 ? 10.869 -1.425 28.672 1.00 48.66 517 PRO A CA 1
ATOM 4158 C C . PRO A 1 517 ? 11.027 0.084 28.852 1.00 48.66 517 PRO A C 1
ATOM 4160 O O . PRO A 1 517 ? 11.506 0.751 27.943 1.00 48.66 517 PRO A O 1
ATOM 4163 N N . THR A 1 518 ? 10.614 0.617 30.009 1.00 49.53 518 THR A N 1
ATOM 4164 C CA . THR A 1 518 ? 10.846 1.995 30.530 1.00 49.53 518 THR A CA 1
ATOM 4165 C C . THR A 1 518 ? 9.643 2.932 30.656 1.00 49.53 518 THR A C 1
ATOM 4167 O O . THR A 1 518 ? 9.812 4.032 31.184 1.00 49.53 518 THR A O 1
ATOM 4170 N N . ILE A 1 519 ? 8.408 2.538 30.318 1.00 54.47 519 ILE A N 1
ATOM 4171 C CA . ILE A 1 519 ? 7.276 3.339 30.818 1.00 54.47 519 ILE A CA 1
ATOM 4172 C C . ILE A 1 519 ? 7.274 3.205 32.336 1.00 54.47 519 ILE A C 1
ATOM 4174 O O . ILE A 1 519 ? 7.259 2.092 32.859 1.00 54.47 519 ILE A O 1
ATOM 4178 N N . ASN A 1 520 ? 7.279 4.342 33.034 1.00 57.44 520 ASN A N 1
ATOM 4179 C CA . ASN A 1 520 ? 7.010 4.443 34.465 1.00 57.44 520 ASN A CA 1
ATOM 4180 C C . ASN A 1 520 ? 5.660 3.762 34.754 1.00 57.44 520 ASN A C 1
ATOM 4182 O O . ASN A 1 520 ? 4.606 4.392 34.722 1.00 57.44 520 ASN A O 1
ATOM 4186 N N . TYR A 1 521 ? 5.694 2.448 34.976 1.00 58.31 521 TYR A N 1
ATOM 4187 C CA . TYR A 1 521 ? 4.542 1.570 35.174 1.00 58.31 521 TYR A CA 1
ATOM 4188 C C . TYR A 1 521 ? 3.609 2.126 36.247 1.00 58.31 521 TYR A C 1
ATOM 4190 O O . TYR A 1 521 ? 2.390 2.125 36.097 1.00 58.31 521 TYR A O 1
ATOM 4198 N N . SER A 1 522 ? 4.201 2.674 37.307 1.00 63.91 522 SER A N 1
ATOM 4199 C CA . SER A 1 522 ? 3.494 3.339 38.397 1.00 63.91 522 SER A CA 1
ATOM 4200 C C . SER A 1 522 ? 2.618 4.500 37.924 1.00 63.91 522 SER A C 1
ATOM 4202 O O . SER A 1 522 ? 1.546 4.703 38.485 1.00 63.91 522 SER A O 1
ATOM 4204 N N . ARG A 1 523 ? 3.041 5.238 36.891 1.00 71.31 523 ARG A N 1
ATOM 4205 C CA . ARG A 1 523 ? 2.381 6.467 36.444 1.00 71.31 523 ARG A CA 1
ATOM 4206 C C . ARG A 1 523 ? 1.078 6.202 35.693 1.00 71.31 523 ARG A C 1
ATOM 4208 O O . ARG A 1 523 ? 0.129 6.940 35.910 1.00 71.31 523 ARG A O 1
ATOM 4215 N N . TYR A 1 524 ? 1.017 5.155 34.867 1.00 70.94 524 TYR A N 1
ATOM 4216 C CA . TYR A 1 524 ? -0.134 4.904 33.981 1.00 70.94 524 TYR A CA 1
ATOM 4217 C C . TYR A 1 524 ? -0.900 3.609 34.291 1.00 70.94 524 TYR A C 1
ATOM 4219 O O . TYR A 1 524 ? -1.872 3.297 33.609 1.00 70.94 524 TYR A O 1
ATOM 4227 N N . LYS A 1 525 ? -0.527 2.851 35.336 1.00 74.50 525 LYS A N 1
ATOM 4228 C CA . LYS A 1 525 ? -1.158 1.560 35.685 1.00 74.50 525 LYS A CA 1
ATOM 4229 C C . LYS A 1 525 ? -2.695 1.605 35.667 1.00 74.50 525 LYS A C 1
ATOM 4231 O O . LYS A 1 525 ? -3.326 0.686 35.150 1.00 74.50 525 LYS A O 1
ATOM 4236 N N . LYS A 1 526 ? -3.292 2.654 36.245 1.00 77.00 526 LYS A N 1
ATOM 4237 C CA . LYS A 1 526 ? -4.751 2.811 36.354 1.00 77.00 526 LYS A CA 1
ATOM 4238 C C . LYS A 1 526 ? -5.416 2.999 34.988 1.00 77.00 526 LYS A C 1
ATOM 4240 O O . LYS A 1 526 ? -6.448 2.382 34.732 1.00 77.00 526 LYS A O 1
ATOM 4245 N N . ASP A 1 527 ? -4.809 3.792 34.114 1.00 79.06 527 ASP A N 1
ATOM 4246 C CA . ASP A 1 527 ? -5.337 4.077 32.776 1.00 79.06 527 ASP A CA 1
ATOM 4247 C C . ASP A 1 527 ? -5.281 2.831 31.889 1.00 79.06 527 ASP A C 1
ATOM 4249 O O . ASP A 1 527 ? -6.237 2.521 31.186 1.00 79.06 527 ASP A O 1
ATOM 4253 N N . TRP A 1 528 ? -4.214 2.037 32.018 1.00 76.38 528 TRP A N 1
ATOM 4254 C CA . TRP A 1 528 ? -4.085 0.751 31.331 1.00 76.38 528 TRP A CA 1
ATOM 4255 C C . TRP A 1 528 ? -5.185 -0.242 31.712 1.00 76.38 528 TRP A C 1
ATOM 4257 O O . TRP A 1 528 ? -5.796 -0.859 30.841 1.00 76.38 528 TRP A O 1
ATOM 4267 N N . ILE A 1 529 ? -5.439 -0.399 33.016 1.00 77.62 529 ILE A N 1
ATOM 4268 C CA . ILE A 1 529 ? -6.522 -1.257 33.518 1.00 77.62 529 ILE A CA 1
ATOM 4269 C C . ILE A 1 529 ? -7.851 -0.791 32.937 1.00 77.62 529 ILE A C 1
ATOM 4271 O O . ILE A 1 529 ? -8.610 -1.604 32.417 1.00 77.62 529 ILE A O 1
ATOM 4275 N N . SER A 1 530 ? -8.092 0.518 33.007 1.00 82.56 530 SER A N 1
ATOM 4276 C CA . SER A 1 530 ? -9.349 1.129 32.589 1.00 82.56 530 SER A CA 1
ATOM 4277 C C . SER A 1 530 ? -9.602 0.913 31.094 1.00 82.56 530 SER A C 1
ATOM 4279 O O . SER A 1 530 ? -10.690 0.469 30.730 1.00 82.56 530 SER A O 1
ATOM 4281 N N . LEU A 1 531 ? -8.583 1.092 30.243 1.00 83.25 531 LEU A N 1
ATOM 4282 C CA . LEU A 1 531 ? -8.683 0.833 28.805 1.00 83.25 531 LEU A CA 1
ATOM 4283 C C . LEU A 1 531 ? -9.060 -0.622 28.498 1.00 83.25 531 LEU A C 1
ATOM 4285 O O . LEU A 1 531 ? -9.983 -0.873 27.726 1.00 83.25 531 LEU A O 1
ATOM 4289 N N . PHE A 1 532 ? -8.376 -1.594 29.108 1.00 81.06 532 PHE A N 1
ATOM 4290 C CA . PHE A 1 532 ? -8.681 -3.007 28.864 1.00 81.06 532 PHE A CA 1
ATOM 4291 C C . PHE A 1 532 ? -10.054 -3.415 29.401 1.00 81.06 532 PHE A C 1
ATOM 4293 O O . PHE A 1 532 ? -10.698 -4.284 28.821 1.00 81.06 532 PHE A O 1
ATOM 4300 N N . THR A 1 533 ? -10.525 -2.795 30.487 1.00 80.06 533 THR A N 1
ATOM 4301 C CA . THR A 1 533 ? -11.882 -3.041 30.994 1.00 80.06 533 THR A CA 1
ATOM 4302 C C . THR A 1 533 ? -12.967 -2.397 30.139 1.00 80.06 533 THR A C 1
ATOM 4304 O O . THR A 1 533 ? -14.069 -2.942 30.075 1.00 80.06 533 THR A O 1
ATOM 4307 N N . LEU A 1 534 ? -12.652 -1.275 29.484 1.00 84.81 534 LEU A N 1
ATOM 4308 C CA . LEU A 1 534 ? -13.552 -0.557 28.584 1.00 84.81 534 LEU A CA 1
ATOM 4309 C C . LEU A 1 534 ? -13.819 -1.350 27.299 1.00 84.81 534 LEU A C 1
ATOM 4311 O O . LEU A 1 534 ? -14.920 -1.312 26.760 1.00 84.81 534 LEU A O 1
ATOM 4315 N N . CYS A 1 535 ? -12.818 -2.095 26.826 1.00 86.69 535 CYS A N 1
ATOM 4316 C CA . CYS A 1 535 ? -12.943 -2.922 25.634 1.00 86.69 535 CYS A CA 1
ATOM 4317 C C . CYS A 1 535 ? -13.750 -4.196 25.928 1.00 86.69 535 CYS A C 1
ATOM 4319 O O . CYS A 1 535 ? -13.493 -4.917 26.900 1.00 86.69 535 CYS A O 1
ATOM 4321 N N . LYS A 1 536 ? -14.698 -4.545 25.053 1.00 86.50 536 LYS A N 1
ATOM 4322 C CA . LYS A 1 536 ? -15.416 -5.826 25.155 1.00 86.50 536 LYS A CA 1
ATOM 4323 C C . LYS A 1 536 ? -14.486 -7.013 24.898 1.00 86.50 536 LYS A C 1
ATOM 4325 O O . LYS A 1 536 ? -14.635 -8.038 25.568 1.00 86.50 536 LYS A O 1
ATOM 4330 N N . ARG A 1 537 ? -13.511 -6.861 23.997 1.00 88.50 537 ARG A N 1
ATOM 4331 C CA . ARG A 1 537 ? -12.439 -7.827 23.744 1.00 88.50 537 ARG A CA 1
ATOM 4332 C C . ARG A 1 537 ? -11.116 -7.141 23.412 1.00 88.50 537 ARG A C 1
ATOM 4334 O O . ARG A 1 537 ? -11.070 -6.094 22.772 1.00 88.50 537 ARG A O 1
ATOM 4341 N N . THR A 1 538 ? -10.020 -7.766 23.820 1.00 89.50 538 THR A N 1
ATOM 4342 C CA . THR A 1 538 ? -8.660 -7.398 23.433 1.00 89.50 538 THR A CA 1
ATOM 4343 C C . THR A 1 538 ? -7.991 -8.604 22.791 1.00 89.50 538 THR A C 1
ATOM 4345 O O . THR A 1 538 ? -7.979 -9.685 23.371 1.00 89.50 538 THR A O 1
ATOM 4348 N N . THR A 1 539 ? -7.442 -8.434 21.591 1.00 90.81 539 THR A N 1
ATOM 4349 C CA . THR A 1 539 ? -6.691 -9.483 20.889 1.00 90.81 539 THR A CA 1
ATOM 4350 C C . THR A 1 539 ? -5.297 -8.976 20.564 1.00 90.81 539 THR A C 1
ATOM 4352 O O . THR A 1 539 ? -5.155 -7.905 19.980 1.00 90.81 539 THR A O 1
ATOM 4355 N N . ILE A 1 540 ? -4.272 -9.734 20.941 1.00 89.00 540 ILE A N 1
ATOM 4356 C CA . ILE A 1 540 ? -2.869 -9.393 20.707 1.00 89.00 540 ILE A CA 1
ATOM 4357 C C . ILE A 1 540 ? -2.297 -10.393 19.708 1.00 89.00 540 ILE A C 1
ATOM 4359 O O . ILE A 1 540 ? -2.159 -11.566 20.033 1.00 89.00 540 ILE A O 1
ATOM 4363 N N . TYR A 1 541 ? -1.938 -9.924 18.519 1.00 88.44 541 TYR A N 1
ATOM 4364 C CA . TYR A 1 541 ? -1.179 -10.680 17.531 1.00 88.44 541 TYR A CA 1
ATOM 4365 C C . TYR A 1 541 ? 0.299 -10.363 17.708 1.00 88.44 541 TYR A C 1
ATOM 4367 O O . TYR A 1 541 ? 0.711 -9.211 17.550 1.00 88.44 541 TYR A O 1
ATOM 4375 N N . SER A 1 542 ? 1.113 -11.353 18.053 1.00 85.50 542 SER A N 1
ATOM 4376 C CA . SER A 1 542 ? 2.548 -11.138 18.217 1.00 85.50 542 SER A CA 1
ATOM 4377 C C . SER A 1 542 ? 3.355 -12.398 17.958 1.00 85.50 542 SER A C 1
ATOM 4379 O O . SER A 1 542 ? 2.831 -13.503 18.021 1.00 85.50 542 SER A O 1
ATOM 4381 N N . LEU A 1 543 ? 4.631 -12.207 17.648 1.00 79.31 543 LEU A N 1
ATOM 4382 C CA . LEU A 1 543 ? 5.607 -13.282 17.549 1.00 79.31 543 LEU A CA 1
ATOM 4383 C C . LEU A 1 543 ? 5.866 -13.792 18.969 1.00 79.31 543 LEU A C 1
ATOM 4385 O O . LEU A 1 543 ? 6.174 -12.981 19.848 1.00 79.31 543 LEU A O 1
ATOM 4389 N N . THR A 1 544 ? 5.748 -15.096 19.235 1.00 69.81 544 THR A N 1
ATOM 4390 C CA . THR A 1 544 ? 5.998 -15.607 20.601 1.00 69.81 544 THR A CA 1
ATOM 4391 C C . THR A 1 544 ? 7.441 -15.406 21.048 1.00 69.81 544 THR A C 1
ATOM 4393 O O . THR A 1 544 ? 7.713 -15.293 22.242 1.00 69.81 544 THR A O 1
ATOM 4396 N N . SER A 1 545 ? 8.354 -15.275 20.086 1.00 69.00 545 SER A N 1
ATOM 4397 C CA . SER A 1 545 ? 9.747 -14.880 20.298 1.00 69.00 545 SER A CA 1
ATOM 4398 C C . SER A 1 545 ? 9.943 -13.395 20.651 1.00 69.00 545 SER A C 1
ATOM 4400 O O . SER A 1 545 ? 11.027 -13.010 21.095 1.00 69.00 545 SER A O 1
ATOM 4402 N N . SER A 1 546 ? 8.926 -12.543 20.481 1.00 73.06 546 SER A N 1
ATOM 4403 C CA . SER A 1 546 ? 9.033 -11.110 20.756 1.00 73.06 546 SER A CA 1
ATOM 4404 C C . SER A 1 546 ? 9.040 -10.832 22.258 1.00 73.06 546 SER A C 1
ATOM 4406 O O . SER A 1 546 ? 8.045 -11.025 22.961 1.00 73.06 546 SER A O 1
ATOM 4408 N N . LEU A 1 547 ? 10.161 -10.292 22.742 1.00 72.62 547 LEU A N 1
ATOM 4409 C CA . LEU A 1 547 ? 10.347 -9.869 24.134 1.00 72.62 547 LEU A CA 1
ATOM 4410 C C . LEU A 1 547 ? 9.241 -8.897 24.591 1.00 72.62 547 LEU A C 1
ATOM 4412 O O . LEU A 1 547 ? 8.740 -8.980 25.710 1.00 72.62 547 LEU A O 1
ATOM 4416 N N . ALA A 1 548 ? 8.786 -8.047 23.670 1.00 70.69 548 ALA A N 1
ATOM 4417 C CA . ALA A 1 548 ? 7.703 -7.098 23.871 1.00 70.69 548 ALA A CA 1
ATOM 4418 C C . ALA A 1 548 ? 6.364 -7.755 24.214 1.00 70.69 548 ALA A C 1
ATOM 4420 O O . ALA A 1 548 ? 5.639 -7.297 25.099 1.00 70.69 548 ALA A O 1
ATOM 4421 N N . ALA A 1 549 ? 6.034 -8.840 23.512 1.00 69.69 549 ALA A N 1
ATOM 4422 C CA . ALA A 1 549 ? 4.811 -9.598 23.731 1.00 69.69 549 ALA A CA 1
ATOM 4423 C C . ALA A 1 549 ? 4.824 -10.248 25.111 1.00 69.69 549 ALA A C 1
ATOM 4425 O O . ALA A 1 549 ? 3.832 -10.195 25.837 1.00 69.69 549 ALA A O 1
ATOM 4426 N N . ILE A 1 550 ? 5.977 -10.812 25.479 1.00 72.19 550 ILE A N 1
ATOM 4427 C CA . ILE A 1 550 ? 6.211 -11.437 26.779 1.00 72.19 550 ILE A CA 1
ATOM 4428 C C . ILE A 1 550 ? 6.072 -10.392 27.889 1.00 72.19 550 ILE A C 1
ATOM 4430 O O . ILE A 1 550 ? 5.340 -10.616 28.852 1.00 72.19 550 ILE A O 1
ATOM 4434 N N . HIS A 1 551 ? 6.690 -9.219 27.742 1.00 74.81 551 HIS A N 1
ATOM 4435 C CA . HIS A 1 551 ? 6.579 -8.131 28.712 1.00 74.81 551 HIS A CA 1
ATOM 4436 C C . HIS A 1 551 ? 5.152 -7.580 28.836 1.00 74.81 551 HIS A C 1
ATOM 4438 O O . HIS A 1 551 ? 4.672 -7.357 29.952 1.00 74.81 551 HIS A O 1
ATOM 4444 N N . LEU A 1 552 ? 4.442 -7.400 27.718 1.00 75.25 552 LEU A N 1
ATOM 4445 C CA . LEU A 1 552 ? 3.041 -6.974 27.716 1.00 75.25 552 LEU A CA 1
ATOM 4446 C C . LEU A 1 552 ? 2.148 -8.016 28.400 1.00 75.25 552 LEU A C 1
ATOM 4448 O O . LEU A 1 552 ? 1.307 -7.671 29.229 1.00 75.25 552 LEU A O 1
ATOM 4452 N N . LEU A 1 553 ? 2.356 -9.296 28.109 1.00 72.12 553 LEU A N 1
ATOM 4453 C CA . LEU A 1 553 ? 1.661 -10.393 28.767 1.00 72.12 553 LEU A CA 1
ATOM 4454 C C . LEU A 1 553 ? 1.936 -10.404 30.273 1.00 72.12 553 LEU A C 1
ATOM 4456 O O . LEU A 1 553 ? 0.999 -10.489 31.065 1.00 72.12 553 LEU A O 1
ATOM 4460 N N . GLU A 1 554 ? 3.203 -10.330 30.682 1.00 73.12 554 GLU A N 1
ATOM 4461 C CA . GLU A 1 554 ? 3.576 -10.273 32.093 1.00 73.12 554 GLU A CA 1
ATOM 4462 C C . GLU A 1 554 ? 2.894 -9.106 32.796 1.00 73.12 554 GLU A C 1
ATOM 4464 O O . GLU A 1 554 ? 2.410 -9.258 33.920 1.00 73.12 554 GLU A O 1
ATOM 4469 N N . PHE A 1 555 ? 2.844 -7.947 32.140 1.00 72.69 555 PHE A N 1
ATOM 4470 C CA . PHE A 1 555 ? 2.135 -6.779 32.630 1.00 72.69 555 PHE A CA 1
ATOM 4471 C C . PHE A 1 555 ? 0.647 -7.088 32.833 1.00 72.69 555 PHE A C 1
ATOM 4473 O O . PHE A 1 555 ? 0.126 -6.896 33.935 1.00 72.69 555 PHE A O 1
ATOM 4480 N N . ILE A 1 556 ? -0.022 -7.629 31.813 1.00 71.19 556 ILE A N 1
ATOM 4481 C CA . ILE A 1 556 ? -1.448 -7.957 31.872 1.00 71.19 556 ILE A CA 1
ATOM 4482 C C . ILE A 1 556 ? -1.703 -8.996 32.989 1.00 71.19 556 ILE A C 1
ATOM 4484 O O . ILE A 1 556 ? -2.612 -8.834 33.805 1.00 71.19 556 ILE A O 1
ATOM 4488 N N . LEU A 1 557 ? -0.842 -10.006 33.146 1.00 71.12 557 LEU A N 1
ATOM 4489 C CA . LEU A 1 557 ? -0.928 -10.999 34.225 1.00 71.12 557 LEU A CA 1
ATOM 4490 C C . LEU A 1 557 ? -0.651 -10.415 35.624 1.00 71.12 557 LEU A C 1
ATOM 4492 O O . LEU A 1 557 ? -1.323 -10.791 36.590 1.00 71.12 557 LEU A O 1
ATOM 4496 N N . LYS A 1 558 ? 0.307 -9.490 35.770 1.00 70.56 558 LYS A N 1
ATOM 4497 C CA . LYS A 1 558 ? 0.578 -8.777 37.037 1.00 70.56 558 LYS A CA 1
ATOM 4498 C C . LYS A 1 558 ? -0.622 -7.923 37.442 1.00 70.56 558 LYS A C 1
ATOM 4500 O O . LYS A 1 558 ? -1.023 -7.937 38.608 1.00 70.56 558 LYS A O 1
ATOM 4505 N N . VAL A 1 559 ? -1.243 -7.247 36.477 1.00 65.62 559 VAL A N 1
ATOM 4506 C CA . VAL A 1 559 ? -2.485 -6.494 36.674 1.00 65.62 559 VAL A CA 1
ATOM 4507 C C . VAL A 1 559 ? -3.612 -7.412 37.162 1.00 65.62 559 VAL A C 1
ATOM 4509 O O . VAL A 1 559 ? -4.238 -7.083 38.174 1.00 65.62 559 VAL A O 1
ATOM 4512 N N . LYS A 1 560 ? -3.794 -8.594 36.546 1.00 64.25 560 LYS A N 1
ATOM 4513 C CA . LYS A 1 560 ? -4.774 -9.617 36.972 1.00 64.25 560 LYS A CA 1
ATOM 4514 C C . LYS A 1 560 ? -4.672 -9.935 38.456 1.00 64.25 560 LYS A C 1
ATOM 4516 O O . LYS A 1 560 ? -5.657 -9.867 39.189 1.00 64.25 560 LYS A O 1
ATOM 4521 N N . ARG A 1 561 ? -3.454 -10.284 38.888 1.00 67.19 561 ARG A N 1
ATOM 4522 C CA . ARG A 1 561 ? -3.169 -10.708 40.264 1.00 67.19 561 ARG A CA 1
ATOM 4523 C C . ARG A 1 561 ? -3.478 -9.601 41.266 1.00 67.19 561 ARG A C 1
ATOM 4525 O O . ARG A 1 561 ? -3.907 -9.904 42.369 1.00 67.19 561 ARG A O 1
ATOM 4532 N N . SER A 1 562 ? -3.299 -8.338 40.877 1.00 63.75 562 SER A N 1
ATOM 4533 C CA . SER A 1 562 ? -3.512 -7.200 41.775 1.00 63.75 562 SER A CA 1
ATOM 4534 C C . SER A 1 562 ? -4.974 -6.789 41.984 1.00 63.75 562 SER A C 1
ATOM 4536 O O . SER A 1 562 ? -5.235 -6.034 42.912 1.00 63.75 562 SER A O 1
ATOM 4538 N N . LEU A 1 563 ? -5.918 -7.253 41.153 1.00 57.78 563 LEU A N 1
ATOM 4539 C CA . LEU A 1 563 ? -7.305 -6.758 41.168 1.00 57.78 563 LEU A CA 1
ATOM 4540 C C . LEU A 1 563 ? -8.370 -7.817 41.480 1.00 57.78 563 LEU A C 1
ATOM 4542 O O . LEU A 1 563 ? -9.543 -7.468 41.531 1.00 57.78 563 LEU A O 1
ATOM 4546 N N . HIS A 1 564 ? -8.013 -9.098 41.645 1.00 56.66 564 HIS A N 1
ATOM 4547 C CA . HIS A 1 564 ? -8.984 -10.203 41.790 1.00 56.66 564 HIS A CA 1
ATOM 4548 C C . HIS A 1 564 ? -10.095 -10.221 40.709 1.00 56.66 564 HIS A C 1
ATOM 4550 O O . HIS A 1 564 ? -11.155 -10.818 40.891 1.00 56.66 564 HIS A O 1
ATOM 4556 N N . LEU A 1 565 ? -9.852 -9.602 39.548 1.00 55.44 565 LEU A N 1
ATOM 4557 C CA . LEU A 1 565 ? -10.774 -9.572 38.415 1.00 55.44 565 LEU A CA 1
ATOM 4558 C C . LEU A 1 565 ? -10.639 -10.879 37.626 1.00 55.44 565 LEU A C 1
ATOM 4560 O O . LEU A 1 565 ? -9.894 -10.968 36.650 1.00 55.44 565 LEU A O 1
ATOM 4564 N N . ASN A 1 566 ? -11.340 -11.922 38.068 1.00 53.06 566 ASN A N 1
ATOM 4565 C CA . ASN A 1 566 ? -11.338 -13.210 37.370 1.00 53.06 566 ASN A CA 1
ATOM 4566 C C . ASN A 1 566 ? -12.099 -13.163 36.028 1.00 53.06 566 ASN A C 1
ATOM 4568 O O . ASN A 1 566 ? -11.740 -13.907 35.120 1.00 53.06 566 ASN A O 1
ATOM 4572 N N . SER A 1 567 ? -13.086 -12.272 35.866 1.00 54.56 567 SER A N 1
ATOM 4573 C CA . SER A 1 567 ? -13.963 -12.211 34.681 1.00 54.56 567 SER A CA 1
ATOM 4574 C C . SER A 1 567 ? -13.415 -11.395 33.501 1.00 54.56 567 SER A C 1
ATOM 4576 O O . SER A 1 567 ? -13.794 -11.647 32.361 1.00 54.56 567 SER A O 1
ATOM 4578 N N . SER A 1 568 ? -12.507 -10.434 33.720 1.00 54.00 568 SER A N 1
ATOM 4579 C CA . SER A 1 568 ? -12.012 -9.559 32.640 1.00 54.00 568 SER A CA 1
ATOM 4580 C C . SER A 1 568 ? -11.028 -10.248 31.688 1.00 54.00 568 SER A C 1
ATOM 4582 O O . SER A 1 568 ? -10.842 -9.791 30.567 1.00 54.00 568 SER A O 1
ATOM 4584 N N . PHE A 1 569 ? -10.434 -11.373 32.090 1.00 56.47 569 PHE A N 1
ATOM 4585 C CA . PHE A 1 569 ? -9.414 -12.072 31.301 1.00 56.47 569 PHE A CA 1
ATOM 4586 C C . PHE A 1 569 ? -9.970 -13.103 30.320 1.00 56.47 569 PHE A C 1
ATOM 4588 O O . PHE A 1 569 ? -9.230 -13.535 29.445 1.00 56.47 569 PHE A O 1
ATOM 4595 N N . GLU A 1 570 ? -11.256 -13.459 30.388 1.00 62.19 570 GLU A N 1
ATOM 4596 C CA . GLU A 1 570 ? -11.913 -14.196 29.291 1.00 62.19 570 GLU A CA 1
ATOM 4597 C C . GLU A 1 570 ? -12.040 -13.343 28.017 1.00 62.19 570 GLU A C 1
ATOM 4599 O O . GLU A 1 570 ? -12.351 -13.847 26.939 1.00 62.19 570 GLU A O 1
ATOM 4604 N N . LYS A 1 571 ? -11.803 -12.032 28.142 1.00 76.31 571 LYS A N 1
ATOM 4605 C CA . LYS A 1 571 ? -11.840 -11.060 27.051 1.00 76.31 571 LYS A CA 1
ATOM 4606 C C . LYS A 1 571 ? -10.479 -10.849 26.384 1.00 76.31 571 LYS A C 1
ATOM 4608 O O . LYS A 1 571 ? -10.409 -10.031 25.476 1.00 76.31 571 LYS A O 1
ATOM 4613 N N . LEU A 1 572 ? -9.418 -11.530 26.825 1.00 84.62 572 LEU A N 1
ATOM 4614 C CA . LEU A 1 572 ? -8.071 -11.376 26.275 1.00 84.62 572 LEU A CA 1
ATOM 4615 C C . LEU A 1 572 ? -7.655 -12.616 25.485 1.00 84.62 572 LEU A C 1
ATOM 4617 O O . LEU A 1 572 ? -7.487 -13.680 26.077 1.00 84.62 572 LEU A O 1
ATOM 4621 N N . ASP A 1 573 ? -7.387 -12.430 24.196 1.00 87.44 573 ASP A N 1
ATOM 4622 C CA . ASP A 1 573 ? -6.838 -13.451 23.306 1.00 87.44 573 ASP A CA 1
ATOM 4623 C C . ASP A 1 573 ? -5.410 -13.072 22.883 1.00 87.44 573 ASP A C 1
ATOM 4625 O O . ASP A 1 573 ? -5.155 -11.933 22.491 1.00 87.44 573 ASP A O 1
ATOM 4629 N N . ILE A 1 574 ? -4.473 -14.019 22.938 1.00 86.25 574 ILE A N 1
ATOM 4630 C CA . ILE A 1 574 ? -3.094 -13.844 22.464 1.00 86.25 574 ILE A CA 1
ATOM 4631 C C . ILE A 1 574 ? -2.851 -14.838 21.342 1.00 86.25 574 ILE A C 1
ATOM 4633 O O . ILE A 1 574 ? -3.020 -16.042 21.527 1.00 86.25 574 ILE A O 1
ATOM 4637 N N . ILE A 1 575 ? -2.480 -14.326 20.177 1.00 87.62 575 ILE A N 1
ATOM 4638 C CA . ILE A 1 575 ? -2.320 -15.096 18.954 1.00 87.62 575 ILE A CA 1
ATOM 4639 C C . ILE A 1 575 ? -0.872 -14.999 18.499 1.00 87.62 575 ILE A C 1
ATOM 4641 O O . ILE A 1 575 ? -0.376 -13.920 18.169 1.00 87.62 575 ILE A O 1
ATOM 4645 N N . ASP A 1 576 ? -0.225 -16.155 18.479 1.00 84.75 576 ASP A N 1
ATOM 4646 C CA . ASP A 1 576 ? 1.082 -16.361 17.889 1.00 84.75 576 ASP A CA 1
ATOM 4647 C C . ASP A 1 576 ? 0.991 -16.313 16.361 1.00 84.75 576 ASP A C 1
ATOM 4649 O O . ASP A 1 576 ? 0.231 -17.068 15.740 1.00 84.75 576 ASP A O 1
ATOM 4653 N N . VAL A 1 577 ? 1.778 -15.414 15.776 1.00 83.19 577 VAL A N 1
ATOM 4654 C CA . VAL A 1 577 ? 1.896 -15.210 14.330 1.00 83.19 577 VAL A CA 1
ATOM 4655 C C . VAL A 1 577 ? 3.253 -15.648 13.771 1.00 83.19 577 VAL A C 1
ATOM 4657 O O . VAL A 1 577 ? 3.546 -15.321 12.627 1.00 83.19 577 VAL A O 1
ATOM 4660 N N . ASP A 1 578 ? 4.069 -16.394 14.528 1.00 77.00 578 ASP A N 1
ATOM 4661 C CA . ASP A 1 578 ? 5.394 -16.868 14.083 1.00 77.00 578 ASP A CA 1
ATOM 4662 C C . ASP A 1 578 ? 5.337 -17.691 12.782 1.00 77.00 578 ASP A C 1
ATOM 4664 O O . ASP A 1 578 ? 6.252 -17.607 11.961 1.00 77.00 578 ASP A O 1
ATOM 4668 N N . ASP A 1 579 ? 4.248 -18.438 12.570 1.00 71.94 579 ASP A N 1
ATOM 4669 C CA . ASP A 1 579 ? 4.031 -19.273 11.378 1.00 71.94 579 ASP A CA 1
ATOM 4670 C C . ASP A 1 579 ? 3.431 -18.488 10.185 1.00 71.94 579 ASP A C 1
ATOM 4672 O O . ASP A 1 579 ? 3.191 -19.066 9.123 1.00 71.94 579 ASP A O 1
ATOM 4676 N N . LEU A 1 580 ? 3.161 -17.184 10.336 1.00 70.81 580 LEU A N 1
ATOM 4677 C CA . LEU A 1 580 ? 2.725 -16.308 9.245 1.00 70.81 580 LEU A CA 1
ATOM 4678 C C . LEU A 1 580 ? 3.941 -15.597 8.627 1.00 70.81 580 LEU A C 1
ATOM 4680 O O . LEU A 1 580 ? 4.799 -15.086 9.344 1.00 70.81 580 LEU A O 1
ATOM 4684 N N . ASP A 1 581 ? 4.005 -15.528 7.291 1.00 59.38 581 ASP A N 1
ATOM 4685 C CA . ASP A 1 581 ? 5.106 -14.870 6.572 1.00 59.38 581 ASP A CA 1
ATOM 4686 C C . ASP A 1 581 ? 5.350 -13.432 7.080 1.00 59.38 581 ASP A C 1
ATOM 4688 O O . ASP A 1 581 ? 4.511 -12.536 6.973 1.00 59.38 581 ASP A O 1
ATOM 4692 N N . GLN A 1 582 ? 6.549 -13.220 7.630 1.00 54.28 582 GLN A N 1
ATOM 4693 C CA . GLN A 1 582 ? 6.879 -12.154 8.587 1.00 54.28 582 GLN A CA 1
ATOM 4694 C C . GLN A 1 582 ? 7.032 -10.745 7.991 1.00 54.28 582 GLN A C 1
ATOM 4696 O O . GLN A 1 582 ? 7.317 -9.791 8.715 1.00 54.28 582 GLN A O 1
ATOM 4701 N N . THR A 1 583 ? 6.905 -10.578 6.674 1.00 48.25 583 THR A N 1
ATOM 4702 C CA . THR A 1 583 ? 7.364 -9.345 6.014 1.00 48.25 583 THR A CA 1
ATOM 4703 C C . THR A 1 583 ? 6.308 -8.245 5.923 1.00 48.25 583 THR A C 1
ATOM 4705 O O . THR A 1 583 ? 6.691 -7.093 5.759 1.00 48.25 583 THR A O 1
ATOM 4708 N N . ASN A 1 584 ? 5.014 -8.548 6.105 1.00 55.16 584 ASN A N 1
ATOM 4709 C CA . ASN A 1 584 ? 3.923 -7.563 6.171 1.00 55.16 584 ASN A CA 1
ATOM 4710 C C . ASN A 1 584 ? 2.777 -8.105 7.050 1.00 55.16 584 ASN A C 1
ATOM 4712 O O . ASN A 1 584 ? 2.299 -9.204 6.810 1.00 55.16 584 ASN A O 1
ATOM 4716 N N . TYR A 1 585 ? 2.286 -7.368 8.053 1.00 54.00 585 TYR A N 1
ATOM 4717 C CA . TYR A 1 585 ? 1.189 -7.862 8.919 1.00 54.00 585 TYR A CA 1
ATOM 4718 C C . TYR A 1 585 ? -0.174 -7.878 8.224 1.00 54.00 585 TYR A C 1
ATOM 4720 O O . TYR A 1 585 ? -0.995 -8.740 8.498 1.00 54.00 585 TYR A O 1
ATOM 4728 N N . PHE A 1 586 ? -0.386 -6.972 7.273 1.00 54.88 586 PHE A N 1
ATOM 4729 C CA . PHE A 1 586 ? -1.452 -7.098 6.279 1.00 54.88 586 PHE A CA 1
ATOM 4730 C C . PHE A 1 586 ? -0.947 -7.819 5.024 1.00 54.88 586 PHE A C 1
ATOM 4732 O O . PHE A 1 586 ? -1.416 -7.554 3.916 1.00 54.88 586 PHE A O 1
ATOM 4739 N N . SER A 1 587 ? 0.042 -8.713 5.178 1.00 53.88 587 SER A N 1
ATOM 4740 C CA . SER A 1 587 ? 0.331 -9.695 4.139 1.00 53.88 587 SER A CA 1
ATOM 4741 C C . SER A 1 587 ? -0.973 -10.389 3.784 1.00 53.88 587 SER A C 1
ATOM 4743 O O . SER A 1 587 ? -1.874 -10.546 4.607 1.00 53.88 587 SER A O 1
ATOM 4745 N N . LEU A 1 588 ? -1.075 -10.758 2.515 1.00 58.97 588 LEU A N 1
ATOM 4746 C CA . LEU A 1 588 ? -2.249 -11.324 1.858 1.00 58.97 588 LEU A CA 1
ATOM 4747 C C . LEU A 1 588 ? -2.556 -12.748 2.364 1.00 58.97 588 LEU A C 1
ATOM 4749 O O . LEU A 1 588 ? -2.961 -13.615 1.595 1.00 58.97 588 LEU A O 1
ATOM 4753 N N . ASN A 1 589 ? -2.297 -13.020 3.641 1.00 71.38 589 ASN A N 1
ATOM 4754 C CA . ASN A 1 589 ? -2.583 -14.273 4.289 1.00 71.38 589 ASN A CA 1
ATOM 4755 C C . ASN A 1 589 ? -4.076 -14.317 4.619 1.00 71.38 589 ASN A C 1
ATOM 4757 O O . ASN A 1 589 ? -4.544 -13.741 5.601 1.00 71.38 589 ASN A O 1
ATOM 4761 N N . GLU A 1 590 ? -4.819 -15.010 3.764 1.00 74.75 590 GLU A N 1
ATOM 4762 C CA . GLU A 1 590 ? -6.268 -15.179 3.858 1.00 74.75 590 GLU A CA 1
ATOM 4763 C C . GLU A 1 590 ? -6.716 -15.676 5.243 1.00 74.75 590 GLU A C 1
ATOM 4765 O O . GLU A 1 590 ? -7.735 -15.219 5.756 1.00 74.75 590 GLU A O 1
ATOM 4770 N N . VAL A 1 591 ? -5.912 -16.523 5.900 1.00 79.44 591 VAL A N 1
ATOM 4771 C CA . VAL A 1 591 ? -6.212 -17.071 7.233 1.00 79.44 591 VAL A CA 1
ATOM 4772 C C . VAL A 1 591 ? -6.199 -15.981 8.303 1.00 79.44 591 VAL A C 1
ATOM 4774 O O . VAL A 1 591 ? -7.089 -15.930 9.148 1.00 79.44 591 VAL A O 1
ATOM 4777 N N . PHE A 1 592 ? -5.210 -15.089 8.261 1.00 82.69 592 PHE A 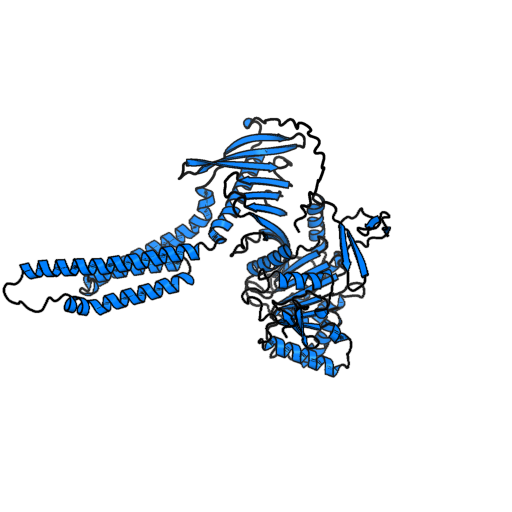N 1
ATOM 4778 C CA . PHE A 1 592 ? -5.121 -13.966 9.193 1.00 82.69 592 PHE A CA 1
ATOM 4779 C C . PHE A 1 592 ? -6.260 -12.963 8.979 1.00 82.69 592 PHE A C 1
ATOM 4781 O O . PHE A 1 592 ? -6.877 -12.490 9.933 1.00 82.69 592 PHE A O 1
ATOM 4788 N N . ILE A 1 593 ? -6.576 -12.669 7.715 1.00 82.69 593 ILE A N 1
ATOM 4789 C CA . ILE A 1 593 ? -7.646 -11.734 7.351 1.00 82.69 593 ILE A CA 1
ATOM 4790 C C . ILE A 1 593 ? -8.996 -12.267 7.822 1.00 82.69 593 ILE A C 1
ATOM 4792 O O . ILE A 1 593 ? -9.750 -11.537 8.464 1.00 82.69 593 ILE A O 1
ATOM 4796 N N . GLN A 1 594 ? -9.287 -13.538 7.553 1.00 82.75 594 GLN A N 1
ATOM 4797 C CA . GLN A 1 594 ? -10.539 -14.162 7.959 1.00 82.75 594 GLN A CA 1
ATOM 4798 C C . GLN A 1 594 ? -10.678 -14.219 9.491 1.00 82.75 594 GLN A C 1
ATOM 4800 O O . GLN A 1 594 ? -11.765 -13.964 10.011 1.00 82.75 594 GLN A O 1
ATOM 4805 N N . ASP A 1 595 ? -9.588 -14.451 10.229 1.00 87.12 595 ASP A N 1
ATOM 4806 C CA . ASP A 1 595 ? -9.593 -14.407 11.695 1.00 87.12 595 ASP A CA 1
ATOM 4807 C C . ASP A 1 595 ? -9.927 -13.004 12.240 1.00 87.12 595 ASP A C 1
ATOM 4809 O O . ASP A 1 595 ? -10.752 -12.862 13.151 1.00 87.12 595 ASP A O 1
ATOM 4813 N N . ILE A 1 596 ? -9.359 -11.950 11.642 1.00 87.94 596 ILE A N 1
ATOM 4814 C CA . ILE A 1 596 ? -9.697 -10.563 11.990 1.00 87.94 596 ILE A CA 1
ATOM 4815 C C . ILE A 1 596 ? -11.150 -10.237 11.625 1.00 87.94 596 ILE A C 1
ATOM 4817 O O . ILE A 1 596 ? -11.832 -9.575 12.407 1.00 87.94 596 ILE A O 1
ATOM 4821 N N . VAL A 1 597 ? -11.650 -10.694 10.474 1.00 86.06 597 VAL A N 1
ATOM 4822 C CA . VAL A 1 597 ? -13.054 -10.494 10.075 1.00 86.06 597 VAL A CA 1
ATOM 4823 C C . VAL A 1 597 ? -13.998 -11.129 11.092 1.00 86.06 597 VAL A C 1
ATOM 4825 O O . VAL A 1 597 ? -14.963 -10.491 11.513 1.00 86.06 597 VAL A O 1
ATOM 4828 N N . GLU A 1 598 ? -13.705 -12.348 11.550 1.00 83.62 598 GLU A N 1
ATOM 4829 C CA . GLU A 1 598 ? -14.528 -13.012 12.560 1.00 83.62 598 GLU A CA 1
ATOM 4830 C C . GLU A 1 598 ? -14.525 -12.289 13.913 1.00 83.62 598 GLU A C 1
ATOM 4832 O O . GLU A 1 598 ? -15.537 -12.287 14.624 1.00 83.62 598 GLU A O 1
ATOM 4837 N N . LEU A 1 599 ? -13.406 -11.656 14.264 1.00 87.75 599 LEU A N 1
ATOM 4838 C CA . LEU A 1 599 ? -13.297 -10.817 15.451 1.00 87.75 599 LEU A CA 1
ATOM 4839 C C . LEU A 1 599 ? -14.073 -9.499 15.296 1.00 87.75 599 LEU A C 1
ATOM 4841 O O . LEU A 1 599 ? -14.818 -9.122 16.197 1.00 87.75 599 LEU A O 1
ATOM 4845 N N . LEU A 1 600 ? -13.922 -8.807 14.167 1.00 86.06 600 LEU A N 1
ATOM 4846 C CA . LEU A 1 600 ? -14.507 -7.483 13.947 1.00 86.06 600 LEU A CA 1
ATOM 4847 C C . LEU A 1 600 ? -16.019 -7.529 13.712 1.00 86.06 600 LEU A C 1
ATOM 4849 O O . LEU A 1 600 ? -16.731 -6.725 14.301 1.00 86.06 600 LEU A O 1
ATOM 4853 N N . LEU A 1 601 ? -16.511 -8.467 12.896 1.00 79.81 601 LEU A N 1
ATOM 4854 C CA . LEU A 1 601 ? -17.934 -8.540 12.541 1.00 79.81 601 LEU A CA 1
ATOM 4855 C C . LEU A 1 601 ? -18.768 -9.334 13.543 1.00 79.81 601 LEU A C 1
ATOM 4857 O O . LEU A 1 601 ? -19.902 -8.969 13.830 1.00 79.81 601 LEU A O 1
ATOM 4861 N N . PHE A 1 602 ? -18.227 -10.430 14.079 1.00 81.88 602 PHE A N 1
ATOM 4862 C CA . PHE A 1 602 ? -19.002 -11.330 14.940 1.00 81.88 602 PHE A CA 1
ATOM 4863 C C . PHE A 1 602 ? -18.604 -11.256 16.412 1.00 81.88 602 PHE A C 1
ATOM 4865 O O . PHE A 1 602 ? -19.223 -11.932 17.236 1.00 81.88 602 PHE A O 1
ATOM 4872 N N . ASN A 1 603 ? -17.560 -10.490 16.751 1.00 80.62 603 ASN A N 1
ATOM 4873 C CA . ASN A 1 603 ? -17.004 -10.411 18.100 1.00 80.62 603 ASN A CA 1
ATOM 4874 C C . ASN A 1 603 ? -16.838 -11.813 18.722 1.00 80.62 603 ASN A C 1
ATOM 4876 O O . ASN A 1 603 ? -17.232 -12.077 19.867 1.00 80.62 603 ASN A O 1
ATOM 4880 N N . LYS A 1 604 ? -16.301 -12.756 17.931 1.00 83.38 604 LYS A N 1
ATOM 4881 C CA . LYS A 1 604 ? -16.057 -14.141 18.357 1.00 83.38 604 LYS A CA 1
ATOM 4882 C C . LYS A 1 604 ? -14.750 -14.230 19.153 1.00 83.38 604 LYS A C 1
ATOM 4884 O O . LYS A 1 604 ? -13.738 -13.685 18.717 1.00 83.38 604 LYS A O 1
ATOM 4889 N N . PRO A 1 605 ? -14.726 -14.921 20.309 1.00 84.19 605 PRO A N 1
ATOM 4890 C CA . PRO A 1 605 ? -13.475 -15.182 21.019 1.00 84.19 605 PRO A CA 1
ATOM 4891 C C . PRO A 1 605 ? -12.621 -16.145 20.199 1.00 84.19 605 PRO A C 1
ATOM 4893 O O . PRO A 1 605 ? -13.175 -17.015 19.529 1.00 84.19 605 PRO A O 1
ATOM 4896 N N . ALA A 1 606 ? -11.295 -16.057 20.300 1.00 85.56 606 ALA A N 1
ATOM 4897 C CA . ALA A 1 606 ? -10.338 -16.919 19.592 1.00 85.56 606 ALA A CA 1
ATOM 4898 C C . ALA A 1 606 ? -10.708 -18.413 19.618 1.00 85.56 606 ALA A C 1
ATOM 4900 O O . ALA A 1 606 ? -10.694 -19.091 18.590 1.00 85.56 606 ALA A O 1
ATOM 4901 N N . ARG A 1 607 ? -11.165 -18.927 20.766 1.00 83.25 607 ARG A N 1
ATOM 4902 C CA . ARG A 1 607 ? -11.609 -20.329 20.892 1.00 83.25 607 ARG A CA 1
ATOM 4903 C C . ARG A 1 607 ? -12.739 -20.718 19.921 1.00 83.25 607 ARG A C 1
ATOM 4905 O O . ARG A 1 607 ? -12.759 -21.852 19.446 1.00 83.25 607 ARG A O 1
ATOM 4912 N N . LEU A 1 608 ? -13.644 -19.784 19.610 1.00 82.69 608 LEU A N 1
ATOM 4913 C CA . LEU A 1 608 ? -14.791 -19.957 18.706 1.00 82.69 608 LEU A CA 1
ATOM 4914 C C . LEU A 1 608 ? -14.526 -19.451 17.279 1.00 82.69 608 LEU A C 1
ATOM 4916 O O . LEU A 1 608 ? -15.414 -19.569 16.434 1.00 82.69 608 LEU A O 1
ATOM 4920 N N . ARG A 1 609 ? -13.348 -18.870 17.022 1.00 83.56 609 ARG A N 1
ATOM 4921 C CA . ARG A 1 609 ? -12.926 -18.447 15.683 1.00 83.56 609 ARG A CA 1
ATOM 4922 C C . ARG A 1 609 ? -12.433 -19.633 14.850 1.00 83.56 609 ARG A C 1
ATOM 4924 O O . ARG A 1 609 ? -12.407 -20.768 15.344 1.00 83.56 609 ARG A O 1
ATOM 4931 N N . MET A 1 610 ? -12.079 -19.363 13.596 1.00 74.44 610 MET A N 1
ATOM 4932 C CA . MET A 1 610 ? -11.562 -20.275 12.570 1.00 74.44 610 MET A CA 1
ATOM 4933 C C . MET A 1 610 ? -10.899 -21.574 13.052 1.00 74.44 610 MET A C 1
ATOM 4935 O O . MET A 1 610 ? -10.171 -21.646 14.047 1.00 74.44 610 MET A O 1
ATOM 4939 N N . THR A 1 611 ? -11.068 -22.625 12.250 1.00 64.88 611 THR A N 1
ATOM 4940 C CA . THR A 1 611 ? -10.494 -23.951 12.508 1.00 64.88 611 THR A CA 1
ATOM 4941 C C . THR A 1 611 ? -8.972 -24.004 12.442 1.00 64.88 611 THR A C 1
ATOM 4943 O O . THR A 1 611 ? -8.403 -24.973 12.922 1.00 64.88 611 THR A O 1
ATOM 4946 N N . SER A 1 612 ? -8.299 -23.017 11.861 1.00 73.50 612 SER A N 1
ATOM 4947 C CA . SER A 1 612 ? -6.831 -22.942 11.827 1.00 73.50 612 SER A CA 1
ATOM 4948 C C . SER A 1 612 ? -6.225 -22.421 13.135 1.00 73.50 612 SER A C 1
ATOM 4950 O O . SER A 1 612 ? -5.041 -22.626 13.378 1.00 73.50 612 SER A O 1
ATOM 4952 N N . LEU A 1 613 ? -7.013 -21.765 13.994 1.00 82.44 613 LEU A N 1
ATOM 4953 C CA . LEU A 1 613 ? -6.512 -21.115 15.203 1.00 82.44 613 LEU A CA 1
ATOM 4954 C C . LEU A 1 613 ? -6.493 -22.086 16.396 1.00 82.44 613 LEU A C 1
ATOM 4956 O O . LEU A 1 613 ? -7.479 -22.212 17.119 1.00 82.44 613 LEU A O 1
ATOM 4960 N N . GLN A 1 614 ? -5.396 -22.801 16.625 1.00 83.12 614 GLN A N 1
ATOM 4961 C CA . GLN A 1 614 ? -5.324 -23.819 17.677 1.00 83.12 614 GLN A CA 1
ATOM 4962 C C . GLN A 1 614 ? -4.980 -23.216 19.040 1.00 83.12 614 GLN A C 1
ATOM 4964 O O . GLN A 1 614 ? -4.058 -22.418 19.165 1.00 83.12 614 GLN A O 1
ATOM 4969 N N . GLN A 1 615 ? -5.710 -23.625 20.077 1.00 84.62 615 GLN A N 1
ATOM 4970 C CA . GLN A 1 615 ? -5.427 -23.237 21.456 1.00 84.62 615 GLN A CA 1
ATOM 4971 C C . GLN A 1 615 ? -4.338 -24.146 22.031 1.00 84.62 615 GLN A C 1
ATOM 4973 O O . GLN A 1 615 ? -4.524 -25.362 22.065 1.00 84.62 615 GLN A O 1
ATOM 4978 N N . TYR A 1 616 ? -3.241 -23.570 22.525 1.00 81.88 616 TYR A N 1
ATOM 4979 C CA . TYR A 1 616 ? -2.193 -24.338 23.213 1.00 81.88 616 TYR A CA 1
ATOM 4980 C C . TYR A 1 616 ? -2.177 -24.095 24.728 1.00 81.88 616 TYR A C 1
ATOM 4982 O O . TYR A 1 616 ? -1.756 -24.958 25.493 1.00 81.88 616 TYR A O 1
ATOM 4990 N N . SER A 1 617 ? -2.667 -22.941 25.190 1.00 77.00 617 SER A N 1
ATOM 4991 C CA . SER A 1 617 ? -2.921 -22.671 26.611 1.00 77.00 617 SER A CA 1
ATOM 4992 C C . SER A 1 617 ? -4.100 -21.704 26.769 1.00 77.00 617 SER A C 1
ATOM 4994 O O . SER A 1 617 ? -4.635 -21.227 25.773 1.00 77.00 617 SER A O 1
ATOM 4996 N N . SER A 1 618 ? -4.573 -21.455 27.998 1.00 76.75 618 SER A N 1
ATOM 4997 C CA . SER A 1 618 ? -5.909 -20.878 28.261 1.00 76.75 618 SER A CA 1
ATOM 4998 C C . SER A 1 618 ? -6.308 -19.714 27.342 1.00 76.75 618 SER A C 1
ATOM 5000 O O . SER A 1 618 ? -7.362 -19.780 26.724 1.00 76.75 618 SER A O 1
ATOM 5002 N N . ASN A 1 619 ? -5.451 -18.703 27.193 1.00 78.81 619 ASN A N 1
ATOM 5003 C CA . ASN A 1 619 ? -5.714 -17.529 26.352 1.00 78.81 619 ASN A CA 1
ATOM 5004 C C . ASN A 1 619 ? -4.734 -17.411 25.182 1.00 78.81 619 ASN A C 1
ATOM 5006 O O . ASN A 1 619 ? -4.629 -16.345 24.581 1.00 78.81 619 ASN A O 1
ATOM 5010 N N . PHE A 1 620 ? -3.992 -18.478 24.892 1.00 83.00 620 PHE A N 1
ATOM 5011 C CA . PHE A 1 620 ? -2.978 -18.449 23.859 1.00 83.00 620 PHE A CA 1
ATOM 5012 C C . PHE A 1 620 ? -3.294 -19.404 22.731 1.00 83.00 620 PHE A C 1
ATOM 5014 O O . PHE A 1 620 ? -3.618 -20.583 22.927 1.00 83.00 620 PHE A O 1
ATOM 5021 N N . PHE A 1 621 ? -3.135 -18.862 21.541 1.00 87.25 621 PHE A N 1
ATOM 5022 C CA . PHE A 1 621 ? -3.525 -19.478 20.304 1.00 87.25 621 PHE A CA 1
ATOM 5023 C C . PHE A 1 621 ? -2.392 -19.350 19.298 1.00 87.25 621 PHE A C 1
ATOM 5025 O O . PHE A 1 621 ? -1.606 -18.412 19.367 1.00 87.25 621 PHE A O 1
ATOM 5032 N N . LYS A 1 622 ? -2.317 -20.288 18.363 1.00 86.75 622 LYS A N 1
ATOM 5033 C CA . LYS A 1 622 ? -1.345 -20.280 17.276 1.00 86.75 622 LYS A CA 1
ATOM 5034 C C . LYS A 1 622 ? -2.040 -20.631 15.968 1.00 86.75 622 LYS A C 1
ATOM 5036 O O . LYS A 1 622 ? -2.942 -21.475 15.954 1.00 86.75 622 LYS A O 1
ATOM 5041 N N . PHE A 1 623 ? -1.626 -19.999 14.874 1.00 83.94 623 PHE A N 1
ATOM 5042 C CA . PHE A 1 623 ? -2.045 -20.432 13.545 1.00 83.94 623 PHE A CA 1
ATOM 5043 C C . PHE A 1 623 ? -1.419 -21.784 13.213 1.00 83.94 623 PHE A C 1
ATOM 5045 O O . PHE A 1 623 ? -0.210 -21.957 13.277 1.00 83.94 623 PHE A O 1
ATOM 5052 N N . SER A 1 624 ? -2.258 -22.748 12.855 1.00 75.75 624 SER A N 1
ATOM 5053 C CA . SER A 1 624 ? -1.838 -24.061 12.390 1.00 75.75 624 SER A CA 1
ATOM 5054 C C . SER A 1 624 ? -2.329 -24.280 10.968 1.00 75.75 624 SER A C 1
ATOM 5056 O O . SER A 1 624 ? -3.481 -23.989 10.638 1.00 75.75 624 SER A O 1
ATOM 5058 N N . LEU A 1 625 ? -1.460 -24.857 10.139 1.00 68.44 625 LEU A N 1
ATOM 5059 C CA . LEU A 1 625 ? -1.823 -25.360 8.811 1.00 68.44 625 LEU A CA 1
ATOM 5060 C C . LEU A 1 625 ? -2.815 -26.532 8.899 1.00 68.44 625 LEU A C 1
ATOM 5062 O O . LEU A 1 625 ? -3.511 -26.838 7.933 1.00 68.44 625 LEU A O 1
ATOM 5066 N N . VAL A 1 626 ? -2.884 -27.192 10.059 1.00 63.91 626 VAL A N 1
ATOM 5067 C CA . VAL A 1 626 ? -3.729 -28.357 10.303 1.00 63.91 626 VAL A CA 1
ATOM 5068 C C . VAL A 1 626 ? -5.020 -27.923 11.021 1.00 63.91 626 VAL A C 1
ATOM 5070 O O . VAL A 1 626 ? -4.949 -27.311 12.092 1.00 63.91 626 VAL A O 1
ATOM 5073 N N . PRO A 1 627 ? -6.218 -28.240 10.491 1.00 61.31 627 PRO A N 1
ATOM 5074 C CA . PRO A 1 627 ? -7.482 -27.859 11.121 1.00 61.31 627 PRO A CA 1
ATOM 5075 C C . PRO A 1 627 ? -7.652 -28.426 12.540 1.00 61.31 627 PRO A C 1
ATOM 5077 O O . PRO A 1 627 ? -7.241 -29.550 12.813 1.00 61.31 627 PRO A O 1
ATOM 5080 N N . LYS A 1 628 ? -8.363 -27.697 13.416 1.00 60.00 628 LYS A N 1
ATOM 5081 C CA . LYS A 1 628 ? -8.696 -28.045 14.820 1.00 60.00 628 LYS A CA 1
ATOM 5082 C C . LYS A 1 628 ? -9.189 -29.485 15.033 1.00 60.00 628 LYS A C 1
ATOM 5084 O O . LYS A 1 628 ? -9.018 -30.027 16.122 1.00 60.00 628 LYS A O 1
ATOM 5089 N N . PHE A 1 629 ? -9.840 -30.091 14.038 1.00 63.25 629 PHE A N 1
ATOM 5090 C CA . PHE A 1 629 ? -10.400 -31.443 14.141 1.00 63.25 629 PHE A CA 1
ATOM 5091 C C . PHE A 1 629 ? -9.379 -32.563 13.881 1.00 63.25 629 PHE A C 1
ATOM 5093 O O . PHE A 1 629 ? -9.657 -33.719 14.195 1.00 63.25 629 PHE A O 1
ATOM 5100 N N . VAL A 1 630 ? -8.202 -32.249 13.335 1.00 54.19 630 VAL A N 1
ATOM 5101 C CA . VAL A 1 630 ? -7.141 -33.227 13.086 1.00 54.19 630 VAL A CA 1
ATOM 5102 C C . VAL A 1 630 ? -6.197 -33.231 14.287 1.00 54.19 630 VAL A C 1
ATOM 5104 O O . VAL A 1 630 ? -5.347 -32.356 14.439 1.00 54.19 630 VAL A O 1
ATOM 5107 N N . ARG A 1 631 ? -6.346 -34.230 15.161 1.00 49.22 631 ARG A N 1
ATOM 5108 C CA . ARG A 1 631 ? -5.337 -34.540 16.181 1.00 49.22 631 ARG A CA 1
ATOM 5109 C C . ARG A 1 631 ? -4.237 -35.358 15.513 1.00 49.22 631 ARG A C 1
ATOM 5111 O O . ARG A 1 631 ? -4.520 -36.456 15.041 1.00 49.22 631 ARG A O 1
ATOM 5118 N N . MET A 1 632 ? -3.012 -34.833 15.456 1.00 42.06 632 MET A N 1
ATOM 5119 C CA . MET A 1 632 ? -1.856 -35.686 15.175 1.00 42.06 632 MET A CA 1
ATOM 5120 C C . MET A 1 632 ? -1.682 -36.614 16.381 1.00 42.06 632 MET A C 1
ATOM 5122 O O . MET A 1 632 ? -1.499 -36.133 17.499 1.00 42.06 632 MET A O 1
ATOM 5126 N N . VAL A 1 633 ? -1.890 -37.911 16.148 1.00 40.53 633 VAL A N 1
ATOM 5127 C CA . VAL A 1 633 ? -1.673 -38.989 17.123 1.00 40.53 633 VAL A CA 1
ATOM 5128 C C . VAL A 1 633 ? -0.192 -39.304 17.195 1.00 40.53 633 VAL A C 1
ATOM 5130 O O . VAL A 1 633 ? 0.423 -39.380 16.107 1.00 40.53 633 VAL A O 1
#

Sequence (633 aa):
MNSNLKLSSSTTLDDDESSVDIIDIESITQNEIESVKEIFKTMTQRRYERKFLGTDTFSTTSRKISFLFILSLGGYLFGLIIKYFTNIIENDQQSSIDETTNSFGVFLIQQLNEILIMIVMTISITLSLHILRPFIVVLMFELYWFTILFFLLEAYNSFSLTILSILILVIIVLITLLFSTFFSTILKHIPLFIFLRPTIVSVEESSKGFRRYILETTNFLTRKKKKYTLEGKLNNSSLEGTIVWVDNQMLGESLTGEWRNKMLVGPFESIIIGQRSLIHSVTLMAFNSKFYQGIISFHYSLISVECCYSGTILYNLPKVTQIYSKKCQCIGDCTCCRDIIEDIHSVKETSTIDSLNVQLNENTNMINVSSSSKELNEVTLRISKRSDSKMKAIKISGLEEESKLAIIYLTGSIHKEQRQKEFAQFLALAKFPETVFPIICHLSQNNETPDYDDPYLHIAFSNLLQSILSTQTQHISIIATSDTLLFLFKSYSLWSTLINDSIHIDNLIVINPIDIPTINYSRYKKDWISLFTLCKRTTIYSLTSSLAAIHLLEFILKVKRSLHLNSSFEKLDIIDVDDLDQTNYFSLNEVFIQDIVELLLFNKPARLRMTSLQQYSSNFFKFSLVPKFVRMV

Radius of gyration: 32.65 Å; chains: 1; bounding box: 111×66×78 Å

Secondary structure (DSSP, 8-state):
--------------------EEEPGGGS-HHHHHHHHHHHHHHHHHHHHIIIIIS-HHHHHHHHHHHHHHHHHHHHHHHHHHHHHHHHHHHHHH-SS--S---HHHHHHHHHHHHHHHHHHHHHHHHHTTTS-HHHHHHHHHHHHHHHHHHHTTGGG-HHHHHHHHHHHHHHHHHHHHHHHHHHHHHTTHHHHTS--PEEEEEEE-TTSEEEEEEEEE-TTT--EEEEEEEEEEETTEEEEEEEEEE-STT-EEEEEEEETTEEEEEEEEEETTTTEEEEEEEEEEEEEEEETTEEEEEEEEEEEEEEEESSPPSS--PEEEEEEEE---SSS--HHHHHHHHHHHHHTTSPPP-EEEEEETTTTEEEEEES-TT--EEEEEE--TT-SSPEEEEEE-------EEEEEEE--S-HHHHHHHHHHHHHHHT--TTEEEEEEE--BTTB---TT-HHHHHHHHHHHHHHHTTT--EEEEEEETTHHHHHHHHHHHHGGG--TT-EEEEEEEESPPP-TTS-HHHHHHHHHHHHHHSSEEEEEE-TT-HHHHHHHHHHHHHHHHHT-SSGGGGEEEEE-TTS-TT-TT-S-HHHHHHHHHHHHH---GGGS-TTEEEEETTEEEE-SS-TT----

Organism: Entamoeba dispar (strain ATCC PRA-260 / SAW760) (NCBI:txid370354)

pLDDT: mean 73.54, std 14.77, range [21.67, 94.81]

Foldseek 3Di:
DDDDDPDPPPPPPPPPVWDKDWDDPVPADPLLLVQVQLLVLVVLLQVVCCVPVFDPVLVVVLVVLLVVLVVVLVVLVVLLVVVLVVVVVVVVVPDDDDPDDSDPVVSCVVCVVLNVVSVVLSVVLSVCSNPDDVLVNVLSVLVSVLSSVCVSVVLVVDPVSVVVSVVVNVVVVVVSVVVVVVCVVVVSCCCVVQWDPWDFPIWIATPVQKIKTWTWGARPVPRDIWIKIKIAHDDPSHGFAWIWIWGPDCQIKIKIAGDDPSDGLDQMWMAGNNFRWIKGWDWAWEWEWEQDPNFTATKIFTWIFIATQDTDDGPDGGFIHTPDIDTQPDDPQGQPVVVVLVVVVVNCVVPDDKDKDWDQDPVVRDIDIATPDPPCQKDWDWDDDPPDPDTDIDIDGCRDNPAQEEEEEEDQALPVRVVVRLVRNLCSNLVDDPSYHYYYYHQHYPSHGHDLLDVSSLVNVLNVVSNVVVNRHQEYEYEYEACVVVSCQNSQVPNVVVDDPSHADAEHEYEAYHAPPDDPCVPRVVSVVVVLQRYNAYEYEHAPPHPRLVNVVVSVVVNCVVPVCPPSCLRYAYEHCNVPDDPGQSPVPSQSSQQVSCCRVVVDQLVRGFQQWDDPDDRYTYGHPDGVVDDDD